Protein AF-A0A932FV14-F1 (afdb_monomer_lite)

Foldseek 3Di:
DDKFKFKFFQQQQCALLNCLDPVNVCNVVVQVQAFPCVPCVPCQQVNLVCRQPPVPRHVDHDPPQRGIWIKIWAWADAPWKIKIKIKTFFQDQLQFDWKWFDQQPFTDTAAAFPPPHDPPTHHHGHKKKKKWWFFDFQALAVPGSHGCLRYPCSSFRFQCFPPHVNPDALVVQQPQCDRHPVHVNDSTAGTAGLNQFPDQDNRGRLSGGDDPVSLVVCLLVVSKIWMWMDISHQAQLPFFIFTWIHHNGTGGFPWFAFKDFDPGQFKFWDCVQLVDRFDAQVCVRVCCSVDRQEPPHTMDTDDPPDDDDGRTMDGRIHTYQIDDPRGQKGWHWDDDPRMIMIMIMGTLCPVGSRDDRHDAAGKMKMKMWIDGPSHDDSRITIGRIWIEHDNYDTSHYHHYDD

Sequence (402 aa):
MQSKQVTLFYPAQASWEFVTSPQHPGSAAVNSGTGCLTCHQGQEQTLGQKLVSHATLEPDPIPGKQPTVDVDVQAAFDDEYLYLRFEYETERPGVTHALWRYDGTKWVSWGGPKPETAPGVANSYEDRIALLFDDRNIPAYDGANIGFEKAGCFVTCHNSMRAMPNEPSAAEVRAHPYFGTGGLNQSDIRKYLLITRTETDITGGWDKPKNAEEIKALFEEGQFLDLWMWRGARSGPIGYGDDTYVLQYRLNDAGKGMFSQPAQPGFMYDASKTGFNAINESELEAKLKEFPMVSGQNVVPLDPGATFKEGDILSKYILQTPDGSRGDLLVNSTWTDGKWVVEMRRALDTGNPEDKVFTAGKTYTVGIAIFHDMVSNRRHHVSFPITFGIDADAAIKAVKIP

Structure (mmCIF, N/CA/C/O backbone):
data_AF-A0A932FV14-F1
#
_entry.id   AF-A0A932FV14-F1
#
loop_
_atom_site.group_PDB
_atom_site.id
_atom_site.type_symbol
_atom_site.label_atom_id
_atom_site.label_alt_id
_atom_site.label_comp_id
_atom_site.label_asym_id
_atom_site.label_entity_id
_atom_site.label_seq_id
_atom_site.pdbx_PDB_ins_code
_atom_site.Cartn_x
_atom_site.Cartn_y
_atom_site.Cartn_z
_atom_site.occupancy
_atom_site.B_iso_or_equiv
_atom_site.auth_seq_id
_atom_site.auth_comp_id
_atom_site.auth_asym_id
_atom_site.auth_atom_id
_atom_site.pdbx_PDB_model_num
ATOM 1 N N . MET A 1 1 ? -23.132 -13.906 -4.991 1.00 66.19 1 MET A N 1
ATOM 2 C CA . MET A 1 1 ? -22.720 -13.093 -3.825 1.00 66.19 1 MET A CA 1
ATOM 3 C C . MET A 1 1 ? -23.140 -11.654 -4.067 1.00 66.19 1 MET A C 1
ATOM 5 O O . MET A 1 1 ? -22.986 -11.189 -5.193 1.00 66.19 1 MET A O 1
ATOM 9 N N . GLN A 1 2 ? -23.711 -10.973 -3.074 1.00 80.19 2 GLN A N 1
ATOM 10 C CA . GLN A 1 2 ? -24.095 -9.566 -3.216 1.00 80.19 2 GLN A CA 1
ATOM 11 C C . GLN A 1 2 ? -22.832 -8.702 -3.317 1.00 80.19 2 GLN A C 1
ATOM 13 O O . GLN A 1 2 ? -21.919 -8.872 -2.515 1.00 80.19 2 GLN A O 1
ATOM 18 N N . SER A 1 3 ? -22.771 -7.823 -4.319 1.00 92.50 3 SER A N 1
ATOM 19 C CA . SER A 1 3 ? -21.715 -6.811 -4.415 1.00 92.50 3 SER A CA 1
ATOM 20 C C . SER A 1 3 ? -22.070 -5.609 -3.547 1.00 92.50 3 SER A C 1
ATOM 22 O O . SER A 1 3 ? -23.227 -5.175 -3.532 1.00 92.50 3 SER A O 1
ATOM 24 N N . LYS A 1 4 ? -21.081 -5.075 -2.833 1.00 96.88 4 LYS A N 1
ATOM 25 C CA . LYS A 1 4 ? -21.155 -3.799 -2.130 1.00 96.88 4 LYS A CA 1
ATOM 26 C C . LYS A 1 4 ? -20.235 -2.811 -2.832 1.00 96.88 4 LYS A C 1
ATOM 28 O O . LYS A 1 4 ? -19.020 -2.959 -2.772 1.00 96.88 4 LYS A O 1
ATOM 33 N N . GLN A 1 5 ? -20.817 -1.775 -3.423 1.00 98.06 5 GLN A N 1
ATOM 34 C CA . GLN A 1 5 ? -20.037 -0.648 -3.917 1.00 98.06 5 GLN A CA 1
ATOM 35 C C . GLN A 1 5 ? -19.556 0.217 -2.745 1.00 98.06 5 GLN A C 1
ATOM 37 O O . GLN A 1 5 ? -20.334 0.546 -1.838 1.00 98.06 5 GLN A O 1
ATOM 42 N N . VAL A 1 6 ? -18.275 0.571 -2.773 1.00 98.25 6 VAL A N 1
ATOM 43 C CA . VAL A 1 6 ? -17.600 1.455 -1.825 1.00 98.25 6 VAL A CA 1
ATOM 44 C C . VAL A 1 6 ? -16.955 2.591 -2.612 1.00 98.25 6 VAL A C 1
ATOM 46 O O . VAL A 1 6 ? -16.080 2.349 -3.439 1.00 98.25 6 VAL A O 1
ATOM 49 N N . THR A 1 7 ? -17.351 3.828 -2.326 1.00 98.62 7 THR A N 1
ATOM 50 C CA . THR A 1 7 ? -16.691 5.018 -2.875 1.00 98.62 7 THR A CA 1
ATOM 51 C C . THR A 1 7 ? -15.496 5.377 -2.001 1.00 98.62 7 THR A C 1
ATOM 53 O O . THR A 1 7 ? -15.639 5.630 -0.805 1.00 98.62 7 THR A O 1
ATOM 56 N N . LEU A 1 8 ? -14.304 5.409 -2.587 1.00 98.75 8 LEU A N 1
ATOM 57 C CA . LEU A 1 8 ? -13.089 5.909 -1.952 1.00 98.75 8 LEU A CA 1
ATOM 58 C C . LEU A 1 8 ? -12.826 7.334 -2.434 1.00 98.75 8 LEU A C 1
ATOM 60 O O . LEU A 1 8 ? -13.179 7.690 -3.556 1.00 98.75 8 LEU A O 1
ATOM 64 N N . PHE A 1 9 ? -12.151 8.142 -1.621 1.00 98.69 9 PHE A N 1
ATOM 65 C CA . PHE A 1 9 ? -11.807 9.524 -1.957 1.00 98.69 9 PHE A CA 1
ATOM 66 C C . PHE A 1 9 ? -10.312 9.787 -1.815 1.00 98.69 9 PHE A C 1
ATOM 68 O O . PHE A 1 9 ? -9.609 9.130 -1.051 1.00 98.69 9 PHE A O 1
ATOM 75 N N . TYR A 1 10 ? -9.817 10.763 -2.566 1.00 98.56 10 TYR A N 1
ATOM 76 C CA . TYR A 1 10 ? -8.440 11.225 -2.468 1.00 98.56 10 TYR A CA 1
ATOM 77 C C . TYR A 1 10 ? -8.256 12.129 -1.228 1.00 98.56 10 TYR A C 1
ATOM 79 O O . TYR A 1 10 ? -8.882 13.190 -1.171 1.00 98.56 10 TYR A O 1
ATOM 87 N N . PRO A 1 11 ? -7.412 11.765 -0.239 1.00 97.44 11 PRO A N 1
ATOM 88 C CA . PRO A 1 11 ? -7.341 12.467 1.044 1.00 97.44 11 PRO A CA 1
ATOM 89 C C . PRO A 1 11 ? -6.302 13.605 1.090 1.00 97.44 11 PRO A C 1
ATOM 91 O O . PRO A 1 11 ? -6.186 14.278 2.114 1.00 97.44 11 PRO A O 1
ATOM 94 N N . ALA A 1 12 ? -5.531 13.824 0.017 1.00 97.12 12 ALA A N 1
ATOM 95 C CA . ALA A 1 12 ? -4.396 14.755 -0.007 1.00 97.12 12 ALA A CA 1
ATOM 96 C C . ALA A 1 12 ? -3.413 14.513 1.168 1.00 97.12 12 ALA A C 1
ATOM 98 O O . ALA A 1 12 ? -3.090 13.363 1.465 1.00 97.12 12 ALA A O 1
ATOM 99 N N . GLN A 1 13 ? -2.893 15.559 1.820 1.00 96.44 13 GLN A N 1
ATOM 100 C CA . GLN A 1 13 ? -2.071 15.469 3.041 1.00 96.44 13 GLN A CA 1
ATOM 101 C C . GLN A 1 13 ? -2.889 15.675 4.332 1.00 96.44 13 GLN A C 1
ATOM 103 O O . GLN A 1 13 ? -2.399 16.276 5.286 1.00 96.44 13 GLN A O 1
ATOM 108 N N . ALA A 1 14 ? -4.131 15.181 4.397 1.00 96.56 14 ALA A N 1
ATOM 109 C CA . ALA A 1 14 ? -4.924 15.176 5.632 1.00 96.56 14 ALA A CA 1
ATOM 110 C C . ALA A 1 14 ? -4.429 14.091 6.617 1.00 96.56 14 ALA A C 1
ATOM 112 O O . ALA A 1 14 ? -5.053 13.046 6.784 1.00 96.56 14 ALA A O 1
ATOM 113 N N . SER A 1 15 ? -3.268 14.317 7.233 1.00 97.25 15 SER A N 1
ATOM 114 C CA . SER A 1 15 ? -2.667 13.436 8.246 1.00 97.25 15 SER A CA 1
ATOM 115 C C . SER A 1 15 ? -3.442 13.428 9.568 1.00 97.25 15 SER A C 1
ATOM 117 O O . SER A 1 15 ? -4.313 14.270 9.801 1.00 97.25 15 SER A O 1
ATOM 119 N N . TRP A 1 16 ? -3.078 12.510 10.469 1.00 97.56 16 TRP A N 1
ATOM 120 C CA . TRP A 1 16 ? -3.538 12.499 11.857 1.00 97.56 16 TRP A CA 1
ATOM 121 C C . TRP A 1 16 ? -3.317 13.851 12.542 1.00 97.56 16 TRP A C 1
ATOM 123 O O . TRP A 1 16 ? -4.211 14.382 13.205 1.00 97.56 16 TRP A O 1
ATOM 133 N N . GLU A 1 17 ? -2.139 14.442 12.335 1.00 97.56 17 GLU A N 1
ATOM 134 C CA . GLU A 1 17 ? -1.780 15.724 12.933 1.00 97.56 17 GLU A CA 1
ATOM 135 C C . GLU A 1 17 ? -2.636 16.868 12.381 1.00 97.56 17 GLU A C 1
ATOM 137 O O . GLU A 1 17 ? -2.886 17.820 13.106 1.00 97.56 17 GLU A O 1
ATOM 142 N N . PHE A 1 18 ? -3.133 16.786 11.140 1.00 97.50 18 PHE A N 1
ATOM 143 C CA . PHE A 1 18 ? -4.114 17.745 10.627 1.00 97.50 18 PHE A CA 1
ATOM 144 C C . PHE A 1 18 ? -5.510 17.511 11.219 1.00 97.50 18 PHE A C 1
ATOM 146 O O . PHE A 1 18 ? -6.145 18.450 11.691 1.00 97.50 18 PHE A O 1
ATOM 153 N N . VAL A 1 19 ? -6.013 16.271 11.215 1.00 97.06 19 VAL A N 1
ATOM 154 C CA . VAL A 1 19 ? -7.402 15.995 11.644 1.00 97.06 19 VAL A CA 1
ATOM 155 C C . VAL A 1 19 ? -7.630 16.249 13.137 1.00 97.06 19 VAL A C 1
ATOM 157 O O . VAL A 1 19 ? -8.763 16.517 13.545 1.00 97.06 19 VAL A O 1
ATOM 160 N N . THR A 1 20 ? -6.567 16.206 13.941 1.00 96.62 20 THR A N 1
ATOM 161 C CA . THR A 1 20 ? -6.596 16.502 15.381 1.00 96.62 20 THR A CA 1
ATOM 162 C C . THR A 1 20 ? -6.211 17.944 15.724 1.00 96.62 20 THR A C 1
ATOM 164 O O . THR A 1 20 ? -6.369 18.352 16.879 1.00 96.62 20 THR A O 1
ATOM 167 N N . SER A 1 21 ? -5.774 18.755 14.753 1.00 96.50 21 SER A N 1
ATOM 168 C CA . SER A 1 21 ? -5.353 20.137 14.996 1.00 96.50 21 SER A CA 1
ATOM 169 C C . SER A 1 21 ? -6.468 21.169 14.790 1.00 96.50 21 SER A C 1
ATOM 171 O O . SER A 1 21 ? -7.437 20.920 14.070 1.00 96.50 21 SER A O 1
ATOM 173 N N . PRO A 1 22 ? -6.314 22.398 15.325 1.00 96.62 22 PRO A N 1
ATOM 174 C CA . PRO A 1 22 ? -7.271 23.487 15.106 1.00 96.62 22 PRO A CA 1
ATOM 175 C C . PRO A 1 22 ? -7.506 23.865 13.635 1.00 96.62 22 PRO A C 1
ATOM 177 O O . PRO A 1 22 ? -8.465 24.575 13.342 1.00 96.62 22 PRO A O 1
ATOM 180 N N . GLN A 1 23 ? -6.645 23.429 12.706 1.00 95.38 23 GLN A N 1
ATOM 181 C CA . GLN A 1 23 ? -6.843 23.657 11.271 1.00 95.38 23 GLN A CA 1
ATOM 182 C C . GLN A 1 23 ? -7.969 22.789 10.696 1.00 95.38 23 GLN A C 1
ATOM 184 O O . GLN A 1 23 ? -8.581 23.178 9.701 1.00 95.38 23 GLN A O 1
ATOM 189 N N . HIS A 1 24 ? -8.272 21.646 11.316 1.00 97.25 24 HIS A N 1
ATOM 190 C CA . HIS A 1 24 ? -9.443 20.853 10.978 1.00 97.25 24 HIS A CA 1
ATOM 191 C C . HIS A 1 24 ? -10.665 21.342 11.781 1.00 97.25 24 HIS A C 1
ATOM 193 O O . HIS A 1 24 ? -10.652 21.269 13.015 1.00 97.25 24 HIS A O 1
ATOM 199 N N . PRO A 1 25 ? -11.757 21.789 11.123 1.00 96.00 25 PRO A N 1
ATOM 200 C CA . PRO A 1 25 ? -12.939 22.311 11.817 1.00 96.00 25 PRO A CA 1
ATOM 201 C C . PRO A 1 25 ? -13.594 21.326 12.799 1.00 96.00 25 PRO A C 1
ATOM 203 O O . PRO A 1 25 ? -14.238 21.752 13.753 1.00 96.00 25 PRO A O 1
ATOM 206 N N . GLY A 1 26 ? -13.435 20.015 12.577 1.00 96.25 26 GLY A N 1
ATOM 207 C CA . GLY A 1 26 ? -13.976 18.955 13.432 1.00 96.25 26 GLY A CA 1
ATOM 208 C C . GLY A 1 26 ? -13.031 18.459 14.532 1.00 96.25 26 GLY A C 1
ATOM 209 O O . GLY A 1 26 ? -13.379 17.508 15.231 1.00 96.25 26 GLY A O 1
ATOM 210 N N . SER A 1 27 ? -11.848 19.055 14.704 1.00 97.38 27 SER A N 1
ATOM 211 C CA . SER A 1 27 ? -10.796 18.531 15.593 1.00 97.38 27 SER A CA 1
ATOM 212 C C . SER A 1 27 ? -11.224 18.361 17.049 1.00 97.38 27 SER A C 1
ATOM 214 O O . SER A 1 27 ? -10.914 17.339 17.651 1.00 97.38 27 SER A O 1
ATOM 216 N N . ALA A 1 28 ? -12.001 19.291 17.614 1.00 97.25 28 ALA A N 1
ATOM 217 C CA . ALA A 1 28 ? -12.518 19.151 18.979 1.00 97.25 28 ALA A CA 1
ATOM 218 C C . ALA A 1 28 ? -13.385 17.886 19.156 1.00 97.25 28 ALA A C 1
ATOM 220 O O . ALA A 1 28 ? -13.285 17.200 20.176 1.00 97.25 28 ALA A O 1
ATOM 221 N N . ALA A 1 29 ? -14.202 17.548 18.152 1.00 97.50 29 ALA A N 1
ATOM 222 C CA . ALA A 1 29 ? -15.037 16.349 18.169 1.00 97.50 29 ALA A CA 1
ATOM 223 C C . ALA A 1 29 ? -14.190 15.076 18.019 1.00 97.50 29 ALA A C 1
ATOM 225 O O . ALA A 1 29 ? -14.395 14.120 18.770 1.00 97.50 29 ALA A O 1
ATOM 226 N N . VAL A 1 30 ? -13.215 15.086 17.102 1.00 97.31 30 VAL A N 1
ATOM 227 C CA . VAL A 1 30 ? -12.264 13.980 16.891 1.00 97.31 30 VAL A CA 1
ATOM 228 C C . VAL A 1 30 ? -11.474 13.697 18.171 1.00 97.31 30 VAL A C 1
ATOM 230 O O . VAL A 1 30 ? -11.482 12.568 18.657 1.00 97.31 30 VAL A O 1
ATOM 233 N N . ASN A 1 31 ? -10.897 14.733 18.788 1.00 95.69 31 ASN A N 1
ATOM 234 C CA . ASN A 1 31 ? -10.151 14.630 20.049 1.00 95.69 31 ASN A CA 1
ATOM 235 C C . ASN A 1 31 ? -11.024 14.140 21.220 1.00 95.69 31 ASN A C 1
ATOM 237 O O . ASN A 1 31 ? -10.517 13.540 22.166 1.00 95.69 31 ASN A O 1
ATOM 241 N N . SER A 1 32 ? -12.343 14.339 21.142 1.00 96.25 32 SER A N 1
ATOM 242 C CA . SER A 1 32 ? -13.309 13.830 22.125 1.00 96.25 32 SER A CA 1
ATOM 243 C C . SER A 1 32 ? -13.821 12.414 21.822 1.00 96.25 32 SER A C 1
ATOM 245 O O . SER A 1 32 ? -14.684 11.919 22.542 1.00 96.25 32 SER A O 1
ATOM 247 N N . GLY A 1 33 ? -13.329 11.743 20.774 1.00 97.06 33 GLY A N 1
ATOM 248 C CA . GLY A 1 33 ? -13.722 10.368 20.447 1.00 97.06 33 GLY A CA 1
ATOM 249 C C . GLY A 1 33 ? -14.787 10.215 19.359 1.00 97.06 33 GLY A C 1
ATOM 250 O O . GLY A 1 33 ? -15.328 9.117 19.177 1.00 97.06 33 GLY A O 1
ATOM 251 N N . THR A 1 34 ? -15.129 11.295 18.651 1.00 97.81 34 THR A N 1
ATOM 252 C CA . THR A 1 34 ? -16.116 11.266 17.558 1.00 97.81 34 THR A CA 1
ATOM 253 C C . THR A 1 34 ? -15.475 10.718 16.287 1.00 97.81 34 THR A C 1
ATOM 255 O O . THR A 1 34 ? -14.448 11.227 15.843 1.00 97.81 34 THR A O 1
ATOM 258 N N . GLY A 1 35 ? -16.082 9.687 15.693 1.00 97.44 35 GLY A N 1
ATOM 259 C CA . GLY A 1 35 ? -15.580 9.075 14.461 1.00 97.44 35 GLY A CA 1
ATOM 260 C C . GLY A 1 35 ? -15.793 9.938 13.219 1.00 97.44 35 GLY A C 1
ATOM 261 O O . GLY A 1 35 ? -16.695 10.774 13.171 1.00 97.44 35 GLY A O 1
ATOM 262 N N . CYS A 1 36 ? -14.980 9.705 12.189 1.00 97.25 36 CYS A N 1
ATOM 263 C CA . CYS A 1 36 ? -14.987 10.498 10.957 1.00 97.25 36 CYS A CA 1
ATOM 264 C C . CYS A 1 36 ? -16.353 10.476 10.258 1.00 97.25 36 CYS A C 1
ATOM 266 O O . CYS A 1 36 ? -16.840 11.512 9.804 1.00 97.25 36 CYS A O 1
ATOM 268 N N . LEU A 1 37 ? -16.998 9.306 10.218 1.00 97.31 37 LEU A N 1
ATOM 269 C CA . LEU A 1 37 ? -18.287 9.127 9.549 1.00 97.31 37 LEU A CA 1
ATOM 270 C C . LEU A 1 37 ? -19.428 9.906 10.211 1.00 97.31 37 LEU A C 1
ATOM 272 O O . LEU A 1 37 ? -20.365 10.271 9.514 1.00 97.31 37 LEU A O 1
ATOM 276 N N . THR A 1 38 ? -19.336 10.264 11.495 1.00 97.69 38 THR A N 1
ATOM 277 C CA . THR A 1 38 ? -20.358 11.102 12.147 1.00 97.69 38 THR A CA 1
ATOM 278 C C . THR A 1 38 ? -20.529 12.453 11.444 1.00 97.69 38 THR A C 1
ATOM 280 O O . THR A 1 38 ? -21.637 12.976 11.377 1.00 97.69 38 THR A O 1
ATOM 283 N N . CYS A 1 39 ? -19.442 13.010 10.899 1.00 97.31 39 CYS A N 1
ATOM 284 C CA . CYS A 1 39 ? -19.452 14.295 10.195 1.00 97.31 39 CYS A CA 1
ATOM 285 C C . CYS A 1 39 ? -19.387 14.146 8.668 1.00 97.31 39 CYS A C 1
ATOM 287 O O . CYS A 1 39 ? -19.850 15.036 7.954 1.00 97.31 39 CYS A O 1
ATOM 289 N N . HIS A 1 40 ? -18.792 13.056 8.171 1.00 97.75 40 HIS A N 1
ATOM 290 C CA . HIS A 1 40 ? -18.440 12.881 6.759 1.00 97.75 40 HIS A CA 1
ATOM 291 C C . HIS A 1 40 ? -19.193 11.761 6.033 1.00 97.75 40 HIS A C 1
ATOM 293 O O . HIS A 1 40 ? -18.837 11.438 4.901 1.00 97.75 40 HIS A O 1
ATOM 299 N N . GLN A 1 41 ? -20.239 11.184 6.630 1.00 96.88 41 GLN A N 1
ATOM 300 C CA . GLN A 1 41 ? -21.065 10.183 5.954 1.00 96.88 41 GLN A CA 1
ATOM 301 C C . GLN A 1 41 ? -21.582 10.704 4.601 1.00 96.88 41 GLN A C 1
ATOM 303 O O . GLN A 1 41 ? -22.259 11.733 4.541 1.00 96.88 41 GLN A O 1
ATOM 308 N N . GLY A 1 42 ? -21.262 9.986 3.519 1.00 96.94 42 GLY A N 1
ATOM 309 C CA . GLY A 1 42 ? -21.689 10.325 2.158 1.00 96.94 42 GLY A CA 1
ATOM 310 C C . GLY A 1 42 ? -20.986 11.544 1.551 1.00 96.94 42 GLY A C 1
ATOM 311 O O . GLY A 1 42 ? -21.470 12.099 0.564 1.00 96.94 42 GLY A O 1
ATOM 312 N N . GLN A 1 43 ? -19.886 12.017 2.146 1.00 97.94 43 GLN A N 1
ATOM 313 C CA . GLN A 1 43 ? -19.146 13.187 1.665 1.00 97.94 43 GLN A CA 1
ATOM 314 C C . GLN A 1 43 ? -17.922 12.842 0.816 1.00 97.94 43 GLN A C 1
ATOM 316 O O . GLN A 1 43 ? -17.217 13.761 0.409 1.00 97.94 43 GLN A O 1
ATOM 321 N N . GLU A 1 44 ? -17.664 11.573 0.512 1.00 98.38 44 GLU A N 1
ATOM 322 C CA . GLU A 1 44 ? -16.476 11.091 -0.200 1.00 98.38 44 GLU A CA 1
ATOM 323 C C . GLU A 1 44 ? -16.240 11.876 -1.500 1.00 98.38 44 GLU A C 1
ATOM 325 O O . GLU A 1 44 ? -15.161 12.431 -1.703 1.00 98.38 44 GLU A O 1
ATOM 330 N N . GLN A 1 45 ? -17.284 12.054 -2.318 1.00 98.31 45 GLN A N 1
ATOM 331 C CA . GLN A 1 45 ? -17.217 12.856 -3.546 1.00 98.31 45 GLN A CA 1
ATOM 332 C C . GLN A 1 45 ? -16.854 14.322 -3.283 1.00 98.31 45 GLN A C 1
ATOM 334 O O . GLN A 1 45 ? -15.995 14.894 -3.956 1.00 98.31 45 GLN A O 1
ATOM 339 N N . THR A 1 46 ? -17.508 14.942 -2.299 1.00 98.19 46 THR A N 1
ATOM 340 C CA . THR A 1 46 ? -17.303 16.362 -1.981 1.00 98.19 46 THR A CA 1
ATOM 341 C C . THR A 1 46 ? -15.915 16.597 -1.386 1.00 98.19 46 THR A C 1
ATOM 343 O O . THR A 1 46 ? -15.267 17.593 -1.708 1.00 98.19 46 THR A O 1
ATOM 346 N N . LEU A 1 47 ? -15.447 15.693 -0.524 1.00 98.00 47 LEU A N 1
ATOM 347 C CA . LEU A 1 47 ? -14.112 15.735 0.062 1.00 98.00 47 LEU A CA 1
ATOM 348 C C . LEU A 1 47 ? -13.052 15.532 -1.012 1.00 98.00 47 LEU A C 1
ATOM 350 O O . LEU A 1 47 ? -12.174 16.379 -1.136 1.00 98.00 47 LEU A O 1
ATOM 354 N N . GLY A 1 48 ? -13.180 14.491 -1.836 1.00 98.38 48 GLY A N 1
ATOM 355 C CA . GLY A 1 48 ? -12.267 14.230 -2.944 1.00 98.38 48 GLY A CA 1
ATOM 356 C C . GLY A 1 48 ? -12.109 15.448 -3.854 1.00 98.38 48 GLY A C 1
ATOM 357 O O . GLY A 1 48 ? -10.991 15.895 -4.087 1.00 98.38 48 GLY A O 1
ATOM 358 N N . GLN A 1 49 ? -13.217 16.061 -4.290 1.00 98.38 49 GLN A N 1
ATOM 359 C CA . GLN A 1 49 ? -13.193 17.260 -5.143 1.00 98.38 49 GLN A CA 1
ATOM 360 C C . GLN A 1 49 ? -12.499 18.457 -4.487 1.00 98.38 49 GLN A C 1
ATOM 362 O O . GLN A 1 49 ? -11.791 19.202 -5.159 1.00 98.38 49 GLN A O 1
ATOM 367 N N . LYS A 1 50 ? -12.689 18.651 -3.179 1.00 97.56 50 LYS A N 1
ATOM 368 C CA . LYS A 1 50 ? -12.015 19.726 -2.439 1.00 97.56 50 LYS A CA 1
ATOM 369 C C . LYS A 1 50 ? -10.526 19.445 -2.245 1.00 97.56 50 LYS A C 1
ATOM 371 O O . LYS A 1 50 ? -9.738 20.387 -2.231 1.00 97.56 50 LYS A O 1
ATOM 376 N N . LEU A 1 51 ? -10.153 18.179 -2.063 1.00 97.94 51 LEU A N 1
ATOM 377 C CA . LEU A 1 51 ? -8.812 17.770 -1.651 1.00 97.94 51 LEU A CA 1
ATOM 378 C C . LEU A 1 51 ? -7.833 17.615 -2.819 1.00 97.94 51 LEU A C 1
ATOM 380 O O . LEU A 1 51 ? -6.667 17.952 -2.649 1.00 97.94 51 LEU A O 1
ATOM 384 N N . VAL A 1 52 ? -8.281 17.209 -4.015 1.00 97.50 52 VAL A N 1
ATOM 385 C CA . VAL A 1 52 ? -7.399 17.019 -5.195 1.00 97.50 52 VAL A CA 1
ATOM 386 C C . VAL A 1 52 ? -6.619 18.262 -5.629 1.00 97.50 52 VAL A C 1
ATOM 388 O O . VAL A 1 52 ? -5.613 18.139 -6.323 1.00 97.50 52 VAL A O 1
ATOM 391 N N . SER A 1 53 ? -7.064 19.453 -5.234 1.00 96.19 53 SER A N 1
ATOM 392 C CA . SER A 1 53 ? -6.381 20.720 -5.508 1.00 96.19 53 SER A CA 1
ATOM 393 C C . SER A 1 53 ? -6.436 21.671 -4.309 1.00 96.19 53 SER A C 1
ATOM 395 O O . SER A 1 53 ? -6.518 22.890 -4.480 1.00 96.19 53 SER A O 1
ATOM 397 N N . HIS A 1 54 ? -6.475 21.131 -3.087 1.00 97.25 54 HIS A N 1
ATOM 398 C CA . HIS A 1 54 ? -6.571 21.952 -1.883 1.00 97.25 54 HIS A CA 1
ATOM 399 C C . HIS A 1 54 ? -5.313 22.800 -1.697 1.00 97.25 54 HIS A C 1
ATOM 401 O O . HIS A 1 54 ? -4.215 22.259 -1.611 1.00 97.25 54 HIS A O 1
ATOM 407 N N . ALA A 1 55 ? -5.481 24.114 -1.527 1.00 94.44 55 ALA A N 1
ATOM 408 C CA . ALA A 1 55 ? -4.378 25.080 -1.537 1.00 94.44 55 ALA A CA 1
ATOM 409 C C . ALA A 1 55 ? -3.237 24.777 -0.546 1.00 94.44 55 ALA A C 1
ATOM 411 O O . ALA A 1 55 ? -2.093 25.130 -0.808 1.00 94.44 55 ALA A O 1
ATOM 412 N N . THR A 1 56 ? -3.545 24.152 0.593 1.00 94.19 56 THR A N 1
ATOM 413 C CA . THR A 1 56 ? -2.554 23.842 1.640 1.00 94.19 56 THR A CA 1
ATOM 414 C C . THR A 1 56 ? -2.329 22.354 1.884 1.00 94.19 56 THR A C 1
ATOM 416 O O . THR A 1 56 ? -1.289 21.994 2.419 1.00 94.19 56 THR A O 1
ATOM 419 N N . LEU A 1 57 ? -3.291 21.495 1.533 1.00 96.69 57 LEU A N 1
ATOM 420 C CA . LEU A 1 57 ? -3.203 20.052 1.803 1.00 96.69 57 LEU A CA 1
ATOM 421 C C . LEU A 1 57 ? -2.726 19.282 0.573 1.00 96.69 57 LEU A C 1
ATOM 423 O O . LEU A 1 57 ? -2.328 18.129 0.697 1.00 96.69 57 LEU A O 1
ATOM 427 N N . GLU A 1 58 ? -2.756 19.903 -0.606 1.00 97.12 58 GLU A N 1
ATOM 428 C CA . GLU A 1 58 ? -2.233 19.338 -1.841 1.00 97.12 58 GLU A CA 1
ATOM 429 C C . GLU A 1 58 ? -1.235 20.326 -2.467 1.00 97.12 58 GLU A C 1
ATOM 431 O O . GLU A 1 58 ? -1.595 21.076 -3.374 1.00 97.12 58 GLU A O 1
ATOM 436 N N . PRO A 1 59 ? 0.015 20.371 -1.967 1.00 94.81 59 PRO A N 1
ATOM 437 C CA . PRO A 1 59 ? 1.014 21.337 -2.433 1.00 94.81 59 PRO A CA 1
ATOM 438 C C . PRO A 1 59 ? 1.477 21.095 -3.879 1.00 94.81 59 PRO A C 1
ATOM 440 O O . PRO A 1 59 ? 1.984 22.005 -4.531 1.00 94.81 59 PRO A O 1
ATOM 443 N N . ASP A 1 60 ? 1.310 19.880 -4.391 1.00 94.00 60 ASP A N 1
ATOM 444 C CA . ASP A 1 60 ? 1.793 19.426 -5.693 1.00 94.00 60 ASP A CA 1
ATOM 445 C C . ASP A 1 60 ? 0.718 18.594 -6.431 1.00 94.00 60 ASP A C 1
ATOM 447 O O . ASP A 1 60 ? 0.911 17.392 -6.661 1.00 94.00 60 ASP A O 1
ATOM 451 N N . PRO A 1 61 ? -0.426 19.211 -6.806 1.00 95.56 61 PRO A N 1
ATOM 452 C CA . PRO A 1 61 ? -1.588 18.517 -7.365 1.00 95.56 61 PRO A CA 1
ATOM 453 C C . PRO A 1 61 ? -1.270 17.821 -8.692 1.00 95.56 61 PRO A C 1
ATOM 455 O O . PRO A 1 61 ? -0.569 18.362 -9.547 1.00 95.56 61 PRO A O 1
ATOM 458 N N . ILE A 1 62 ? -1.823 16.620 -8.884 1.00 95.38 62 ILE A N 1
ATOM 459 C CA . ILE A 1 62 ? -1.690 15.868 -10.141 1.00 95.38 62 ILE A CA 1
ATOM 460 C C . ILE A 1 62 ? -2.785 16.339 -11.112 1.00 95.38 62 ILE A C 1
ATOM 462 O O . ILE A 1 62 ? -3.971 16.221 -10.788 1.00 95.38 62 ILE A O 1
ATOM 466 N N . PRO A 1 63 ? -2.431 16.849 -12.307 1.00 93.19 63 PRO A N 1
ATOM 467 C CA . PRO A 1 63 ? -3.419 17.235 -13.309 1.00 93.19 63 PRO A CA 1
ATOM 468 C C . PRO A 1 63 ? -4.354 16.073 -13.658 1.00 93.19 63 PRO A C 1
ATOM 470 O O . PRO A 1 63 ? -3.895 14.979 -13.977 1.00 93.19 63 PRO A O 1
ATOM 473 N N . GLY A 1 64 ? -5.665 16.318 -13.601 1.00 94.12 64 GLY A N 1
ATOM 474 C CA . GLY A 1 64 ? -6.681 15.309 -13.914 1.00 94.12 64 GLY A CA 1
ATOM 475 C C . GLY A 1 64 ? -6.868 14.219 -12.852 1.00 94.12 64 GLY A C 1
ATOM 476 O O . GLY A 1 64 ? -7.578 13.252 -13.121 1.00 94.12 64 GLY A O 1
ATOM 477 N N . LYS A 1 65 ? -6.270 14.355 -11.655 1.00 96.50 65 LYS A N 1
ATOM 478 C CA . LYS A 1 65 ? -6.460 13.388 -10.566 1.00 96.50 65 LYS A CA 1
ATOM 479 C C . LYS A 1 65 ? -7.944 13.238 -10.244 1.00 96.50 65 LYS A C 1
ATOM 481 O O . LYS A 1 65 ? -8.615 14.209 -9.895 1.00 96.50 65 LYS A O 1
ATOM 486 N N . GLN A 1 66 ? -8.432 12.005 -10.327 1.00 97.12 66 GLN A N 1
ATOM 487 C CA . GLN A 1 66 ? -9.816 11.701 -9.988 1.00 97.12 66 GLN A CA 1
ATOM 488 C C . GLN A 1 66 ? -10.063 11.962 -8.495 1.00 97.12 66 GLN A C 1
ATOM 490 O O . GLN A 1 66 ? -9.243 11.547 -7.670 1.00 97.12 66 GLN A O 1
ATOM 495 N N . PRO A 1 67 ? -11.168 12.627 -8.117 1.00 98.19 67 PRO A N 1
ATOM 496 C CA . PRO A 1 67 ? -11.485 12.892 -6.714 1.00 98.19 67 PRO A CA 1
ATOM 497 C C . PRO A 1 67 ? -11.851 11.620 -5.950 1.00 98.19 67 PRO A C 1
ATOM 499 O O . PRO A 1 67 ? -11.585 11.518 -4.752 1.00 98.19 67 PRO A O 1
ATOM 502 N N . THR A 1 68 ? -12.437 10.656 -6.649 1.00 98.62 68 THR A N 1
ATOM 503 C CA . THR A 1 68 ? -12.978 9.420 -6.098 1.00 98.62 68 THR A CA 1
ATOM 504 C C . THR A 1 68 ? -12.700 8.242 -7.016 1.00 98.62 68 THR A C 1
ATOM 506 O O . THR A 1 68 ? -12.333 8.416 -8.180 1.00 98.62 68 THR A O 1
ATOM 509 N N . VAL A 1 69 ? -12.860 7.045 -6.464 1.00 98.50 69 VAL A N 1
ATOM 510 C CA . VAL A 1 69 ? -12.924 5.789 -7.207 1.00 98.50 69 VAL A CA 1
ATOM 511 C C . VAL A 1 69 ? -13.973 4.906 -6.546 1.00 98.50 69 VAL A C 1
ATOM 513 O O . VAL A 1 69 ? -13.962 4.742 -5.324 1.00 98.50 69 VAL A O 1
ATOM 516 N N . ASP A 1 70 ? -14.881 4.362 -7.346 1.00 98.56 70 ASP A N 1
ATOM 517 C CA . ASP A 1 70 ? -15.855 3.382 -6.881 1.00 98.56 70 ASP A CA 1
ATOM 518 C C . ASP A 1 70 ? -15.276 1.979 -7.044 1.00 98.56 70 ASP A C 1
ATOM 520 O O . ASP A 1 70 ? -14.708 1.637 -8.084 1.00 98.56 70 ASP A O 1
ATOM 524 N N . VAL A 1 71 ? -15.402 1.177 -5.990 1.00 98.75 71 VAL A N 1
ATOM 525 C CA . VAL A 1 71 ? -14.915 -0.200 -5.947 1.00 98.75 71 VAL A CA 1
ATOM 526 C C . VAL A 1 71 ? -16.070 -1.108 -5.570 1.00 98.75 71 VAL A C 1
ATOM 528 O O . VAL A 1 71 ? -16.660 -0.969 -4.498 1.00 98.75 71 VAL A O 1
ATOM 531 N N . ASP A 1 72 ? -16.377 -2.059 -6.438 1.00 98.75 72 ASP A N 1
ATOM 532 C CA . ASP A 1 72 ? -17.313 -3.131 -6.143 1.00 98.75 72 ASP A CA 1
ATOM 533 C C . ASP A 1 72 ? -16.589 -4.232 -5.368 1.00 98.75 72 ASP A C 1
ATOM 535 O O . ASP A 1 72 ? -15.611 -4.810 -5.847 1.00 98.75 72 ASP A O 1
ATOM 539 N N . VAL A 1 73 ? -17.065 -4.511 -4.155 1.00 98.81 73 VAL A N 1
ATOM 540 C CA . VAL A 1 73 ? -16.477 -5.497 -3.247 1.00 98.81 73 VAL A CA 1
ATOM 541 C C . VAL A 1 73 ? -17.441 -6.654 -3.029 1.00 98.81 73 VAL A C 1
ATOM 543 O O . VAL A 1 73 ? -18.608 -6.469 -2.678 1.00 98.81 73 VAL A O 1
ATOM 546 N N . GLN A 1 74 ? -16.936 -7.871 -3.186 1.00 98.62 74 GLN A N 1
ATOM 547 C CA . GLN A 1 74 ? -17.620 -9.104 -2.811 1.00 98.62 74 GLN A CA 1
ATOM 548 C C . GLN A 1 74 ? -16.728 -9.898 -1.864 1.00 98.62 74 GLN A C 1
ATOM 550 O O . GLN A 1 74 ? -15.508 -9.913 -2.016 1.00 98.62 74 GLN A O 1
ATOM 555 N N . ALA A 1 75 ? -17.341 -10.573 -0.898 1.00 98.56 75 ALA A N 1
ATOM 556 C CA . ALA A 1 75 ? -16.628 -11.419 0.042 1.00 98.56 75 ALA A CA 1
ATOM 557 C C . ALA A 1 75 ? -17.371 -12.741 0.250 1.00 98.56 75 ALA A C 1
ATOM 559 O O . ALA A 1 75 ? -18.606 -12.782 0.297 1.00 98.56 75 ALA A O 1
ATOM 560 N N . ALA A 1 76 ? -16.611 -13.816 0.401 1.00 98.56 76 ALA A N 1
ATOM 561 C CA . ALA A 1 76 ? -17.099 -15.139 0.759 1.00 98.56 76 ALA A CA 1
ATOM 562 C C . ALA A 1 76 ? -16.081 -15.867 1.624 1.00 98.56 76 ALA A C 1
ATOM 564 O O . ALA A 1 76 ? -14.920 -15.480 1.675 1.00 98.56 76 ALA A O 1
ATOM 565 N N . PHE A 1 77 ? -16.513 -16.922 2.295 1.00 98.75 77 PHE A N 1
ATOM 566 C CA . PHE A 1 77 ? -15.617 -17.801 3.032 1.00 98.75 77 PHE A CA 1
ATOM 567 C C . PHE A 1 77 ? -16.138 -19.239 3.005 1.00 98.75 77 PHE A C 1
ATOM 569 O O . PHE A 1 77 ? -17.345 -19.449 2.873 1.00 98.75 77 PHE A O 1
ATOM 576 N N . ASP A 1 78 ? -15.251 -20.215 3.126 1.00 98.31 78 ASP A N 1
ATOM 577 C CA . ASP A 1 78 ? -15.603 -21.611 3.404 1.00 98.31 78 ASP A CA 1
ATOM 578 C C . ASP A 1 78 ? -15.052 -22.021 4.781 1.00 98.31 78 ASP A C 1
ATOM 580 O O . ASP A 1 78 ? -14.847 -21.169 5.645 1.00 98.31 78 ASP A O 1
ATOM 584 N N . ASP A 1 79 ? -14.872 -23.314 5.038 1.00 97.88 79 ASP A N 1
ATOM 585 C CA . ASP A 1 79 ? -14.345 -23.776 6.326 1.00 97.88 79 ASP A CA 1
ATOM 586 C C . ASP A 1 79 ? -12.841 -23.476 6.521 1.00 97.88 79 ASP A C 1
ATOM 588 O O . ASP A 1 79 ? -12.349 -23.586 7.644 1.00 97.88 79 ASP A O 1
ATOM 592 N N . GLU A 1 80 ? -12.114 -23.080 5.472 1.00 98.31 80 GLU A N 1
ATOM 593 C CA . GLU A 1 80 ? -10.656 -22.905 5.480 1.00 98.31 80 GLU A CA 1
ATOM 594 C C . GLU A 1 80 ? -10.215 -21.497 5.040 1.00 98.31 80 GLU A C 1
ATOM 596 O O . GLU A 1 80 ? -9.289 -20.931 5.624 1.00 98.31 80 GLU A O 1
ATOM 601 N N . TYR A 1 81 ? -10.879 -20.891 4.057 1.00 98.75 81 TYR A N 1
ATOM 602 C CA . TYR A 1 81 ? -10.412 -19.694 3.361 1.00 98.75 81 TYR A CA 1
ATOM 603 C C . TYR A 1 81 ? -11.400 -18.530 3.396 1.00 98.75 81 TYR A C 1
ATOM 605 O O . TYR A 1 81 ? -12.616 -18.691 3.293 1.00 98.75 81 TYR A O 1
ATOM 613 N N . LEU A 1 82 ? -10.832 -17.325 3.438 1.00 98.81 82 LEU A N 1
ATOM 614 C CA . LEU A 1 82 ? -11.488 -16.073 3.090 1.00 98.81 82 LEU A CA 1
ATOM 615 C C . LEU A 1 82 ? -11.202 -15.731 1.626 1.00 98.81 82 LEU A C 1
ATOM 617 O O . LEU A 1 82 ? -10.055 -15.766 1.182 1.00 98.81 82 LEU A O 1
ATOM 621 N N . TYR A 1 83 ? -12.245 -15.330 0.906 1.00 98.69 83 TYR A N 1
ATOM 622 C CA . TYR A 1 83 ? -12.204 -14.891 -0.482 1.00 98.69 83 TYR A CA 1
ATOM 623 C C . TYR A 1 83 ? -12.702 -13.455 -0.584 1.00 98.69 83 TYR A C 1
ATOM 625 O O . TYR A 1 83 ? -13.809 -13.144 -0.137 1.00 98.69 83 TYR A O 1
ATOM 633 N N . LEU A 1 84 ? -11.919 -12.588 -1.220 1.00 98.81 84 LEU A N 1
ATOM 634 C CA . LEU A 1 84 ? -12.298 -11.207 -1.511 1.00 98.81 84 LEU A CA 1
ATOM 635 C C . LEU A 1 84 ? -12.202 -10.965 -3.010 1.00 98.81 84 LEU A C 1
ATOM 637 O O . LEU A 1 84 ? -11.217 -11.347 -3.632 1.00 98.81 84 LEU A O 1
ATOM 641 N N . ARG A 1 85 ? -13.193 -10.298 -3.592 1.00 98.69 85 ARG A N 1
ATOM 642 C CA . ARG A 1 85 ? -13.164 -9.853 -4.985 1.00 98.69 85 ARG A CA 1
ATOM 643 C C . ARG A 1 85 ? -13.393 -8.353 -5.044 1.00 98.69 85 ARG A C 1
ATOM 645 O O . ARG A 1 85 ? -14.346 -7.852 -4.451 1.00 98.69 85 ARG A O 1
ATOM 652 N N . PHE A 1 86 ? -12.540 -7.676 -5.797 1.00 98.81 86 PHE A N 1
ATOM 653 C CA . PHE A 1 86 ? -12.581 -6.244 -6.052 1.00 98.81 86 PHE A CA 1
ATOM 654 C C . PHE A 1 86 ? -12.722 -6.000 -7.548 1.00 98.81 86 PHE A C 1
ATOM 656 O O . PHE A 1 86 ? -12.009 -6.614 -8.345 1.00 98.81 86 PHE A O 1
ATOM 663 N N . GLU A 1 87 ? -13.602 -5.082 -7.924 1.00 98.62 87 GLU A N 1
ATOM 664 C CA . GLU A 1 87 ? -13.717 -4.580 -9.288 1.00 98.62 87 GLU A CA 1
ATOM 665 C C . GLU A 1 87 ? -13.721 -3.051 -9.287 1.00 98.62 87 GLU A C 1
ATOM 667 O O . GLU A 1 87 ? -14.446 -2.433 -8.511 1.00 98.62 87 GLU A O 1
ATOM 672 N N . TYR A 1 88 ? -12.884 -2.440 -10.126 1.00 98.44 88 TYR A N 1
ATOM 673 C CA . TYR A 1 88 ? -12.824 -0.985 -10.276 1.00 98.44 88 TYR A CA 1
ATOM 674 C C . TYR A 1 88 ? -12.323 -0.581 -11.664 1.00 98.44 88 TYR A C 1
ATOM 676 O O . TYR A 1 88 ? -11.581 -1.314 -12.327 1.00 98.44 88 TYR A O 1
ATOM 684 N N . GLU A 1 89 ? -12.731 0.608 -12.102 1.00 97.56 89 GLU A N 1
ATOM 685 C CA . GLU A 1 89 ? -12.326 1.184 -13.383 1.00 97.56 89 GLU A CA 1
ATOM 686 C C . GLU A 1 89 ? -10.953 1.850 -13.295 1.00 97.56 89 GLU A C 1
ATOM 688 O O . GLU A 1 89 ? -10.629 2.571 -12.350 1.00 97.56 89 GLU A O 1
ATOM 693 N N . THR A 1 90 ? -10.139 1.632 -14.322 1.00 95.19 90 THR A N 1
ATOM 694 C CA . THR A 1 90 ? -8.874 2.335 -14.512 1.00 95.19 90 THR A CA 1
ATOM 695 C C . THR A 1 90 ? -8.549 2.402 -16.000 1.00 95.19 90 THR A C 1
ATOM 697 O O . THR A 1 90 ? -8.672 1.421 -16.734 1.00 95.19 90 THR A O 1
ATOM 700 N N . GLU A 1 91 ? -8.109 3.573 -16.456 1.00 90.88 91 GLU A N 1
ATOM 701 C CA . GLU A 1 91 ? -7.773 3.815 -17.865 1.00 90.88 91 GLU A CA 1
ATOM 702 C C . GLU A 1 91 ? -6.665 2.877 -18.366 1.00 90.88 91 GLU A C 1
ATOM 704 O O . GLU A 1 91 ? -6.641 2.478 -19.529 1.00 90.88 91 GLU A O 1
ATOM 709 N N . ARG A 1 92 ? -5.754 2.497 -17.466 1.00 91.25 92 ARG A N 1
ATOM 710 C CA . ARG A 1 92 ? -4.602 1.649 -17.753 1.00 91.25 92 ARG A CA 1
ATOM 711 C C . ARG A 1 92 ? -4.464 0.564 -16.692 1.00 91.25 92 ARG A C 1
ATOM 713 O O . ARG A 1 92 ? -4.740 0.816 -15.527 1.00 91.25 92 ARG A O 1
ATOM 720 N N . PRO A 1 93 ? -3.927 -0.606 -17.045 1.00 89.50 93 PRO A N 1
ATOM 721 C CA . PRO A 1 93 ? -3.762 -1.714 -16.110 1.00 89.50 93 PRO A CA 1
ATOM 722 C C . PRO A 1 93 ? -2.733 -1.411 -14.998 1.00 89.50 93 PRO A C 1
ATOM 724 O O . PRO A 1 93 ? -2.784 -2.009 -13.938 1.00 89.50 93 PRO A O 1
ATOM 727 N N . GLY A 1 94 ? -1.765 -0.507 -15.188 1.00 93.94 94 GLY A N 1
ATOM 728 C CA . GLY A 1 94 ? -0.765 -0.253 -14.135 1.00 93.94 94 GLY A CA 1
ATOM 729 C C . GLY A 1 94 ? 0.107 -1.486 -13.835 1.00 93.94 94 GLY A C 1
ATOM 730 O O . GLY A 1 94 ? 0.335 -1.845 -12.685 1.00 93.94 94 GLY A O 1
ATOM 731 N N . VAL A 1 95 ? 0.605 -2.145 -14.885 1.00 94.69 95 VAL A N 1
ATOM 732 C CA . VAL A 1 95 ? 1.498 -3.330 -14.811 1.00 94.69 95 VAL A CA 1
ATOM 733 C C . VAL A 1 95 ? 2.987 -2.968 -14.875 1.00 94.69 95 VAL A C 1
ATOM 735 O O . VAL A 1 95 ? 3.853 -3.822 -15.040 1.00 94.69 95 VAL A O 1
ATOM 738 N N . THR A 1 96 ? 3.300 -1.679 -14.779 1.00 95.31 96 THR A N 1
ATOM 739 C CA . THR A 1 96 ? 4.662 -1.135 -14.832 1.00 95.31 96 THR A CA 1
ATOM 740 C C . THR A 1 96 ? 5.123 -0.696 -13.447 1.00 95.31 96 THR A C 1
ATOM 742 O O . THR A 1 96 ? 4.300 -0.328 -12.620 1.00 95.31 96 THR A O 1
ATOM 745 N N . HIS A 1 97 ? 6.430 -0.616 -13.206 1.00 95.69 97 HIS A N 1
ATOM 746 C CA . HIS A 1 97 ? 6.994 0.066 -12.030 1.00 95.69 97 HIS A CA 1
ATOM 747 C C . HIS A 1 97 ? 8.217 0.887 -12.458 1.00 95.69 97 HIS A C 1
ATOM 749 O O . HIS A 1 97 ? 8.242 1.373 -13.584 1.00 95.69 97 HIS A O 1
ATOM 755 N N . ALA A 1 98 ? 9.222 1.059 -11.605 1.00 93.81 98 ALA A N 1
ATOM 756 C CA . ALA A 1 98 ? 10.505 1.636 -11.966 1.00 93.81 98 ALA A CA 1
ATOM 757 C C . ALA A 1 98 ? 11.213 0.754 -13.005 1.00 93.81 98 ALA A C 1
ATOM 759 O O . ALA A 1 98 ? 11.227 -0.477 -12.890 1.00 93.81 98 ALA A O 1
ATOM 760 N N . LEU A 1 99 ? 11.838 1.398 -13.991 1.00 96.19 99 LEU A N 1
ATOM 761 C CA . LEU A 1 99 ? 12.411 0.748 -15.167 1.00 96.19 99 LEU A CA 1
ATOM 762 C C . LEU A 1 99 ? 13.898 1.084 -15.322 1.00 96.19 99 LEU A C 1
ATOM 764 O O . LEU A 1 99 ? 14.397 2.089 -14.805 1.00 96.19 99 LEU A O 1
ATOM 768 N N . TRP A 1 100 ? 14.607 0.241 -16.059 1.00 96.81 100 TRP A N 1
ATOM 769 C CA . TRP A 1 100 ? 15.863 0.585 -16.710 1.00 96.81 100 TRP A CA 1
ATOM 770 C C . TRP A 1 100 ? 15.573 0.882 -18.181 1.00 96.81 100 TRP A C 1
ATOM 772 O O . TRP A 1 100 ? 14.872 0.102 -18.820 1.00 96.81 100 TRP A O 1
ATOM 782 N N . ARG A 1 101 ? 16.126 1.973 -18.718 1.00 96.75 101 ARG A N 1
ATOM 783 C CA . ARG A 1 101 ? 16.112 2.283 -20.155 1.00 96.75 101 ARG A CA 1
ATOM 784 C C . ARG A 1 101 ? 17.533 2.341 -20.682 1.00 96.75 101 ARG A C 1
ATOM 786 O O . ARG A 1 101 ? 18.393 2.940 -20.038 1.00 96.75 101 ARG A O 1
ATOM 793 N N . TYR A 1 102 ? 17.789 1.727 -21.827 1.00 97.50 102 TYR A N 1
ATOM 794 C CA . TYR A 1 102 ? 19.076 1.836 -22.498 1.00 97.50 102 TYR A CA 1
ATOM 795 C C . TYR A 1 102 ? 19.151 3.171 -23.252 1.00 97.50 102 TYR A C 1
ATOM 797 O O . TYR A 1 102 ? 18.297 3.464 -24.088 1.00 97.50 102 TYR A O 1
ATOM 805 N N . ASP A 1 103 ? 20.152 4.000 -22.953 1.00 95.38 103 ASP A N 1
ATOM 806 C CA . ASP A 1 103 ? 20.340 5.333 -23.557 1.00 95.38 103 ASP A CA 1
ATOM 807 C C . ASP A 1 103 ? 21.162 5.316 -24.860 1.00 95.38 103 ASP A C 1
ATOM 809 O O . ASP A 1 103 ? 21.558 6.364 -25.361 1.00 95.38 103 ASP A O 1
ATOM 813 N N . GLY A 1 104 ? 21.444 4.124 -25.396 1.00 95.94 104 GLY A N 1
ATOM 814 C CA . GLY A 1 104 ? 22.344 3.916 -26.534 1.00 95.94 104 GLY A CA 1
ATOM 815 C C . GLY A 1 104 ? 23.787 3.607 -26.124 1.00 95.94 104 GLY A C 1
ATOM 816 O O . GLY A 1 104 ? 24.562 3.122 -26.946 1.00 95.94 104 GLY A O 1
ATOM 817 N N . THR A 1 105 ? 24.146 3.830 -24.856 1.00 95.25 105 THR A N 1
ATOM 818 C CA . THR A 1 105 ? 25.472 3.505 -24.305 1.00 95.25 105 THR A CA 1
ATOM 819 C C . THR A 1 105 ? 25.396 2.655 -23.042 1.00 95.25 105 THR A C 1
ATOM 821 O O . THR A 1 105 ? 26.176 1.716 -22.875 1.00 95.25 105 THR A O 1
ATOM 824 N N . LYS A 1 106 ? 24.448 2.949 -22.151 1.00 95.81 106 LYS A N 1
ATOM 825 C CA . LYS A 1 106 ? 24.280 2.289 -20.859 1.00 95.81 106 LYS A CA 1
ATOM 826 C C . LYS A 1 106 ? 22.818 2.284 -20.430 1.00 95.81 106 LYS A C 1
ATOM 828 O O . LYS A 1 106 ? 21.972 3.016 -20.933 1.00 95.81 106 LYS A O 1
ATOM 833 N N . TRP A 1 107 ? 22.544 1.462 -19.435 1.00 96.94 107 TRP A N 1
ATOM 834 C CA . TRP A 1 107 ? 21.266 1.430 -18.745 1.00 96.94 107 TRP A CA 1
ATOM 835 C C . TRP A 1 107 ? 21.176 2.563 -17.720 1.00 96.94 107 TRP A C 1
ATOM 837 O O . TRP A 1 107 ? 22.065 2.732 -16.882 1.00 96.94 107 TRP A O 1
ATOM 847 N N . VAL A 1 108 ? 20.081 3.317 -17.762 1.00 95.31 108 VAL A N 1
ATOM 848 C CA . VAL A 1 108 ? 19.778 4.407 -16.829 1.00 95.31 108 VAL A CA 1
ATOM 849 C C . VAL A 1 108 ? 18.414 4.203 -16.179 1.00 95.31 108 VAL A C 1
ATOM 851 O O . VAL A 1 108 ? 17.541 3.527 -16.724 1.00 95.31 108 VAL A O 1
ATOM 854 N N . SER A 1 109 ? 18.229 4.764 -14.982 1.00 94.12 109 SER A N 1
ATOM 855 C CA . SER A 1 109 ? 16.918 4.786 -14.325 1.00 94.12 109 SER A CA 1
ATOM 856 C C . SER A 1 109 ? 15.903 5.504 -15.210 1.00 94.12 109 SER A C 1
ATOM 858 O O . SER A 1 109 ? 16.176 6.607 -15.675 1.00 94.12 109 SER A O 1
ATOM 860 N N . TRP A 1 110 ? 14.737 4.898 -15.400 1.00 94.88 110 TRP A N 1
ATOM 861 C CA . TRP A 1 110 ? 13.659 5.444 -16.214 1.00 94.88 110 TRP A CA 1
ATOM 862 C C . TRP A 1 110 ? 12.305 5.185 -15.565 1.00 94.88 110 TRP A C 1
ATOM 864 O O . TRP A 1 110 ? 12.157 4.280 -14.733 1.00 94.88 110 TRP A O 1
ATOM 874 N N . GLY A 1 111 ? 11.317 5.974 -15.968 1.00 94.12 111 GLY A N 1
ATOM 875 C CA . GLY A 1 111 ? 9.983 5.888 -15.410 1.00 94.12 111 GLY A CA 1
ATOM 876 C C . GLY A 1 111 ? 9.870 6.464 -14.000 1.00 94.12 111 GLY A C 1
ATOM 877 O O . GLY A 1 111 ? 10.801 7.083 -13.479 1.00 94.12 111 GLY A O 1
ATOM 878 N N . GLY A 1 112 ? 8.721 6.236 -13.373 1.00 94.75 112 GLY A N 1
ATOM 879 C CA . GLY A 1 112 ? 8.434 6.712 -12.024 1.00 94.75 112 GLY A CA 1
ATOM 880 C C . GLY A 1 112 ? 6.967 7.081 -11.799 1.00 94.75 112 GLY A C 1
ATOM 881 O O . GLY A 1 112 ? 6.165 7.120 -12.735 1.00 94.75 112 GLY A O 1
ATOM 882 N N . PRO A 1 113 ? 6.583 7.349 -10.545 1.00 95.75 113 PRO A N 1
ATOM 883 C CA . PRO A 1 113 ? 5.232 7.781 -10.238 1.00 95.75 113 PRO A CA 1
ATOM 884 C C . PRO A 1 113 ? 4.994 9.254 -10.590 1.00 95.75 113 PRO A C 1
ATOM 886 O O . PRO A 1 113 ? 5.911 10.077 -10.579 1.00 95.75 113 PRO A O 1
ATOM 889 N N . LYS A 1 114 ? 3.734 9.619 -10.828 1.00 94.25 114 LYS A N 1
ATOM 890 C CA . LYS A 1 114 ? 3.302 11.021 -10.841 1.00 94.25 114 LYS A CA 1
ATOM 891 C C . LYS A 1 114 ? 3.275 11.599 -9.413 1.00 94.25 114 LYS A C 1
ATOM 893 O O . LYS A 1 114 ? 2.904 10.874 -8.485 1.00 94.25 114 LYS A O 1
ATOM 898 N N . PRO A 1 115 ? 3.571 12.901 -9.231 1.00 92.50 115 PRO A N 1
ATOM 899 C CA . PRO A 1 115 ? 4.191 13.825 -10.188 1.00 92.50 115 PRO A CA 1
ATOM 900 C C . PRO A 1 115 ? 5.733 13.809 -10.112 1.00 92.50 115 PRO A C 1
ATOM 902 O O . PRO A 1 115 ? 6.378 14.690 -10.663 1.00 92.50 115 PRO A O 1
ATOM 905 N N . GLU A 1 116 ? 6.320 12.839 -9.406 1.00 91.62 116 GLU A N 1
ATOM 906 C CA . GLU A 1 116 ? 7.754 12.764 -9.083 1.00 91.62 116 GLU A CA 1
ATOM 907 C C . GLU A 1 116 ? 8.642 12.449 -10.307 1.00 91.62 116 GLU A C 1
ATOM 909 O O . GLU A 1 116 ? 9.857 12.642 -10.268 1.00 91.62 116 GLU A O 1
ATOM 914 N N . THR A 1 117 ? 8.053 11.953 -11.398 1.00 91.88 117 THR A N 1
ATOM 915 C CA . THR A 1 117 ? 8.775 11.605 -12.630 1.00 91.88 117 THR A CA 1
ATOM 916 C C . THR A 1 117 ? 9.385 12.836 -13.297 1.00 91.88 117 THR A C 1
ATOM 918 O O . THR A 1 117 ? 8.740 13.874 -13.445 1.00 91.88 117 THR A O 1
ATOM 921 N N . ALA A 1 118 ? 10.640 12.708 -13.736 1.00 89.25 118 ALA A N 1
ATOM 922 C CA . ALA A 1 118 ? 11.378 13.804 -14.353 1.00 89.25 118 ALA A CA 1
ATOM 923 C C . ALA A 1 118 ? 10.733 14.289 -15.674 1.00 89.25 118 ALA A C 1
ATOM 925 O O . ALA A 1 118 ? 10.164 13.485 -16.418 1.00 89.25 118 ALA A O 1
ATOM 926 N N . PRO A 1 119 ? 10.862 15.584 -16.026 1.00 88.12 119 PRO A N 1
ATOM 927 C CA . PRO A 1 119 ? 10.360 16.107 -17.294 1.00 88.12 119 PRO A CA 1
ATOM 928 C C . PRO A 1 119 ? 10.907 15.339 -18.506 1.00 88.12 119 PRO A C 1
ATOM 930 O O . PRO A 1 119 ? 12.106 15.086 -18.600 1.00 88.12 119 PRO A O 1
ATOM 933 N N . GLY A 1 120 ? 10.026 14.990 -19.448 1.00 86.31 120 GLY A N 1
ATOM 934 C CA . GLY A 1 120 ? 10.384 14.232 -20.654 1.00 86.31 120 GLY A CA 1
ATOM 935 C C . GLY A 1 120 ? 10.515 12.717 -20.451 1.00 86.31 120 GLY A C 1
ATOM 936 O O . GLY A 1 120 ? 10.749 12.003 -21.422 1.00 86.31 120 GLY A O 1
ATOM 937 N N . VAL A 1 121 ? 10.327 12.220 -19.225 1.00 90.50 121 VAL A N 1
ATOM 938 C CA . VAL A 1 121 ? 10.288 10.789 -18.904 1.00 90.50 121 VAL A CA 1
ATOM 939 C C . VAL A 1 121 ? 8.832 10.336 -18.806 1.00 90.50 121 VAL A C 1
ATOM 941 O O . VAL A 1 121 ? 8.010 10.989 -18.162 1.00 90.50 121 VAL A O 1
ATOM 944 N N . ALA A 1 122 ? 8.490 9.220 -19.451 1.00 90.12 122 ALA A N 1
ATOM 945 C CA . ALA A 1 122 ? 7.155 8.641 -19.333 1.00 90.12 122 ALA A CA 1
ATOM 946 C C . ALA A 1 122 ? 6.902 8.173 -17.892 1.00 90.12 122 ALA A C 1
ATOM 948 O O . ALA A 1 122 ? 7.751 7.515 -17.299 1.00 90.12 122 ALA A O 1
ATOM 949 N N . ASN A 1 123 ? 5.730 8.476 -17.332 1.00 94.06 123 ASN A N 1
ATOM 950 C CA . ASN A 1 123 ? 5.347 7.940 -16.025 1.00 94.06 123 ASN A CA 1
ATOM 951 C C . ASN A 1 123 ? 5.196 6.414 -16.106 1.00 94.06 123 ASN A C 1
ATOM 953 O O . ASN A 1 123 ? 4.695 5.874 -17.093 1.00 94.06 123 ASN A O 1
ATOM 957 N N . SER A 1 124 ? 5.591 5.726 -15.043 1.00 94.88 124 SER A N 1
ATOM 958 C CA . SER A 1 124 ? 5.405 4.293 -14.869 1.00 94.88 124 SER A CA 1
ATOM 959 C C . SER A 1 124 ? 5.279 3.957 -13.385 1.00 94.88 124 SER A C 1
ATOM 961 O O . SER A 1 124 ? 6.207 4.100 -12.584 1.00 94.88 124 SER A O 1
ATOM 963 N N . TYR A 1 125 ? 4.103 3.486 -12.994 1.00 96.88 125 TYR A N 1
ATOM 964 C CA . TYR A 1 125 ? 3.892 2.952 -11.659 1.00 96.88 125 TYR A CA 1
ATOM 965 C C . TYR A 1 125 ? 2.727 1.982 -11.658 1.00 96.88 125 TYR A C 1
ATOM 967 O O . TYR A 1 125 ? 1.891 2.001 -12.566 1.00 96.88 125 TYR A O 1
ATOM 975 N N . GLU A 1 126 ? 2.720 1.121 -10.651 1.00 97.50 126 GLU A N 1
ATOM 976 C CA . GLU A 1 126 ? 1.777 0.021 -10.598 1.00 97.50 126 GLU A CA 1
ATOM 977 C C . GLU A 1 126 ? 0.461 0.438 -9.953 1.00 97.50 126 GLU A C 1
ATOM 979 O O . GLU A 1 126 ? 0.447 1.234 -9.002 1.00 97.50 126 GLU A O 1
ATOM 984 N N . ASP A 1 127 ? -0.617 -0.180 -10.423 1.00 98.00 127 ASP A N 1
ATOM 985 C CA . ASP A 1 127 ? -1.885 -0.166 -9.714 1.00 98.00 127 ASP A CA 1
ATOM 986 C C . ASP A 1 127 ? -1.794 -1.091 -8.489 1.00 98.00 127 ASP A C 1
ATOM 988 O O . ASP A 1 127 ? -1.060 -2.089 -8.486 1.00 98.00 127 ASP A O 1
ATOM 992 N N . ARG A 1 128 ? -2.477 -0.725 -7.399 1.00 98.25 128 ARG A N 1
ATOM 993 C CA . ARG A 1 128 ? -2.466 -1.482 -6.138 1.00 98.25 128 ARG A CA 1
ATOM 994 C C . ARG A 1 128 ? -3.799 -1.398 -5.420 1.00 98.25 128 ARG A C 1
ATOM 996 O O . ARG A 1 128 ? -4.424 -0.341 -5.389 1.00 98.25 128 ARG A O 1
ATOM 1003 N N . ILE A 1 129 ? -4.121 -2.478 -4.721 1.00 98.69 129 ILE A N 1
ATOM 1004 C CA . ILE A 1 129 ? -5.148 -2.529 -3.682 1.00 98.69 129 ILE A CA 1
ATOM 1005 C C . ILE A 1 129 ? -4.412 -2.745 -2.365 1.00 98.69 129 ILE A C 1
ATOM 1007 O O . ILE A 1 129 ? -3.494 -3.565 -2.314 1.00 98.69 129 ILE A O 1
ATOM 1011 N N . ALA A 1 130 ? -4.788 -2.017 -1.319 1.00 98.62 130 ALA A N 1
ATOM 1012 C CA . ALA A 1 130 ? -4.332 -2.287 0.038 1.00 98.62 130 ALA A CA 1
ATOM 1013 C C . ALA A 1 130 ? -5.521 -2.389 0.993 1.00 98.62 130 ALA A C 1
ATOM 1015 O O . ALA A 1 130 ? -6.436 -1.567 0.915 1.00 98.62 130 ALA A O 1
ATOM 1016 N N . LEU A 1 131 ? -5.478 -3.368 1.892 1.00 98.81 131 LEU A N 1
ATOM 1017 C CA . LEU A 1 131 ? -6.492 -3.608 2.914 1.00 98.81 131 LEU A CA 1
ATOM 1018 C C . LEU A 1 131 ? -5.824 -3.549 4.281 1.00 98.81 131 LEU A C 1
ATOM 1020 O O . LEU A 1 131 ? -4.814 -4.209 4.478 1.00 98.81 131 LEU A O 1
ATOM 1024 N N . LEU A 1 132 ? -6.370 -2.756 5.200 1.00 98.50 132 LEU A N 1
ATOM 1025 C CA . LEU A 1 132 ? -5.946 -2.727 6.599 1.00 98.50 132 LEU A CA 1
ATOM 1026 C C . LEU A 1 132 ? -7.039 -3.332 7.469 1.00 98.50 132 LEU A C 1
ATOM 1028 O O . LEU A 1 132 ? -8.106 -2.723 7.554 1.00 98.50 132 LEU A O 1
ATOM 1032 N N . PHE A 1 133 ? -6.777 -4.466 8.115 1.00 98.62 133 PHE A N 1
ATOM 1033 C CA . PHE A 1 133 ? -7.734 -5.112 9.014 1.00 98.62 133 PHE A CA 1
ATOM 1034 C C . PHE A 1 133 ? -7.405 -4.867 10.484 1.00 98.62 133 PHE A C 1
ATOM 1036 O O . PHE A 1 133 ? -6.259 -4.981 10.923 1.00 98.62 133 PHE A O 1
ATOM 1043 N N . ASP A 1 134 ? -8.457 -4.586 11.243 1.00 98.19 134 ASP A N 1
ATOM 1044 C CA . ASP A 1 134 ? -8.454 -4.486 12.695 1.00 98.19 134 ASP A CA 1
ATOM 1045 C C . ASP A 1 134 ? -9.570 -5.353 13.286 1.00 98.19 134 ASP A C 1
ATOM 1047 O O . ASP A 1 134 ? -10.715 -5.326 12.823 1.00 98.19 134 ASP A O 1
ATOM 1051 N N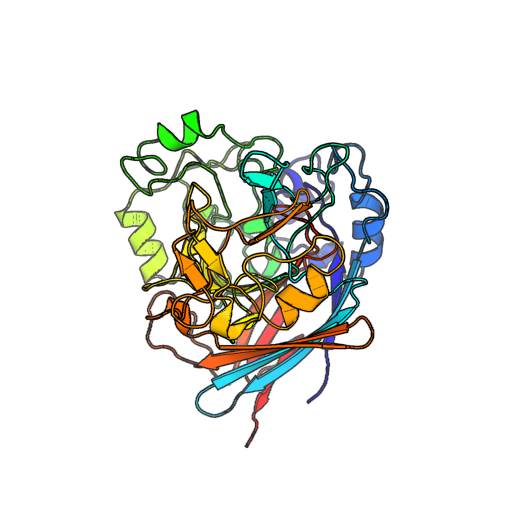 . ASP A 1 135 ? -9.239 -6.105 14.329 1.00 96.81 135 ASP A N 1
ATOM 1052 C CA . ASP A 1 135 ? -10.128 -7.026 15.033 1.00 96.81 135 ASP A CA 1
ATOM 1053 C C . ASP A 1 135 ? -10.507 -6.557 16.445 1.00 96.81 135 ASP A C 1
ATOM 1055 O O . ASP A 1 135 ? -11.280 -7.239 17.122 1.00 96.81 135 ASP A O 1
ATOM 1059 N N . ARG A 1 136 ? -9.969 -5.421 16.916 1.00 95.19 136 ARG A N 1
ATOM 1060 C CA . ARG A 1 136 ? -10.101 -5.012 18.326 1.00 95.19 136 ARG A CA 1
ATOM 1061 C C . ARG A 1 136 ? -10.240 -3.514 18.587 1.00 95.19 136 ARG A C 1
ATOM 1063 O O . ARG A 1 136 ? -10.219 -3.121 19.750 1.00 95.19 136 ARG A O 1
ATOM 1070 N N . ASN A 1 137 ? -10.412 -2.695 17.548 1.00 95.56 137 ASN A N 1
ATOM 1071 C CA . ASN A 1 137 ? -10.457 -1.234 17.643 1.00 95.56 137 ASN A CA 1
ATOM 1072 C C . ASN A 1 137 ? -9.190 -0.674 18.303 1.00 95.56 137 ASN A C 1
ATOM 1074 O O . ASN A 1 137 ? -9.234 -0.107 19.399 1.00 95.56 137 ASN A O 1
ATOM 1078 N N . ILE A 1 138 ? -8.052 -0.843 17.628 1.00 97.31 138 ILE A N 1
ATOM 1079 C CA . ILE A 1 138 ? -6.759 -0.353 18.120 1.00 97.31 138 ILE A CA 1
ATOM 1080 C C . ILE A 1 138 ? -6.870 1.154 18.404 1.00 97.31 138 ILE A C 1
ATOM 1082 O O . ILE A 1 138 ? -7.221 1.922 17.497 1.00 97.31 138 ILE A O 1
ATOM 1086 N N . PRO A 1 139 ? -6.597 1.604 19.642 1.00 96.75 139 PRO A N 1
ATOM 1087 C CA . PRO A 1 139 ? -6.679 3.013 19.997 1.00 96.75 139 PRO A CA 1
ATOM 1088 C C . PRO A 1 139 ? -5.617 3.806 19.237 1.00 96.75 139 PRO A C 1
ATOM 1090 O O . PRO A 1 139 ? -4.529 3.304 18.954 1.00 96.75 139 PRO A O 1
ATOM 1093 N N . ALA A 1 140 ? -5.913 5.069 18.921 1.00 95.50 140 ALA A N 1
ATOM 1094 C CA . ALA A 1 140 ? -4.959 5.912 18.208 1.00 95.50 140 ALA A CA 1
ATOM 1095 C C . ALA A 1 140 ? -3.635 6.009 18.987 1.00 95.50 140 ALA A C 1
ATOM 1097 O O . ALA A 1 140 ? -2.579 5.759 18.423 1.00 95.50 140 ALA A O 1
ATOM 1098 N N . TYR A 1 141 ? -3.707 6.285 20.289 1.00 94.62 141 TYR A N 1
ATOM 1099 C CA . TYR A 1 141 ? -2.589 6.351 21.233 1.00 94.62 141 TYR A CA 1
ATOM 1100 C C . TYR A 1 141 ? -3.064 5.920 22.633 1.00 94.62 141 TYR A C 1
ATOM 1102 O O . TYR A 1 141 ? -4.261 5.700 22.842 1.00 94.62 141 TYR A O 1
ATOM 1110 N N . ASP A 1 142 ? -2.151 5.811 23.601 1.00 93.31 142 ASP A N 1
ATOM 1111 C CA . ASP A 1 142 ? -2.491 5.411 24.974 1.00 93.31 142 ASP A CA 1
ATOM 1112 C C . ASP A 1 142 ? -3.551 6.342 25.592 1.00 93.31 142 ASP A C 1
ATOM 1114 O O . ASP A 1 142 ? -3.365 7.554 25.693 1.00 93.31 142 ASP A O 1
ATOM 1118 N N . GLY A 1 143 ? -4.688 5.774 26.008 1.00 92.69 143 GLY A N 1
ATOM 1119 C CA . GLY A 1 143 ? -5.798 6.534 26.594 1.00 92.69 143 GLY A CA 1
ATOM 1120 C C . GLY A 1 143 ? -6.638 7.340 25.593 1.00 92.69 143 GLY A C 1
ATOM 1121 O O . GLY A 1 143 ? -7.460 8.156 26.013 1.00 92.69 143 GLY A O 1
ATOM 1122 N N . ALA A 1 144 ? -6.461 7.139 24.283 1.00 93.81 144 ALA A N 1
ATOM 1123 C CA . ALA A 1 144 ? -7.286 7.790 23.272 1.00 93.81 144 ALA A CA 1
ATOM 1124 C C . ALA A 1 144 ? -8.762 7.363 23.366 1.00 93.81 144 ALA A C 1
ATOM 1126 O O . ALA A 1 144 ? -9.085 6.187 23.508 1.00 93.81 144 ALA A O 1
ATOM 1127 N N . ASN A 1 145 ? -9.673 8.321 23.170 1.00 93.69 145 ASN A N 1
ATOM 1128 C CA . ASN A 1 145 ? -11.120 8.064 23.070 1.00 93.69 145 ASN A CA 1
ATOM 1129 C C . ASN A 1 145 ? -11.564 7.650 21.650 1.00 93.69 145 ASN A C 1
ATOM 1131 O O . ASN A 1 145 ? -12.759 7.534 21.357 1.00 93.69 145 ASN A O 1
ATOM 1135 N N . ILE A 1 146 ? -10.599 7.476 20.748 1.00 96.50 146 ILE A N 1
ATOM 1136 C CA . ILE A 1 146 ? -10.784 7.150 19.339 1.00 96.50 146 ILE A CA 1
ATOM 1137 C C . ILE A 1 146 ? -9.745 6.109 18.921 1.00 96.50 146 ILE A C 1
ATOM 1139 O O . ILE A 1 146 ? -8.596 6.150 19.361 1.00 96.50 146 ILE A O 1
ATOM 1143 N N . GLY A 1 147 ? -10.164 5.186 18.063 1.00 97.06 147 GLY A N 1
ATOM 1144 C CA . GLY A 1 147 ? -9.325 4.136 17.503 1.00 97.06 147 GLY A CA 1
ATOM 1145 C C . GLY A 1 147 ? -9.644 3.893 16.035 1.00 97.06 147 GLY A C 1
ATOM 1146 O O . GLY A 1 147 ? -10.392 4.658 15.409 1.00 97.06 147 GLY A O 1
ATOM 1147 N N . PHE A 1 148 ? -9.066 2.833 15.485 1.00 97.81 148 PHE A N 1
ATOM 1148 C CA . PHE A 1 148 ? -9.171 2.493 14.071 1.00 97.81 148 PHE A CA 1
ATOM 1149 C C . PHE A 1 148 ? -10.621 2.272 13.609 1.00 97.81 148 PHE A C 1
ATOM 1151 O O . PHE A 1 148 ? -10.963 2.689 12.508 1.00 97.81 148 PHE A O 1
ATOM 1158 N N . GLU A 1 149 ? -11.520 1.751 14.449 1.00 97.12 149 GLU A N 1
ATOM 1159 C CA . GLU A 1 149 ? -12.943 1.576 14.097 1.00 97.12 149 GLU A CA 1
ATOM 1160 C C . GLU A 1 149 ? -13.619 2.905 13.710 1.00 97.12 149 GLU A C 1
ATOM 1162 O O . GLU A 1 149 ? -14.481 2.969 12.836 1.00 97.12 149 GLU A O 1
ATOM 1167 N N . LYS A 1 150 ? -13.200 4.003 14.346 1.00 97.56 150 LYS A N 1
ATOM 1168 C CA . LYS A 1 150 ? -13.814 5.329 14.196 1.00 97.56 150 LYS A CA 1
ATOM 1169 C C . LYS A 1 150 ? -13.040 6.264 13.272 1.00 97.56 150 LYS A C 1
ATOM 1171 O O . LYS A 1 150 ? -13.647 7.142 12.655 1.00 97.56 150 LYS A O 1
ATOM 1176 N N . ALA A 1 151 ? -11.719 6.114 13.211 1.00 97.19 151 ALA A N 1
ATOM 1177 C CA . ALA A 1 151 ? -10.829 6.964 12.423 1.00 97.19 151 ALA A CA 1
ATOM 1178 C C . ALA A 1 151 ? -10.241 6.266 11.187 1.00 97.19 151 ALA A C 1
ATOM 1180 O O . ALA A 1 151 ? -9.693 6.937 10.320 1.00 97.19 151 ALA A O 1
ATOM 1181 N N . GLY A 1 152 ? -10.344 4.944 11.069 1.00 96.19 152 GLY A N 1
ATOM 1182 C CA . GLY A 1 152 ? -9.787 4.169 9.962 1.00 96.19 152 GLY A CA 1
ATOM 1183 C C . GLY A 1 152 ? -8.293 4.410 9.757 1.00 96.19 152 GLY A C 1
ATOM 1184 O O . GLY A 1 152 ? -7.531 4.636 10.697 1.00 96.19 152 GLY A O 1
ATOM 1185 N N . CYS A 1 153 ? -7.861 4.420 8.494 1.00 94.31 153 CYS A N 1
ATOM 1186 C CA . CYS A 1 153 ? -6.447 4.521 8.136 1.00 94.31 153 CYS A CA 1
ATOM 1187 C C . CYS A 1 153 ? -5.755 5.822 8.584 1.00 94.31 153 CYS A C 1
ATOM 1189 O O . CYS A 1 153 ? -4.522 5.875 8.557 1.00 94.31 153 CYS A O 1
ATOM 1191 N N . PHE A 1 154 ? -6.504 6.853 8.998 1.00 95.88 154 PHE A N 1
ATOM 1192 C CA . PHE A 1 154 ? -5.947 8.120 9.477 1.00 95.88 154 PHE A CA 1
ATOM 1193 C C . PHE A 1 154 ? -5.079 7.942 10.729 1.00 95.88 154 PHE A C 1
ATOM 1195 O O . PHE A 1 154 ? -4.093 8.657 10.858 1.00 95.88 154 PHE A O 1
ATOM 1202 N N . VAL A 1 155 ? -5.340 6.936 11.577 1.00 95.88 155 VAL A N 1
ATOM 1203 C CA . VAL A 1 155 ? -4.497 6.634 12.761 1.00 95.88 155 VAL A CA 1
ATOM 1204 C C . VAL A 1 155 ? -3.094 6.123 12.408 1.00 95.88 155 VAL A C 1
ATOM 1206 O O . VAL A 1 155 ? -2.273 5.932 13.297 1.00 95.88 155 VAL A O 1
ATOM 1209 N N . THR A 1 156 ? -2.832 5.880 11.117 1.00 96.31 156 THR A N 1
ATOM 1210 C CA . THR A 1 156 ? -1.534 5.427 10.591 1.00 96.31 156 THR A CA 1
ATOM 1211 C C . THR A 1 156 ? -0.931 6.378 9.556 1.00 96.31 156 THR A C 1
ATOM 1213 O O . THR A 1 156 ? -0.044 5.984 8.793 1.00 96.31 156 THR A O 1
ATOM 1216 N N . CYS A 1 157 ? -1.492 7.581 9.407 1.00 95.88 157 CYS A N 1
ATOM 1217 C CA . CYS A 1 157 ? -1.096 8.563 8.402 1.00 95.88 157 CYS A CA 1
ATOM 1218 C C . CYS A 1 157 ? -0.503 9.788 9.095 1.00 95.88 157 CYS A C 1
ATOM 1220 O O . CYS A 1 157 ? -1.245 10.550 9.707 1.00 95.88 157 CYS A O 1
ATOM 1222 N N . HIS A 1 158 ? 0.808 9.993 8.975 1.00 97.81 158 HIS A N 1
ATOM 1223 C CA . HIS A 1 158 ? 1.524 11.018 9.737 1.00 97.81 158 HIS A CA 1
ATOM 1224 C C . HIS A 1 158 ? 2.346 11.933 8.841 1.00 97.81 158 HIS A C 1
ATOM 1226 O O . HIS A 1 158 ? 2.801 11.537 7.765 1.00 97.81 158 HIS A O 1
ATOM 1232 N N . ASN A 1 159 ? 2.576 13.156 9.309 1.00 97.69 159 ASN A N 1
ATOM 1233 C CA . ASN A 1 159 ? 3.360 14.163 8.599 1.00 97.69 159 ASN A CA 1
ATOM 1234 C C . ASN A 1 159 ? 4.810 13.740 8.332 1.00 97.69 159 ASN A C 1
ATOM 1236 O O . ASN A 1 159 ? 5.402 14.251 7.389 1.00 97.69 159 ASN A O 1
ATOM 1240 N N . SER A 1 160 ? 5.372 12.833 9.135 1.00 97.50 160 SER A N 1
ATOM 1241 C CA . SER A 1 160 ? 6.730 12.295 8.968 1.00 97.50 160 SER A CA 1
ATOM 1242 C C . SER A 1 160 ? 6.867 11.219 7.898 1.00 97.50 160 SER A C 1
ATOM 1244 O O . SER A 1 160 ? 7.978 10.809 7.580 1.00 97.50 160 SER A O 1
ATOM 1246 N N . MET A 1 161 ? 5.768 10.699 7.358 1.00 97.50 161 MET A N 1
ATOM 1247 C CA . MET A 1 161 ? 5.853 9.616 6.384 1.00 97.50 161 MET A CA 1
ATOM 1248 C C . MET A 1 161 ? 6.405 10.102 5.045 1.00 97.50 161 MET A C 1
ATOM 1250 O O . MET A 1 161 ? 6.288 11.271 4.687 1.00 97.50 161 MET A O 1
ATOM 1254 N N . ARG A 1 162 ? 6.938 9.176 4.249 1.00 95.06 162 ARG A N 1
ATOM 1255 C CA . ARG A 1 162 ? 7.436 9.512 2.915 1.00 95.06 162 ARG A CA 1
ATOM 1256 C C . ARG A 1 162 ? 6.402 10.239 2.042 1.00 95.06 162 ARG A C 1
ATOM 1258 O O . ARG A 1 162 ? 5.247 9.806 1.944 1.00 95.06 162 ARG A O 1
ATOM 1265 N N . ALA A 1 163 ? 6.844 11.300 1.374 1.00 93.62 163 ALA A N 1
ATOM 1266 C CA . ALA A 1 163 ? 6.064 12.260 0.596 1.00 93.62 163 ALA A CA 1
ATOM 1267 C C . ALA A 1 163 ? 5.038 13.101 1.396 1.00 93.62 163 ALA A C 1
ATOM 1269 O O . ALA A 1 163 ? 4.119 13.669 0.796 1.00 93.62 163 ALA A O 1
ATOM 1270 N N . MET A 1 164 ? 5.167 13.194 2.724 1.00 96.56 164 MET A N 1
ATOM 1271 C CA . MET A 1 164 ? 4.342 14.042 3.606 1.00 96.56 164 MET A CA 1
ATOM 1272 C C . MET A 1 164 ? 5.123 15.288 4.089 1.00 96.56 164 MET A C 1
ATOM 1274 O O . MET A 1 164 ? 6.343 15.330 3.936 1.00 96.56 164 MET A O 1
ATOM 1278 N N . PRO A 1 165 ? 4.457 16.333 4.636 1.00 95.06 165 PRO A N 1
ATOM 1279 C CA . PRO A 1 165 ? 5.066 17.655 4.856 1.00 95.06 165 PRO A CA 1
ATOM 1280 C C . PRO A 1 165 ? 6.347 17.704 5.698 1.00 95.06 165 PRO A C 1
ATOM 1282 O O . PRO A 1 165 ? 7.166 18.592 5.487 1.00 95.06 165 PRO A O 1
ATOM 1285 N N . ASN A 1 166 ? 6.510 16.784 6.650 1.00 96.62 166 ASN A N 1
ATOM 1286 C CA . ASN A 1 166 ? 7.621 16.753 7.602 1.00 96.62 166 ASN A CA 1
ATOM 1287 C C . ASN A 1 166 ? 8.421 15.443 7.482 1.00 96.62 166 ASN A C 1
ATOM 1289 O O . ASN A 1 166 ? 8.888 14.917 8.493 1.00 96.62 166 ASN A O 1
ATOM 1293 N N . GLU A 1 167 ? 8.533 14.888 6.271 1.00 96.94 167 GLU A N 1
ATOM 1294 C CA . GLU A 1 167 ? 9.353 13.704 5.996 1.00 96.94 167 GLU A CA 1
ATOM 1295 C C . GLU A 1 167 ? 10.814 13.935 6.442 1.00 96.94 167 GLU A C 1
ATOM 1297 O O . GLU A 1 167 ? 11.459 14.861 5.941 1.00 96.94 167 GLU A O 1
ATOM 1302 N N . PRO A 1 168 ? 11.366 13.109 7.354 1.00 98.00 168 PRO A N 1
ATOM 1303 C CA . PRO A 1 168 ? 12.770 13.194 7.723 1.00 98.00 168 PRO A CA 1
ATOM 1304 C C . PRO A 1 168 ? 13.649 12.712 6.569 1.00 98.00 168 PRO A C 1
ATOM 1306 O O . PRO A 1 168 ? 13.307 11.789 5.825 1.00 98.00 168 PRO A O 1
ATOM 1309 N N . SER A 1 169 ? 14.834 13.297 6.443 1.00 98.00 169 SER A N 1
ATOM 1310 C CA . SER A 1 169 ? 15.802 12.884 5.436 1.00 98.00 169 SER A CA 1
ATOM 1311 C C . SER A 1 169 ? 16.297 11.456 5.681 1.00 98.00 169 SER A C 1
ATOM 1313 O O . SER A 1 169 ? 16.395 10.971 6.811 1.00 98.00 169 SER A O 1
ATOM 1315 N N . ALA A 1 170 ? 16.735 10.791 4.610 1.00 97.94 170 ALA A N 1
ATOM 1316 C CA . ALA A 1 170 ? 17.337 9.464 4.717 1.00 97.94 170 ALA A CA 1
ATOM 1317 C C . ALA A 1 170 ? 18.567 9.427 5.646 1.00 97.94 170 ALA A C 1
ATOM 1319 O O . ALA A 1 170 ? 18.861 8.382 6.224 1.00 97.94 170 ALA A O 1
ATOM 1320 N N . ALA A 1 171 ? 19.292 10.543 5.785 1.00 98.19 171 ALA A N 1
ATOM 1321 C CA . ALA A 1 171 ? 20.424 10.653 6.699 1.00 98.19 171 ALA A CA 1
ATOM 1322 C C . ALA A 1 171 ? 19.969 10.655 8.167 1.00 98.19 171 ALA A C 1
ATOM 1324 O O . ALA A 1 171 ? 20.543 9.924 8.972 1.00 98.19 171 ALA A O 1
ATOM 1325 N N . GLU A 1 172 ? 18.915 11.408 8.496 1.00 98.00 172 GLU A N 1
ATOM 1326 C CA . GLU A 1 172 ? 18.325 11.437 9.841 1.00 98.00 172 GLU A CA 1
ATOM 1327 C C . GLU A 1 172 ? 17.782 10.061 10.235 1.00 98.00 172 GLU A C 1
ATOM 1329 O O . GLU A 1 172 ? 18.118 9.551 11.303 1.00 98.00 172 GLU A O 1
ATOM 1334 N N . VAL A 1 173 ? 17.030 9.402 9.343 1.00 98.31 173 VAL A N 1
ATOM 1335 C CA . VAL A 1 173 ? 16.488 8.060 9.617 1.00 98.31 173 VAL A CA 1
ATOM 1336 C C . VAL A 1 173 ? 17.611 7.039 9.812 1.00 98.31 173 VAL A C 1
ATOM 1338 O O . VAL A 1 173 ? 17.569 6.266 10.765 1.00 98.31 173 VAL A O 1
ATOM 1341 N N . ARG A 1 174 ? 18.651 7.048 8.963 1.00 98.19 174 ARG A N 1
ATOM 1342 C CA . ARG A 1 174 ? 19.793 6.121 9.092 1.00 98.19 174 ARG A CA 1
ATOM 1343 C C . ARG A 1 174 ? 20.602 6.338 10.370 1.00 98.19 174 ARG A C 1
ATOM 1345 O O . ARG A 1 174 ? 21.180 5.372 10.864 1.00 98.19 174 ARG A O 1
ATOM 1352 N N . ALA A 1 175 ? 20.664 7.571 10.871 1.00 97.69 175 ALA A N 1
ATOM 1353 C CA . ALA A 1 175 ? 21.360 7.918 12.107 1.00 97.69 175 ALA A CA 1
ATOM 1354 C C . ALA A 1 175 ? 20.558 7.565 13.371 1.00 97.69 175 ALA A C 1
ATOM 1356 O O . ALA A 1 175 ? 21.142 7.426 14.445 1.00 97.69 175 ALA A O 1
ATOM 1357 N N . HIS A 1 176 ? 19.237 7.411 13.261 1.00 97.69 176 HIS A N 1
ATOM 1358 C CA . HIS A 1 176 ? 18.376 7.097 14.394 1.00 97.69 176 HIS A CA 1
ATOM 1359 C C . HIS A 1 176 ? 18.699 5.704 14.980 1.00 97.69 176 HIS A C 1
ATOM 1361 O O . HIS A 1 176 ? 18.755 4.732 14.225 1.00 97.69 176 HIS A O 1
ATOM 1367 N N . PRO A 1 177 ? 18.827 5.538 16.313 1.00 95.62 177 PRO A N 1
ATOM 1368 C CA . PRO A 1 177 ? 19.234 4.265 16.920 1.00 95.62 177 PRO A CA 1
ATOM 1369 C C . PRO A 1 177 ? 18.239 3.120 16.672 1.00 95.62 177 PRO A C 1
ATOM 1371 O O . PRO A 1 177 ? 18.648 1.999 16.396 1.00 95.62 177 PRO A O 1
ATOM 1374 N N . TYR A 1 178 ? 16.933 3.407 16.733 1.00 96.06 178 TYR A N 1
ATOM 1375 C CA . TYR A 1 178 ? 15.877 2.415 16.492 1.00 96.06 178 TYR A CA 1
ATOM 1376 C C . TYR A 1 178 ? 15.608 2.129 15.000 1.00 96.06 178 TYR A C 1
ATOM 1378 O O . TYR A 1 178 ? 15.599 0.976 14.582 1.00 96.06 178 TYR A O 1
ATOM 1386 N N . PHE A 1 179 ? 15.365 3.156 14.174 1.00 97.12 179 PHE A N 1
ATOM 1387 C CA . PHE A 1 179 ? 15.006 2.959 12.762 1.00 97.12 179 PHE A CA 1
ATOM 1388 C C . PHE A 1 179 ? 16.202 2.782 11.827 1.00 97.12 179 PHE A C 1
ATOM 1390 O O . PHE A 1 179 ? 16.060 2.134 10.793 1.00 97.12 179 PHE A O 1
ATOM 1397 N N . GLY A 1 180 ? 17.357 3.345 12.169 1.00 96.94 180 GLY A N 1
ATOM 1398 C CA . GLY A 1 180 ? 18.540 3.372 11.321 1.00 96.94 180 GLY A CA 1
ATOM 1399 C C . GLY A 1 180 ? 19.315 2.060 11.291 1.00 96.94 180 GLY A C 1
ATOM 1400 O O . GLY A 1 180 ? 18.805 0.992 11.629 1.00 96.94 180 GLY A O 1
ATOM 1401 N N . THR A 1 181 ? 20.580 2.130 10.877 1.00 92.69 181 THR A N 1
ATOM 1402 C CA . THR A 1 181 ? 21.419 0.947 10.592 1.00 92.69 181 THR A CA 1
ATOM 1403 C C . THR A 1 181 ? 21.672 0.046 11.802 1.00 92.69 181 THR A C 1
ATOM 1405 O O . THR A 1 181 ? 21.952 -1.135 11.621 1.00 92.69 181 THR A O 1
ATOM 1408 N N . GLY A 1 182 ? 21.570 0.588 13.019 1.00 90.56 182 GLY A N 1
ATOM 1409 C CA . GLY A 1 182 ? 21.711 -0.162 14.271 1.00 90.56 182 GLY A CA 1
ATOM 1410 C C . GLY A 1 182 ? 20.446 -0.890 14.738 1.00 90.56 182 GLY A C 1
ATOM 1411 O O . GLY A 1 182 ? 20.531 -1.670 15.681 1.00 90.56 182 GLY A O 1
ATOM 1412 N N . GLY A 1 183 ? 19.297 -0.649 14.099 1.00 94.25 183 GLY A N 1
ATOM 1413 C CA . GLY A 1 183 ? 18.016 -1.257 14.458 1.00 94.25 183 GLY A CA 1
ATOM 1414 C C . GLY A 1 183 ? 17.304 -1.830 13.237 1.00 94.25 183 GLY A C 1
ATOM 1415 O O . GLY A 1 183 ? 17.742 -2.830 12.673 1.00 94.25 183 GLY A O 1
ATOM 1416 N N . LEU A 1 184 ? 16.206 -1.205 12.805 1.00 95.31 184 LEU A N 1
ATOM 1417 C CA . LEU A 1 184 ? 15.389 -1.703 11.689 1.00 95.31 184 LEU A CA 1
ATOM 1418 C C . LEU A 1 184 ? 16.031 -1.528 10.299 1.00 95.31 184 LEU A C 1
ATOM 1420 O O . LEU A 1 184 ? 15.453 -1.987 9.314 1.00 95.31 184 LEU A O 1
ATOM 1424 N N . ASN A 1 185 ? 17.196 -0.880 10.202 1.00 96.75 185 ASN A N 1
ATOM 1425 C CA . ASN A 1 185 ? 17.951 -0.641 8.968 1.00 96.75 185 ASN A CA 1
ATOM 1426 C C . ASN A 1 185 ? 17.119 0.026 7.855 1.00 96.75 185 ASN A C 1
ATOM 1428 O O . ASN A 1 185 ? 17.161 -0.366 6.687 1.00 96.75 185 ASN A O 1
ATOM 1432 N N . GLN A 1 186 ? 16.339 1.035 8.231 1.00 97.12 186 GLN A N 1
ATOM 1433 C CA . GLN A 1 186 ? 15.498 1.816 7.332 1.00 97.12 186 GLN A CA 1
ATOM 1434 C C . GLN A 1 186 ? 16.183 3.119 6.910 1.00 97.12 186 GLN A C 1
ATOM 1436 O O . GLN A 1 186 ? 17.161 3.581 7.503 1.00 97.12 186 GLN A O 1
ATOM 1441 N N . SER A 1 187 ? 15.645 3.724 5.853 1.00 97.12 187 SER A N 1
ATOM 1442 C CA . SER A 1 187 ? 16.051 5.050 5.377 1.00 97.12 187 SER A CA 1
ATOM 1443 C C . SER A 1 187 ? 14.869 5.960 5.042 1.00 97.12 187 SER A C 1
ATOM 1445 O O . SER A 1 187 ? 15.076 7.012 4.451 1.00 97.12 187 SER A O 1
ATOM 1447 N N . ASP A 1 188 ? 13.648 5.529 5.354 1.00 97.62 188 ASP A N 1
ATOM 1448 C CA . ASP A 1 188 ? 12.397 6.263 5.178 1.00 97.62 188 ASP A CA 1
ATOM 1449 C C . ASP A 1 188 ? 11.438 5.933 6.329 1.00 97.62 188 ASP A C 1
ATOM 1451 O O . ASP A 1 188 ? 11.547 4.875 6.958 1.00 97.62 188 ASP A O 1
ATOM 1455 N N . ILE A 1 189 ? 10.462 6.809 6.571 1.00 98.00 189 ILE A N 1
ATOM 1456 C CA . ILE A 1 189 ? 9.347 6.540 7.483 1.00 98.00 189 ILE A CA 1
ATOM 1457 C C . ILE A 1 189 ? 8.104 6.142 6.683 1.00 98.00 189 ILE A C 1
ATOM 1459 O O . ILE A 1 189 ? 7.729 6.764 5.686 1.00 98.00 189 ILE A O 1
ATOM 1463 N N . ARG A 1 190 ? 7.467 5.052 7.114 1.00 97.31 190 ARG A N 1
ATOM 1464 C CA . ARG A 1 190 ? 6.247 4.481 6.519 1.00 97.31 190 ARG A CA 1
ATOM 1465 C C . ARG A 1 190 ? 5.119 4.518 7.542 1.00 97.31 190 ARG A C 1
ATOM 1467 O O . ARG A 1 190 ? 5.262 5.151 8.574 1.00 97.31 190 ARG A O 1
ATOM 1474 N N . LYS A 1 191 ? 3.998 3.849 7.257 1.00 97.19 191 LYS A N 1
ATOM 1475 C CA . LYS A 1 191 ? 2.886 3.725 8.210 1.00 97.19 191 LYS A CA 1
ATOM 1476 C C . LYS A 1 191 ? 3.373 3.174 9.552 1.00 97.19 191 LYS A C 1
ATOM 1478 O O . LYS A 1 191 ? 4.207 2.273 9.571 1.00 97.19 191 LYS A O 1
ATOM 1483 N N . TYR A 1 192 ? 2.821 3.698 10.635 1.00 98.38 192 TYR A N 1
ATOM 1484 C CA . TYR A 1 192 ? 2.999 3.212 12.000 1.00 98.38 192 TYR A CA 1
ATOM 1485 C C . TYR A 1 192 ? 1.766 3.582 12.830 1.00 98.38 192 TYR A C 1
ATOM 1487 O O . TYR A 1 192 ? 0.993 4.432 12.407 1.00 98.38 192 TYR A O 1
ATOM 1495 N N . LEU A 1 193 ? 1.574 2.952 13.986 1.00 98.31 193 LEU A N 1
ATOM 1496 C CA . LEU A 1 193 ? 0.509 3.263 14.942 1.00 98.31 193 LEU A CA 1
ATOM 1497 C C . LEU A 1 193 ? 1.030 4.203 16.036 1.00 98.31 193 LEU A C 1
ATOM 1499 O O . LEU A 1 193 ? 2.105 3.950 16.580 1.00 98.31 193 LEU A O 1
ATOM 1503 N N . LEU A 1 194 ? 0.291 5.247 16.426 1.00 97.06 194 LEU A N 1
ATOM 1504 C CA . LEU A 1 194 ? 0.781 6.183 17.457 1.00 97.06 194 LEU A CA 1
ATOM 1505 C C . LEU A 1 194 ? 0.875 5.553 18.851 1.00 97.06 194 LEU A C 1
ATOM 1507 O O . LEU A 1 194 ? 1.723 5.977 19.629 1.00 97.06 194 LEU A O 1
ATOM 1511 N N . ILE A 1 195 ? 0.119 4.488 19.150 1.00 97.12 195 ILE A N 1
ATOM 1512 C CA . ILE A 1 195 ? 0.288 3.706 20.393 1.00 97.12 195 ILE A CA 1
ATOM 1513 C C . ILE A 1 195 ? 1.701 3.116 20.552 1.00 97.12 195 ILE A C 1
ATOM 1515 O O . ILE A 1 195 ? 2.107 2.737 21.645 1.00 97.12 195 ILE A O 1
ATOM 1519 N N . THR A 1 196 ? 2.492 3.071 19.480 1.00 98.25 196 THR A N 1
ATOM 1520 C CA . THR A 1 196 ? 3.890 2.619 19.513 1.00 98.25 196 THR A CA 1
ATOM 1521 C C . THR A 1 196 ? 4.880 3.744 19.821 1.00 98.25 196 THR A C 1
ATOM 1523 O O . THR A 1 196 ? 6.091 3.525 19.758 1.00 98.25 196 THR A O 1
ATOM 1526 N N . ARG A 1 197 ? 4.394 4.959 20.099 1.00 97.88 197 ARG A N 1
ATOM 1527 C CA . ARG A 1 197 ? 5.200 6.139 20.427 1.00 97.88 197 ARG A CA 1
ATOM 1528 C C . ARG A 1 197 ? 5.071 6.480 21.904 1.00 97.88 197 ARG A C 1
ATOM 1530 O O . ARG A 1 197 ? 4.022 6.258 22.501 1.00 97.88 197 ARG A O 1
ATOM 1537 N N . THR A 1 198 ? 6.143 7.003 22.492 1.00 97.19 198 THR A N 1
ATOM 1538 C CA . THR A 1 198 ? 6.128 7.500 23.879 1.00 97.19 198 THR A CA 1
ATOM 1539 C C . THR A 1 198 ? 5.483 8.880 23.975 1.00 97.19 198 THR A C 1
ATOM 1541 O O . THR A 1 198 ? 4.859 9.206 24.980 1.00 97.19 198 THR A O 1
ATOM 1544 N N . GLU A 1 199 ? 5.593 9.678 22.914 1.00 94.81 199 GLU A N 1
ATOM 1545 C CA . GLU A 1 199 ? 4.926 10.965 22.751 1.00 94.81 199 GLU A CA 1
ATOM 1546 C C . GLU A 1 199 ? 4.747 11.289 21.259 1.00 94.81 199 GLU A C 1
ATOM 1548 O O . GLU A 1 199 ? 5.411 10.719 20.391 1.00 94.81 199 GLU A O 1
ATOM 1553 N N . THR A 1 200 ? 3.848 12.224 20.956 1.00 93.31 200 THR A N 1
ATOM 1554 C CA . THR A 1 200 ? 3.551 12.672 19.589 1.00 93.31 200 THR A CA 1
ATOM 1555 C C . THR A 1 200 ? 3.757 14.175 19.462 1.00 93.31 200 THR A C 1
ATOM 1557 O O . THR A 1 200 ? 3.476 14.925 20.394 1.00 93.31 200 THR A O 1
ATOM 1560 N N . ASP A 1 201 ? 4.171 14.631 18.286 1.00 94.62 201 ASP A N 1
ATOM 1561 C CA . ASP A 1 201 ? 4.313 16.047 17.938 1.00 94.62 201 ASP A CA 1
ATOM 1562 C C . ASP A 1 201 ? 3.796 16.306 16.512 1.00 94.62 201 ASP A C 1
ATOM 1564 O O . ASP A 1 201 ? 3.099 15.474 15.935 1.00 94.62 201 ASP A O 1
ATOM 1568 N N . ILE A 1 202 ? 4.136 17.453 15.916 1.00 95.06 202 ILE A N 1
ATOM 1569 C CA . ILE A 1 202 ? 3.702 17.820 14.558 1.00 95.06 202 ILE A CA 1
ATOM 1570 C C . ILE A 1 202 ? 4.218 16.873 13.458 1.00 95.06 202 ILE A C 1
ATOM 1572 O O . ILE A 1 202 ? 3.758 16.937 12.317 1.00 95.06 202 ILE A O 1
ATOM 1576 N N . THR A 1 203 ? 5.177 16.003 13.773 1.00 95.88 203 THR A N 1
ATOM 1577 C CA . THR A 1 203 ? 5.689 14.958 12.880 1.00 95.88 203 THR A CA 1
ATOM 1578 C C . THR A 1 203 ? 5.031 13.597 13.143 1.00 95.88 203 THR A C 1
ATOM 1580 O O . THR A 1 203 ? 5.272 12.642 12.408 1.00 95.88 203 THR A O 1
ATOM 1583 N N . GLY A 1 204 ? 4.194 13.496 14.178 1.00 95.69 204 GLY A N 1
ATOM 1584 C CA . GLY A 1 204 ? 3.610 12.248 14.660 1.00 95.69 204 GLY A CA 1
ATOM 1585 C C . GLY A 1 204 ? 4.551 11.435 15.558 1.00 95.69 204 GLY A C 1
ATOM 1586 O O . GLY A 1 204 ? 4.299 10.248 15.754 1.00 95.69 204 GLY A O 1
ATOM 1587 N N . GLY A 1 205 ? 5.643 12.028 16.067 1.00 96.75 205 GLY A N 1
ATOM 1588 C CA . GLY A 1 205 ? 6.578 11.372 16.994 1.00 96.75 205 GLY A CA 1
ATOM 1589 C C . GLY A 1 205 ? 7.374 10.221 16.375 1.00 96.75 205 GLY A C 1
ATOM 1590 O O . GLY A 1 205 ? 7.583 9.194 17.019 1.00 96.75 205 GLY A O 1
ATOM 1591 N N . TRP A 1 206 ? 7.770 10.336 15.102 1.00 97.56 206 TRP A N 1
ATOM 1592 C CA . TRP A 1 206 ? 8.457 9.246 14.398 1.00 97.56 206 TRP A CA 1
ATOM 1593 C C . TRP A 1 206 ? 9.774 8.837 15.064 1.00 97.56 206 TRP A C 1
ATOM 1595 O O . TRP A 1 206 ? 10.130 7.671 14.993 1.00 97.56 206 TRP A O 1
ATOM 1605 N N . ASP A 1 207 ? 10.469 9.766 15.717 1.00 97.50 207 ASP A N 1
ATOM 1606 C CA . ASP A 1 207 ? 11.762 9.599 16.386 1.00 97.50 207 ASP A CA 1
ATOM 1607 C C . ASP A 1 207 ? 11.633 9.164 17.855 1.00 97.50 207 ASP A C 1
ATOM 1609 O O . ASP A 1 207 ? 12.615 9.115 18.595 1.00 97.50 207 ASP A O 1
ATOM 1613 N N . LYS A 1 208 ? 10.413 8.838 18.299 1.00 97.62 208 LYS A N 1
ATOM 1614 C CA . LYS A 1 208 ? 10.100 8.545 19.707 1.00 97.62 208 LYS A CA 1
ATOM 1615 C C . LYS A 1 208 ? 9.390 7.201 19.869 1.00 97.62 208 LYS A C 1
ATOM 1617 O O . LYS A 1 208 ? 8.304 7.140 20.454 1.00 97.62 208 LYS A O 1
ATOM 1622 N N . PRO A 1 209 ? 9.943 6.105 19.314 1.00 97.94 209 PRO A N 1
ATOM 1623 C CA . PRO A 1 209 ? 9.348 4.792 19.490 1.00 97.94 209 PRO A CA 1
ATOM 1624 C C . PRO A 1 209 ? 9.436 4.364 20.960 1.00 97.94 209 PRO A C 1
ATOM 1626 O O . PRO A 1 209 ? 10.419 4.651 21.647 1.00 97.94 209 PRO A O 1
ATOM 1629 N N . LYS A 1 210 ? 8.425 3.624 21.420 1.00 98.25 210 LYS A N 1
ATOM 1630 C CA . LYS A 1 210 ? 8.520 2.807 22.635 1.00 98.25 210 LYS A CA 1
ATOM 1631 C C . LYS A 1 210 ? 9.680 1.809 22.519 1.00 98.25 210 LYS A C 1
ATOM 1633 O O . LYS A 1 210 ? 10.147 1.504 21.415 1.00 98.25 210 LYS A O 1
ATOM 1638 N N . ASN A 1 211 ? 10.164 1.310 23.653 1.00 96.62 211 ASN A N 1
ATOM 1639 C CA . ASN A 1 211 ? 11.274 0.356 23.658 1.00 96.62 211 ASN A CA 1
ATOM 1640 C C . ASN A 1 211 ? 10.861 -1.016 23.080 1.00 96.62 211 ASN A C 1
ATOM 1642 O O . ASN A 1 211 ? 9.689 -1.276 22.810 1.00 96.62 211 ASN A O 1
ATOM 1646 N N . ALA A 1 212 ? 11.836 -1.899 22.845 1.00 95.81 212 ALA A N 1
ATOM 1647 C CA . ALA A 1 212 ? 11.592 -3.180 22.182 1.00 95.81 212 ALA A CA 1
ATOM 1648 C C . ALA A 1 212 ? 10.632 -4.087 22.971 1.00 95.81 212 ALA A C 1
ATOM 1650 O O . ALA A 1 212 ? 9.806 -4.767 22.363 1.00 95.81 212 ALA A O 1
ATOM 1651 N N . GLU A 1 213 ? 10.712 -4.077 24.300 1.00 97.88 213 GLU A N 1
ATOM 1652 C CA . GLU A 1 213 ? 9.855 -4.855 25.192 1.00 97.88 213 GLU A CA 1
ATOM 1653 C C . GLU A 1 213 ? 8.400 -4.377 25.136 1.00 97.88 213 GLU A C 1
ATOM 1655 O O . GLU A 1 213 ? 7.489 -5.193 25.021 1.00 97.88 213 GLU A O 1
ATOM 1660 N N . GLU A 1 214 ? 8.175 -3.064 25.145 1.00 98.31 214 GLU A N 1
ATOM 1661 C CA . GLU A 1 214 ? 6.847 -2.459 25.009 1.00 98.31 214 GLU A CA 1
ATOM 1662 C C . GLU A 1 214 ? 6.235 -2.729 23.627 1.00 98.31 214 GLU A C 1
ATOM 1664 O O . GLU A 1 214 ? 5.060 -3.074 23.525 1.00 98.31 214 GLU A O 1
ATOM 1669 N N . ILE A 1 215 ? 7.023 -2.610 22.551 1.00 98.44 215 ILE A N 1
ATOM 1670 C CA . ILE A 1 215 ? 6.563 -2.934 21.191 1.00 98.44 215 ILE A CA 1
ATOM 1671 C C . ILE A 1 215 ? 6.212 -4.416 21.069 1.00 98.44 215 ILE A C 1
ATOM 1673 O O . ILE A 1 215 ? 5.201 -4.763 20.459 1.00 98.44 215 ILE A O 1
ATOM 1677 N N . LYS A 1 216 ? 7.026 -5.292 21.662 1.00 98.12 216 LYS A N 1
ATOM 1678 C CA . LYS A 1 216 ? 6.751 -6.725 21.704 1.00 98.12 216 LYS A CA 1
ATOM 1679 C C . LYS A 1 216 ? 5.457 -7.019 22.467 1.00 98.12 216 LYS A C 1
ATOM 1681 O O . LYS A 1 216 ? 4.652 -7.797 21.968 1.00 98.12 216 LYS A O 1
ATOM 1686 N N . ALA A 1 217 ? 5.235 -6.376 23.613 1.00 98.50 217 ALA A N 1
ATOM 1687 C CA . ALA A 1 217 ? 4.000 -6.534 24.376 1.00 98.50 217 ALA A CA 1
ATOM 1688 C C . ALA A 1 217 ? 2.772 -6.122 23.549 1.00 98.50 217 ALA A C 1
ATOM 1690 O O . ALA A 1 217 ? 1.823 -6.891 23.455 1.00 98.50 217 ALA A O 1
ATOM 1691 N N . LEU A 1 218 ? 2.826 -4.978 22.853 1.00 98.38 218 LEU A N 1
ATOM 1692 C CA . LEU A 1 218 ? 1.757 -4.559 21.937 1.00 98.38 218 LEU A CA 1
ATOM 1693 C C . LEU A 1 218 ? 1.483 -5.611 20.852 1.00 98.38 218 LEU A C 1
ATOM 1695 O O . LEU A 1 218 ? 0.327 -5.915 20.569 1.00 98.38 218 LEU A O 1
ATOM 1699 N N . PHE A 1 219 ? 2.528 -6.187 20.254 1.00 98.50 219 PHE A N 1
ATOM 1700 C CA . PHE A 1 219 ? 2.377 -7.243 19.251 1.00 98.50 219 PHE A CA 1
ATOM 1701 C C . PHE A 1 219 ? 1.719 -8.508 19.825 1.00 98.50 219 PHE A C 1
ATOM 1703 O O . PHE A 1 219 ? 0.758 -9.007 19.246 1.00 98.50 219 PHE A O 1
ATOM 1710 N N . GLU A 1 220 ? 2.183 -8.993 20.981 1.00 98.00 220 GLU A N 1
ATOM 1711 C CA . GLU A 1 220 ? 1.629 -10.173 21.670 1.00 98.00 220 GLU A CA 1
ATOM 1712 C C . GLU A 1 220 ? 0.183 -9.944 22.146 1.00 98.00 220 GLU A C 1
ATOM 1714 O O . GLU A 1 220 ? -0.639 -10.859 22.141 1.00 98.00 220 GLU A O 1
ATOM 1719 N N . GLU A 1 221 ? -0.164 -8.701 22.479 1.00 97.12 221 GLU A N 1
ATOM 1720 C CA . GLU A 1 221 ? -1.528 -8.241 22.752 1.00 97.12 221 GLU A CA 1
ATOM 1721 C C . GLU A 1 221 ? -2.343 -7.981 21.476 1.00 97.12 221 GLU A C 1
ATOM 1723 O O . GLU A 1 221 ? -3.455 -7.457 21.557 1.00 97.12 221 GLU A O 1
ATOM 1728 N N . GLY A 1 222 ? -1.812 -8.310 20.295 1.00 97.44 222 GLY A N 1
ATOM 1729 C CA . GLY A 1 222 ? -2.447 -8.169 18.985 1.00 97.44 222 GLY A CA 1
ATOM 1730 C C . GLY A 1 222 ? -2.733 -6.728 18.549 1.00 97.44 222 GLY A C 1
ATOM 1731 O O . GLY A 1 222 ? -3.573 -6.520 17.676 1.00 97.44 222 GLY A O 1
ATOM 1732 N N . GLN A 1 223 ? -2.057 -5.730 19.117 1.00 97.75 223 GLN A N 1
ATOM 1733 C CA . GLN A 1 223 ? -2.183 -4.300 18.792 1.00 97.75 223 GLN A CA 1
ATOM 1734 C C . GLN A 1 223 ? -1.417 -3.923 17.509 1.00 97.75 223 GLN A C 1
ATOM 1736 O O . GLN A 1 223 ? -0.635 -2.976 17.479 1.00 97.75 223 GLN A O 1
ATOM 1741 N N . PHE A 1 224 ? -1.643 -4.671 16.433 1.00 98.44 224 PHE A N 1
ATOM 1742 C CA . PHE A 1 224 ? -1.131 -4.408 15.085 1.00 98.44 224 PHE A CA 1
ATOM 1743 C C . PHE A 1 224 ? -2.273 -4.478 14.069 1.00 98.44 224 PHE A C 1
ATOM 1745 O O . PHE A 1 224 ? -3.277 -5.140 14.325 1.00 98.44 224 PHE A O 1
ATOM 1752 N N . LEU A 1 225 ? -2.120 -3.840 12.912 1.00 98.69 225 LEU A N 1
ATOM 1753 C CA . LEU A 1 225 ? -3.061 -3.977 11.796 1.00 98.69 225 LEU A CA 1
ATOM 1754 C C . LEU A 1 225 ? -2.513 -4.961 10.768 1.00 98.69 225 LEU A C 1
ATOM 1756 O O . LEU A 1 225 ? -1.363 -4.805 10.355 1.00 98.69 225 LEU A O 1
ATOM 1760 N N . ASP A 1 226 ? -3.343 -5.901 10.323 1.00 98.56 226 ASP A N 1
ATOM 1761 C CA . ASP A 1 226 ? -3.043 -6.733 9.150 1.00 98.56 226 ASP A CA 1
ATOM 1762 C C . ASP A 1 226 ? -3.047 -5.855 7.895 1.00 98.56 226 ASP A C 1
ATOM 1764 O O . ASP A 1 226 ? -3.934 -5.006 7.761 1.00 98.56 226 ASP A O 1
ATOM 1768 N N . LEU A 1 227 ? -2.094 -6.024 6.983 1.00 98.75 227 LEU A N 1
ATOM 1769 C CA . LEU A 1 227 ? -1.959 -5.232 5.762 1.00 98.75 227 LEU A CA 1
ATOM 1770 C C . LEU A 1 227 ? -1.726 -6.115 4.535 1.00 98.75 227 LEU A C 1
ATOM 1772 O O . LEU A 1 227 ? -0.592 -6.375 4.125 1.00 98.75 227 LEU A O 1
ATOM 1776 N N . TRP A 1 228 ? -2.815 -6.401 3.835 1.00 98.62 228 TRP A N 1
ATOM 1777 C CA . TRP A 1 228 ? -2.779 -7.110 2.561 1.00 98.62 228 TRP A CA 1
ATOM 1778 C C . TRP A 1 228 ? -2.574 -6.143 1.411 1.00 98.62 228 TRP A C 1
ATOM 1780 O O . TRP A 1 228 ? -3.212 -5.085 1.353 1.00 98.62 228 TRP A O 1
ATOM 1790 N N . MET A 1 229 ? -1.734 -6.510 0.444 1.00 98.12 229 MET A N 1
ATOM 1791 C CA . MET A 1 229 ? -1.559 -5.710 -0.765 1.00 98.12 229 MET A CA 1
ATOM 1792 C C . MET A 1 229 ? -1.523 -6.547 -2.040 1.00 98.12 229 MET A C 1
ATOM 1794 O O . MET A 1 229 ? -0.655 -7.393 -2.210 1.00 98.12 229 MET A O 1
ATOM 1798 N N . TRP A 1 230 ? -2.358 -6.207 -3.020 1.00 98.56 230 TRP A N 1
ATOM 1799 C CA . TRP A 1 230 ? -2.097 -6.596 -4.409 1.00 98.56 230 TRP A CA 1
ATOM 1800 C C . TRP A 1 230 ? -1.286 -5.513 -5.119 1.00 98.56 230 TRP A C 1
ATOM 1802 O O . TRP A 1 230 ? -1.483 -4.312 -4.901 1.00 98.56 230 TRP A O 1
ATOM 1812 N N . ARG A 1 231 ? -0.355 -5.949 -5.970 1.00 98.06 231 ARG A N 1
ATOM 1813 C CA . ARG A 1 231 ? 0.564 -5.098 -6.723 1.00 98.06 231 ARG A CA 1
ATOM 1814 C C . ARG A 1 231 ? 0.591 -5.515 -8.189 1.00 98.06 231 ARG A C 1
ATOM 1816 O O . ARG A 1 231 ? 1.115 -6.584 -8.504 1.00 98.06 231 ARG A O 1
ATOM 1823 N N . GLY A 1 232 ? 0.076 -4.665 -9.076 1.00 97.25 232 GLY A N 1
ATOM 1824 C CA . GLY A 1 232 ? -0.105 -4.980 -10.496 1.00 97.25 232 GLY A CA 1
ATOM 1825 C C . GLY A 1 232 ? 1.180 -5.346 -11.242 1.00 97.25 232 GLY A C 1
ATOM 1826 O O . GLY A 1 232 ? 1.133 -6.161 -12.158 1.00 97.25 232 GLY A O 1
ATOM 1827 N N . ALA A 1 233 ? 2.335 -4.810 -10.833 1.00 97.06 233 ALA A N 1
ATOM 1828 C CA . ALA A 1 233 ? 3.627 -5.160 -11.427 1.00 97.06 233 ALA A CA 1
ATOM 1829 C C . ALA A 1 233 ? 4.427 -6.135 -10.554 1.00 97.06 233 ALA A C 1
ATOM 1831 O O . ALA A 1 233 ? 5.113 -7.012 -11.072 1.00 97.06 233 ALA A O 1
ATOM 1832 N N . ARG A 1 234 ? 4.381 -5.963 -9.227 1.00 97.31 234 ARG A N 1
ATOM 1833 C CA . ARG A 1 234 ? 5.325 -6.618 -8.306 1.00 97.31 234 ARG A CA 1
ATOM 1834 C C . ARG A 1 234 ? 4.830 -7.891 -7.619 1.00 97.31 234 ARG A C 1
ATOM 1836 O O . ARG A 1 234 ? 5.637 -8.532 -6.953 1.00 97.31 234 ARG A O 1
ATOM 1843 N N . SER A 1 235 ? 3.555 -8.259 -7.732 1.00 96.12 235 SER A N 1
ATOM 1844 C CA . SER A 1 235 ? 3.043 -9.488 -7.099 1.00 96.12 235 SER A CA 1
ATOM 1845 C C . SER A 1 235 ? 1.960 -10.191 -7.923 1.00 96.12 235 SER A C 1
ATOM 1847 O O . SER A 1 235 ? 2.020 -11.405 -8.108 1.00 96.12 235 SER A O 1
ATOM 1849 N N . GLY A 1 236 ? 1.027 -9.428 -8.502 1.00 96.50 236 GLY A N 1
ATOM 1850 C CA . GLY A 1 236 ? -0.084 -9.941 -9.305 1.00 96.50 236 GLY A CA 1
ATOM 1851 C C . GLY A 1 236 ? 0.334 -10.892 -10.433 1.00 96.50 236 GLY A C 1
ATOM 1852 O O . GLY A 1 236 ? -0.254 -11.967 -10.530 1.00 96.50 236 GLY A O 1
ATOM 1853 N N . PRO A 1 237 ? 1.378 -10.587 -11.233 1.00 96.75 237 PRO A N 1
ATOM 1854 C CA . PRO A 1 237 ? 1.769 -11.441 -12.357 1.00 96.75 237 PRO A CA 1
ATOM 1855 C C . PRO A 1 237 ? 2.233 -12.855 -11.978 1.00 96.75 237 PRO A C 1
ATOM 1857 O O . PRO A 1 237 ? 2.274 -13.724 -12.842 1.00 96.75 237 PRO A O 1
ATOM 1860 N N . ILE A 1 238 ? 2.595 -13.095 -10.713 1.00 97.12 238 ILE A N 1
ATOM 1861 C CA . ILE A 1 238 ? 3.004 -14.421 -10.220 1.00 97.12 238 ILE A CA 1
ATOM 1862 C C . ILE A 1 238 ? 1.950 -15.085 -9.325 1.00 97.12 238 ILE A C 1
ATOM 1864 O O . ILE A 1 238 ? 2.223 -16.141 -8.765 1.00 97.12 238 ILE A O 1
ATOM 1868 N N . GLY A 1 239 ? 0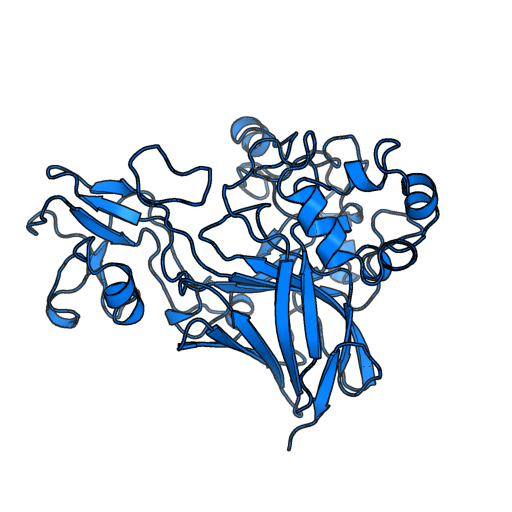.760 -14.491 -9.193 1.00 97.94 239 GLY A N 1
ATOM 1869 C CA . GLY A 1 239 ? -0.359 -15.086 -8.460 1.00 97.94 239 GLY A CA 1
ATOM 1870 C C . GLY A 1 239 ? -0.365 -14.840 -6.945 1.00 97.94 239 GLY A C 1
ATOM 1871 O O . GLY A 1 239 ? -1.051 -15.558 -6.219 1.00 97.94 239 GLY A O 1
ATOM 1872 N N . TYR A 1 240 ? 0.396 -13.854 -6.455 1.00 98.31 240 TYR A N 1
ATOM 1873 C CA . TYR A 1 240 ? 0.538 -13.568 -5.021 1.00 98.31 240 TYR A CA 1
ATOM 1874 C C . TYR A 1 240 ? 0.184 -12.114 -4.676 1.00 98.31 240 TYR A C 1
ATOM 1876 O O . TYR A 1 240 ? 0.332 -11.192 -5.488 1.00 98.31 240 TYR A O 1
ATOM 1884 N N . GLY A 1 241 ? -0.252 -11.895 -3.441 1.00 97.75 241 GLY A N 1
ATOM 1885 C CA . GLY A 1 241 ? -0.281 -10.600 -2.767 1.00 97.75 241 GLY A CA 1
ATOM 1886 C C . GLY A 1 241 ? 0.909 -10.465 -1.813 1.00 97.75 241 GLY A C 1
ATOM 1887 O O . GLY A 1 241 ? 1.570 -11.445 -1.511 1.00 97.75 241 GLY A O 1
ATOM 1888 N N . ASP A 1 242 ? 1.219 -9.244 -1.390 1.00 95.75 242 ASP A N 1
ATOM 1889 C CA . ASP A 1 242 ? 2.245 -8.924 -0.388 1.00 95.75 242 ASP A CA 1
ATOM 1890 C C . ASP A 1 242 ? 1.562 -8.841 0.978 1.00 95.75 242 ASP A C 1
ATOM 1892 O O . ASP A 1 242 ? 0.850 -7.863 1.228 1.00 95.75 242 ASP A O 1
ATOM 1896 N N . ASP A 1 243 ? 1.765 -9.877 1.796 1.00 96.50 243 ASP A N 1
ATOM 1897 C CA . ASP A 1 243 ? 1.251 -9.967 3.164 1.00 96.50 243 ASP A CA 1
ATOM 1898 C C . ASP A 1 243 ? 2.227 -9.303 4.146 1.00 96.50 243 ASP A C 1
ATOM 1900 O O . ASP A 1 243 ? 3.454 -9.486 4.073 1.00 96.50 243 ASP A O 1
ATOM 1904 N N . THR A 1 244 ? 1.700 -8.358 4.920 1.00 98.00 244 THR A N 1
ATOM 1905 C CA . THR A 1 244 ? 2.465 -7.425 5.753 1.00 98.00 244 THR A CA 1
ATOM 1906 C C . THR A 1 244 ? 1.618 -6.947 6.927 1.00 98.00 244 THR A C 1
ATOM 1908 O O . THR A 1 244 ? 0.404 -7.059 6.894 1.00 98.00 244 THR A O 1
ATOM 1911 N N . TYR A 1 245 ? 2.212 -6.252 7.900 1.00 98.62 245 TYR A N 1
ATOM 1912 C CA . TYR A 1 245 ? 1.454 -5.629 8.994 1.00 98.62 245 TYR A CA 1
ATOM 1913 C C . TYR A 1 245 ? 1.967 -4.232 9.356 1.00 98.62 245 TYR A C 1
ATOM 1915 O O . TYR A 1 245 ? 3.064 -3.800 8.975 1.00 98.62 245 TYR A O 1
ATOM 1923 N N . VAL A 1 246 ? 1.147 -3.480 10.094 1.00 98.75 246 VAL A N 1
ATOM 1924 C CA . VAL A 1 246 ? 1.495 -2.163 10.643 1.00 98.75 246 VAL A CA 1
ATOM 1925 C C . VAL A 1 246 ? 1.500 -2.220 12.165 1.00 98.75 246 VAL A C 1
ATOM 1927 O O . VAL A 1 246 ? 0.468 -2.449 12.792 1.00 98.75 246 VAL A O 1
ATOM 1930 N N . LEU A 1 247 ? 2.667 -1.934 12.742 1.00 98.50 247 LEU A N 1
ATOM 1931 C CA . LEU A 1 247 ? 2.868 -1.719 14.175 1.00 98.50 247 LEU A CA 1
ATOM 1932 C C . LEU A 1 247 ? 3.672 -0.425 14.371 1.00 98.50 247 LEU A C 1
ATOM 1934 O O . LEU A 1 247 ? 3.192 0.662 14.062 1.00 98.50 247 LEU A O 1
ATOM 1938 N N . GLN A 1 248 ? 4.923 -0.510 14.816 1.00 98.12 248 GLN A N 1
ATOM 1939 C CA . GLN A 1 248 ? 5.833 0.625 14.979 1.00 98.12 248 GLN A CA 1
ATOM 1940 C C . GLN A 1 248 ? 6.382 1.138 13.649 1.00 98.12 248 GLN A C 1
ATOM 1942 O O . GLN A 1 248 ? 6.977 2.218 13.586 1.00 98.12 248 GLN A O 1
ATOM 1947 N N . TYR A 1 249 ? 6.196 0.335 12.608 1.00 98.31 249 TYR A N 1
ATOM 1948 C CA . TYR A 1 249 ? 6.543 0.571 11.223 1.00 98.31 249 TYR A CA 1
ATOM 1949 C C . TYR A 1 249 ? 5.661 -0.332 10.343 1.00 98.31 249 TYR A C 1
ATOM 1951 O O . TYR A 1 249 ? 4.983 -1.228 10.854 1.00 98.31 249 TYR A O 1
ATOM 1959 N N . ARG A 1 250 ? 5.695 -0.140 9.019 1.00 97.75 250 ARG A N 1
ATOM 1960 C CA . ARG A 1 250 ? 5.148 -1.115 8.069 1.00 97.75 250 ARG A CA 1
ATOM 1961 C C . ARG A 1 250 ? 6.161 -2.242 7.902 1.00 97.75 250 ARG A C 1
ATOM 1963 O O . ARG A 1 250 ? 7.156 -2.066 7.191 1.00 97.75 250 ARG A O 1
ATOM 1970 N N . LEU A 1 251 ? 5.901 -3.361 8.554 1.00 97.62 251 LEU A N 1
ATOM 1971 C CA . LEU A 1 251 ? 6.778 -4.522 8.606 1.00 97.62 251 LEU A CA 1
ATOM 1972 C C . LEU A 1 251 ? 6.327 -5.572 7.597 1.00 97.62 251 LEU A C 1
ATOM 1974 O O . LEU A 1 251 ? 5.239 -5.472 7.046 1.00 97.62 251 LEU A O 1
ATOM 1978 N N . ASN A 1 252 ? 7.206 -6.522 7.296 1.00 96.75 252 ASN A N 1
ATOM 1979 C CA . ASN A 1 252 ? 6.831 -7.667 6.479 1.00 96.75 252 ASN A CA 1
ATOM 1980 C C . ASN A 1 252 ? 6.621 -8.868 7.387 1.00 96.75 252 ASN A C 1
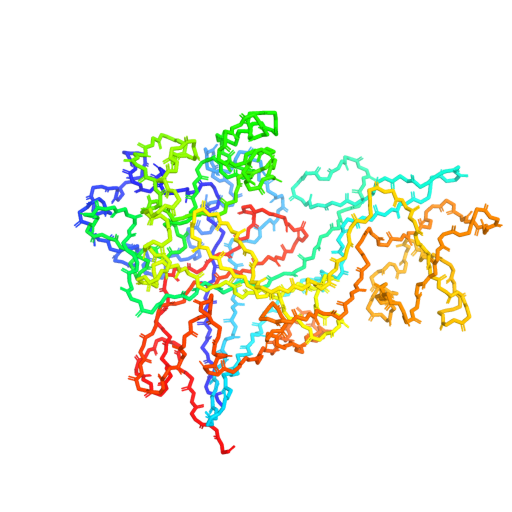ATOM 1982 O O . ASN A 1 252 ? 7.316 -8.983 8.401 1.00 96.75 252 ASN A O 1
ATOM 1986 N N . ASP A 1 253 ? 5.769 -9.771 6.939 1.00 97.38 253 ASP A N 1
ATOM 1987 C CA . ASP A 1 253 ? 5.597 -11.073 7.563 1.00 97.38 253 ASP A CA 1
ATOM 1988 C C . ASP A 1 253 ? 6.844 -11.927 7.356 1.00 97.38 253 ASP A C 1
ATOM 1990 O O . ASP A 1 253 ? 7.718 -11.620 6.522 1.00 97.38 253 ASP A O 1
ATOM 1994 N N . ALA A 1 254 ? 6.953 -12.998 8.140 1.00 97.44 254 ALA A N 1
ATOM 1995 C CA . ALA A 1 254 ? 8.090 -13.890 8.052 1.00 97.44 254 ALA A CA 1
ATOM 1996 C C . ALA A 1 254 ? 8.184 -14.532 6.658 1.00 97.44 254 ALA A C 1
ATOM 1998 O O . ALA A 1 254 ? 7.211 -15.050 6.114 1.00 97.44 254 ALA A O 1
ATOM 1999 N N . GLY A 1 255 ? 9.397 -14.538 6.100 1.00 96.94 255 GLY A N 1
ATOM 2000 C CA . GLY A 1 255 ? 9.695 -15.171 4.817 1.00 96.94 255 GLY A CA 1
ATOM 2001 C C . GLY A 1 255 ? 10.092 -14.203 3.704 1.00 96.94 255 GLY A C 1
ATOM 2002 O O . GLY A 1 255 ? 10.241 -12.985 3.872 1.00 96.94 255 GLY A O 1
ATOM 2003 N N . LYS A 1 256 ? 10.364 -14.780 2.537 1.00 96.19 256 LYS A N 1
ATOM 2004 C CA . LYS A 1 256 ? 10.855 -14.078 1.353 1.00 96.19 256 LYS A CA 1
ATOM 2005 C C . LYS A 1 256 ? 9.695 -13.439 0.591 1.00 96.19 256 LYS A C 1
ATOM 2007 O O . LYS A 1 256 ? 8.687 -14.076 0.318 1.00 96.19 256 LYS A O 1
ATOM 2012 N N . GLY A 1 257 ? 9.876 -12.183 0.177 1.00 96.38 257 GLY A N 1
ATOM 2013 C CA . GLY A 1 257 ? 8.892 -11.455 -0.631 1.00 96.38 257 GLY A CA 1
ATOM 2014 C C . GLY A 1 257 ? 8.914 -11.797 -2.126 1.00 96.38 257 GLY A C 1
ATOM 2015 O O . GLY A 1 257 ? 9.805 -12.485 -2.624 1.00 96.38 257 GLY A O 1
ATOM 2016 N N . MET A 1 258 ? 7.956 -11.222 -2.849 1.00 97.31 258 MET A N 1
ATOM 2017 C CA . MET A 1 258 ? 7.596 -11.524 -4.244 1.00 97.31 258 MET A CA 1
ATOM 2018 C C . MET A 1 258 ? 8.568 -10.966 -5.283 1.00 97.31 258 MET A C 1
ATOM 2020 O O . MET A 1 258 ? 8.440 -11.244 -6.472 1.00 97.31 258 MET A O 1
ATOM 2024 N N . PHE A 1 259 ? 9.522 -10.136 -4.863 1.00 96.88 259 PHE A N 1
ATOM 2025 C CA . PHE A 1 259 ? 10.443 -9.471 -5.771 1.00 96.88 259 PHE A CA 1
ATOM 2026 C C . PHE A 1 259 ? 11.780 -9.145 -5.113 1.00 96.88 259 PHE A C 1
ATOM 2028 O O . PHE A 1 259 ? 11.881 -8.936 -3.904 1.00 96.88 259 PHE A O 1
ATOM 2035 N N . SER A 1 260 ? 12.800 -9.015 -5.953 1.00 94.88 260 SER A N 1
ATOM 2036 C CA . SER A 1 260 ? 14.070 -8.374 -5.626 1.00 94.88 260 SER A CA 1
ATOM 2037 C C . SER A 1 260 ? 14.246 -7.104 -6.460 1.00 94.88 260 SER A C 1
ATOM 2039 O O . SER A 1 260 ? 13.667 -6.971 -7.539 1.00 94.88 260 SER A O 1
ATOM 2041 N N . GLN A 1 261 ? 15.035 -6.157 -5.952 1.00 94.31 261 GLN A N 1
ATOM 2042 C CA . GLN A 1 261 ? 15.362 -4.913 -6.649 1.00 94.31 261 GLN A CA 1
ATOM 2043 C C . GLN A 1 261 ? 16.882 -4.717 -6.667 1.00 94.31 261 GLN A C 1
ATOM 2045 O O . GLN A 1 261 ? 17.437 -4.097 -5.756 1.00 94.31 261 GLN A O 1
ATOM 2050 N N . PRO A 1 262 ? 17.581 -5.254 -7.677 1.00 92.31 262 PRO A N 1
ATOM 2051 C CA . PRO A 1 262 ? 19.007 -5.016 -7.847 1.00 92.31 262 PRO A CA 1
ATOM 2052 C C . PRO A 1 262 ? 19.323 -3.516 -7.951 1.00 92.31 262 PRO A C 1
ATOM 2054 O O . PRO A 1 262 ? 18.628 -2.761 -8.633 1.00 92.31 262 PRO A O 1
ATOM 2057 N N . ALA A 1 263 ? 20.400 -3.076 -7.290 1.00 91.12 263 ALA A N 1
ATOM 2058 C CA . ALA A 1 263 ? 20.831 -1.672 -7.312 1.00 91.12 263 ALA A CA 1
ATOM 2059 C C . ALA A 1 263 ? 21.319 -1.211 -8.699 1.00 91.12 263 ALA A C 1
ATOM 2061 O O . ALA A 1 263 ? 21.325 -0.018 -8.995 1.00 91.12 263 ALA A O 1
ATOM 2062 N N . GLN A 1 264 ? 21.736 -2.164 -9.531 1.00 93.81 264 GLN A N 1
ATOM 2063 C CA . GLN A 1 264 ? 22.218 -1.976 -10.893 1.00 93.81 264 GLN A CA 1
ATOM 2064 C C . GLN A 1 264 ? 21.505 -2.974 -11.817 1.00 93.81 264 GLN A C 1
ATOM 2066 O O . GLN A 1 264 ? 21.035 -4.011 -11.339 1.00 93.81 264 GLN A O 1
ATOM 2071 N N . PRO A 1 265 ? 21.423 -2.699 -13.125 1.00 93.38 265 PRO A N 1
ATOM 2072 C CA . PRO A 1 265 ? 20.892 -3.642 -14.105 1.00 93.38 265 PRO A CA 1
ATOM 2073 C C . PRO A 1 265 ? 21.767 -4.902 -14.126 1.00 93.38 265 PRO A C 1
ATOM 2075 O O . PRO A 1 265 ? 22.914 -4.873 -14.561 1.00 93.38 265 PRO A O 1
ATOM 2078 N N . GLY A 1 266 ? 21.230 -5.997 -13.586 1.00 93.81 266 GLY A N 1
ATOM 2079 C CA . GLY A 1 266 ? 21.942 -7.273 -13.448 1.00 93.81 266 GLY A CA 1
ATOM 2080 C C . GLY A 1 266 ? 21.296 -8.434 -14.198 1.00 93.81 266 GLY A C 1
ATOM 2081 O O . GLY A 1 266 ? 21.877 -9.512 -14.251 1.00 93.81 266 GLY A O 1
ATOM 2082 N N . PHE A 1 267 ? 20.114 -8.221 -14.778 1.00 97.19 267 PHE A N 1
ATOM 2083 C CA . PHE A 1 267 ? 19.327 -9.251 -15.450 1.00 97.19 267 PHE A CA 1
ATOM 2084 C C . PHE A 1 267 ? 18.762 -8.724 -16.762 1.00 97.19 267 PHE A C 1
ATOM 2086 O O . PHE A 1 267 ? 18.490 -7.532 -16.873 1.00 97.19 267 PHE A O 1
ATOM 2093 N N . MET A 1 268 ? 18.547 -9.622 -17.716 1.00 97.75 268 MET A N 1
ATOM 2094 C CA . MET A 1 268 ? 17.839 -9.382 -18.972 1.00 97.75 268 MET A CA 1
ATOM 2095 C C . MET A 1 268 ? 16.866 -10.534 -19.247 1.00 97.75 268 MET A C 1
ATOM 2097 O O . MET A 1 268 ? 16.882 -11.541 -18.533 1.00 97.75 268 MET A O 1
ATOM 2101 N N . TYR A 1 269 ? 16.015 -10.397 -20.260 1.00 98.25 269 TYR A N 1
ATOM 2102 C CA . TYR A 1 269 ? 15.157 -11.500 -20.685 1.00 98.25 269 TYR A CA 1
ATOM 2103 C C . TYR A 1 269 ? 15.975 -12.620 -21.334 1.00 98.25 269 TYR A C 1
ATOM 2105 O O . TYR A 1 269 ? 16.935 -12.369 -22.062 1.00 98.25 269 TYR A O 1
ATOM 2113 N N . ASP A 1 270 ? 15.575 -13.862 -21.085 1.00 97.56 270 ASP A N 1
ATOM 2114 C CA . ASP A 1 270 ? 16.093 -15.019 -21.806 1.00 97.56 270 ASP A CA 1
ATOM 2115 C C . ASP A 1 270 ? 15.450 -15.084 -23.198 1.00 97.56 270 ASP A C 1
ATOM 2117 O O . ASP A 1 270 ? 14.318 -15.555 -23.352 1.00 97.56 270 ASP A O 1
ATOM 2121 N N . ALA A 1 271 ? 16.180 -14.651 -24.229 1.00 96.69 271 ALA A N 1
ATOM 2122 C CA . ALA A 1 271 ? 15.684 -14.677 -25.603 1.00 96.69 271 ALA A CA 1
ATOM 2123 C C . ALA A 1 271 ? 15.302 -16.082 -26.102 1.00 96.69 271 ALA A C 1
ATOM 2125 O O . ALA A 1 271 ? 14.493 -16.184 -27.022 1.00 96.69 271 ALA A O 1
ATOM 2126 N N . SER A 1 272 ? 15.809 -17.168 -25.503 1.00 96.19 272 SER A N 1
ATOM 2127 C CA . SER A 1 272 ? 15.364 -18.527 -25.849 1.00 96.19 272 SER A CA 1
ATOM 2128 C C . SER A 1 272 ? 13.938 -18.832 -25.370 1.00 96.19 272 SER A C 1
ATOM 2130 O O . SER A 1 272 ? 13.303 -19.760 -25.875 1.00 96.19 272 SER A O 1
ATOM 2132 N N . LYS A 1 273 ? 13.427 -18.054 -24.408 1.00 96.88 273 LYS A N 1
ATOM 2133 C CA . LYS A 1 273 ? 12.078 -18.167 -23.836 1.00 96.88 273 LYS A CA 1
ATOM 2134 C C . LYS A 1 273 ? 11.125 -17.117 -24.388 1.00 96.88 273 LYS A C 1
ATOM 2136 O O . LYS A 1 273 ? 9.979 -17.440 -24.677 1.00 96.88 273 LYS A O 1
ATOM 2141 N N . THR A 1 274 ? 11.588 -15.876 -24.514 1.00 96.88 274 THR A N 1
ATOM 2142 C CA . THR A 1 274 ? 10.740 -14.723 -24.860 1.00 96.88 274 THR A CA 1
ATOM 2143 C C . THR A 1 274 ? 10.928 -14.237 -26.296 1.00 96.88 274 THR A C 1
ATOM 2145 O O . THR A 1 274 ? 10.083 -13.513 -26.816 1.00 96.88 274 THR A O 1
ATOM 2148 N N . GLY A 1 275 ? 12.031 -14.612 -26.951 1.00 95.75 275 GLY A N 1
ATOM 2149 C CA . GLY A 1 275 ? 12.414 -14.111 -28.273 1.00 95.75 275 GLY A CA 1
ATOM 2150 C C . GLY A 1 275 ? 13.128 -12.753 -28.269 1.00 95.75 275 GLY A C 1
ATOM 2151 O O . GLY A 1 275 ? 13.452 -12.245 -29.340 1.00 95.75 275 GLY A O 1
ATOM 2152 N N . PHE A 1 276 ? 13.391 -12.154 -27.104 1.00 96.69 276 PHE A N 1
ATOM 2153 C CA . PHE A 1 276 ? 14.066 -10.857 -26.976 1.00 96.69 276 PHE A CA 1
ATOM 2154 C C . PHE A 1 276 ? 14.877 -10.764 -25.677 1.00 96.69 276 PHE A C 1
ATOM 2156 O O . PHE A 1 276 ? 14.555 -11.430 -24.701 1.00 96.69 276 PHE A O 1
ATOM 2163 N N . ASN A 1 277 ? 15.903 -9.906 -25.647 1.00 97.44 277 ASN A N 1
ATOM 2164 C CA . ASN A 1 277 ? 16.704 -9.650 -24.437 1.00 97.44 277 ASN A CA 1
ATOM 2165 C C . ASN A 1 277 ? 16.167 -8.472 -23.606 1.00 97.44 277 ASN A C 1
ATOM 2167 O O . ASN A 1 277 ? 16.374 -8.413 -22.397 1.00 97.44 277 ASN A O 1
ATOM 2171 N N . ALA A 1 278 ? 15.471 -7.532 -24.243 1.00 97.94 278 ALA A N 1
ATOM 2172 C CA . ALA A 1 278 ? 14.848 -6.367 -23.625 1.00 97.94 278 ALA A CA 1
ATOM 2173 C C . ALA A 1 278 ? 13.575 -5.992 -24.393 1.00 97.94 278 ALA A C 1
ATOM 2175 O O . ALA A 1 278 ? 13.410 -6.381 -25.551 1.00 97.94 278 ALA A O 1
ATOM 2176 N N . ILE A 1 279 ? 12.665 -5.271 -23.742 1.00 97.75 279 ILE A N 1
ATOM 2177 C CA . ILE A 1 279 ? 11.397 -4.862 -24.350 1.00 97.75 279 ILE A CA 1
ATOM 2178 C C . ILE A 1 279 ? 11.593 -3.548 -25.105 1.00 97.75 279 ILE A C 1
ATOM 2180 O O . ILE A 1 279 ? 12.190 -2.619 -24.569 1.00 97.75 279 ILE A O 1
ATOM 2184 N N . ASN A 1 280 ? 11.038 -3.429 -26.310 1.00 95.06 280 ASN A N 1
ATOM 2185 C CA . ASN A 1 280 ? 10.942 -2.135 -26.975 1.00 95.06 280 ASN A CA 1
ATOM 2186 C C . ASN A 1 280 ? 9.977 -1.205 -26.216 1.00 95.06 280 ASN A C 1
ATOM 2188 O O . ASN A 1 280 ? 8.860 -1.610 -25.903 1.00 95.06 280 ASN A O 1
ATOM 2192 N N . GLU A 1 281 ? 10.366 0.051 -25.970 1.00 92.50 281 GLU A N 1
ATOM 2193 C CA . GLU A 1 281 ? 9.554 1.023 -25.215 1.00 92.50 281 GLU A CA 1
ATOM 2194 C C . GLU A 1 281 ? 8.101 1.149 -25.710 1.00 92.50 281 GLU A C 1
ATOM 2196 O O . GLU A 1 281 ? 7.190 1.268 -24.892 1.00 92.50 281 GLU A O 1
ATOM 2201 N N . SER A 1 282 ? 7.853 1.045 -27.022 1.00 92.62 282 SER A N 1
ATOM 2202 C CA . SER A 1 282 ? 6.496 1.144 -27.586 1.00 92.62 282 SER A CA 1
ATOM 2203 C C . SER A 1 282 ? 5.592 -0.060 -27.286 1.00 92.62 282 SER A C 1
ATOM 2205 O O . SER A 1 282 ? 4.371 0.051 -27.375 1.00 92.62 282 SER A O 1
ATOM 2207 N N . GLU A 1 283 ? 6.169 -1.194 -26.883 1.00 94.19 283 GLU A N 1
ATOM 2208 C CA . GLU A 1 283 ? 5.460 -2.442 -26.578 1.00 94.19 283 GLU A CA 1
ATOM 2209 C C . GLU A 1 283 ? 5.449 -2.760 -25.073 1.00 94.19 283 GLU A C 1
ATOM 2211 O O . GLU A 1 283 ? 5.022 -3.846 -24.671 1.00 94.19 283 GLU A O 1
ATOM 2216 N N . LEU A 1 284 ? 5.915 -1.826 -24.233 1.00 93.38 284 LEU A N 1
ATOM 2217 C CA . LEU A 1 284 ? 6.222 -2.061 -22.821 1.00 93.38 284 LEU A CA 1
ATOM 2218 C C . LEU A 1 284 ? 5.104 -2.771 -22.054 1.00 93.38 284 LEU A C 1
ATOM 2220 O O . LEU A 1 284 ? 5.327 -3.823 -21.458 1.00 93.38 284 LEU A O 1
ATOM 2224 N N . GLU A 1 285 ? 3.901 -2.201 -22.052 1.00 91.56 285 GLU A N 1
ATOM 2225 C CA . GLU A 1 285 ? 2.795 -2.748 -21.262 1.00 91.56 285 GLU A CA 1
ATOM 2226 C C . GLU A 1 285 ? 2.316 -4.098 -21.787 1.00 91.56 285 GLU A C 1
ATOM 2228 O O . GLU A 1 285 ? 2.045 -4.998 -20.994 1.00 91.56 285 GLU A O 1
ATOM 2233 N N . ALA A 1 286 ? 2.234 -4.255 -23.110 1.00 93.00 286 ALA A N 1
ATOM 2234 C CA . ALA A 1 286 ? 1.818 -5.510 -23.724 1.00 93.00 286 ALA A CA 1
ATOM 2235 C C . ALA A 1 286 ? 2.802 -6.634 -23.375 1.00 93.00 286 ALA A C 1
ATOM 2237 O O . ALA A 1 286 ? 2.389 -7.703 -22.927 1.00 93.00 286 ALA A O 1
ATOM 2238 N N . LYS A 1 287 ? 4.108 -6.366 -23.495 1.00 95.81 287 LYS A N 1
ATOM 2239 C CA . LYS A 1 287 ? 5.148 -7.353 -23.199 1.00 95.81 287 LYS A CA 1
ATOM 2240 C C . LYS A 1 287 ? 5.315 -7.630 -21.715 1.00 95.81 287 LYS A C 1
ATOM 2242 O O . LYS A 1 287 ? 5.585 -8.772 -21.380 1.00 95.81 287 LYS A O 1
ATOM 2247 N N . LEU A 1 288 ? 5.101 -6.663 -20.822 1.00 94.19 288 LEU A N 1
ATOM 2248 C CA . LEU A 1 288 ? 5.121 -6.932 -19.377 1.00 94.19 288 LEU A CA 1
ATOM 2249 C C . LEU A 1 288 ? 3.934 -7.779 -18.908 1.00 94.19 288 LEU A C 1
ATOM 2251 O O . LEU A 1 288 ? 4.094 -8.564 -17.978 1.00 94.19 288 LEU A O 1
ATOM 2255 N N . LYS A 1 289 ? 2.760 -7.649 -19.542 1.00 91.62 289 LYS A N 1
ATOM 2256 C CA . LYS A 1 289 ? 1.618 -8.539 -19.268 1.00 91.62 289 LYS A CA 1
ATOM 2257 C C . LYS A 1 289 ? 1.900 -9.978 -19.688 1.00 91.62 289 LYS A C 1
ATOM 2259 O O . LYS A 1 289 ? 1.508 -10.901 -18.987 1.00 91.62 289 LYS A O 1
ATOM 2264 N N . GLU A 1 290 ? 2.539 -10.151 -20.841 1.00 93.81 290 GLU A N 1
ATOM 2265 C CA . GLU A 1 290 ? 2.835 -11.466 -21.418 1.00 93.81 290 GLU A CA 1
ATOM 2266 C C . GLU A 1 290 ? 4.055 -12.125 -20.750 1.00 93.81 290 GLU A C 1
ATOM 2268 O O . GLU A 1 290 ? 4.046 -13.311 -20.432 1.00 93.81 290 GLU A O 1
ATOM 2273 N N . PHE A 1 291 ? 5.098 -11.334 -20.504 1.00 96.19 291 PHE A N 1
ATOM 2274 C CA . PHE A 1 291 ? 6.395 -11.761 -19.996 1.00 96.19 291 PHE A CA 1
ATOM 2275 C C . PHE A 1 291 ? 6.842 -10.859 -18.835 1.00 96.19 291 PHE A C 1
ATOM 2277 O O . PHE A 1 291 ? 7.764 -10.058 -18.996 1.00 96.19 291 PHE A O 1
ATOM 2284 N N . PRO A 1 292 ? 6.239 -10.969 -17.639 1.00 96.06 292 PRO A N 1
ATOM 2285 C CA . PRO A 1 292 ? 6.818 -10.350 -16.449 1.00 96.06 292 PRO A CA 1
ATOM 2286 C C . PRO A 1 292 ? 8.215 -10.937 -16.192 1.00 96.06 292 PRO A C 1
ATOM 2288 O O . PRO A 1 292 ? 8.433 -12.122 -16.425 1.00 96.06 292 PRO A O 1
ATOM 2291 N N . MET A 1 293 ? 9.177 -10.150 -15.703 1.00 97.50 293 MET A N 1
ATOM 2292 C CA . MET A 1 293 ? 10.520 -10.665 -15.386 1.00 97.50 293 MET A CA 1
ATOM 2293 C C . MET A 1 293 ? 10.478 -11.546 -14.129 1.00 97.50 293 MET A C 1
ATOM 2295 O O . MET A 1 293 ? 10.426 -11.013 -13.022 1.00 97.50 293 MET A O 1
ATOM 2299 N N . VAL A 1 294 ? 10.532 -12.873 -14.282 1.00 97.81 294 VAL A N 1
ATOM 2300 C CA . VAL A 1 294 ? 10.459 -13.853 -13.185 1.00 97.81 294 VAL A CA 1
ATOM 2301 C C . VAL A 1 294 ? 11.743 -14.685 -13.099 1.00 97.81 294 VAL A C 1
ATOM 2303 O O . VAL A 1 294 ? 12.139 -15.377 -14.044 1.00 97.81 294 VAL A O 1
ATOM 2306 N N . SER A 1 295 ? 12.378 -14.648 -11.925 1.00 96.44 295 SER A N 1
ATOM 2307 C CA . SER A 1 295 ? 13.579 -15.417 -11.594 1.00 96.44 295 SER A CA 1
ATOM 2308 C C . SER A 1 295 ? 13.369 -16.914 -11.815 1.00 96.44 295 SER A C 1
ATOM 2310 O O . SER A 1 295 ? 12.367 -17.483 -11.385 1.00 96.44 295 SER A O 1
ATOM 2312 N N . GLY A 1 296 ? 14.318 -17.553 -12.501 1.00 94.69 296 GLY A N 1
ATOM 2313 C CA . GLY A 1 296 ? 14.262 -18.982 -12.816 1.00 94.69 296 GLY A CA 1
ATOM 2314 C C . GLY A 1 296 ? 13.274 -19.370 -13.923 1.00 94.69 296 GLY A C 1
ATOM 2315 O O . GLY A 1 296 ? 13.183 -20.555 -14.233 1.00 94.69 296 GLY A O 1
ATOM 2316 N N . GLN A 1 297 ? 12.558 -18.415 -14.532 1.00 96.50 297 GLN A N 1
ATOM 2317 C CA . GLN A 1 297 ? 11.631 -18.694 -15.635 1.00 96.50 297 GLN A CA 1
ATOM 2318 C C . GLN A 1 297 ? 12.089 -18.076 -16.957 1.00 96.50 297 GLN A C 1
ATOM 2320 O O . GLN A 1 297 ? 12.325 -18.800 -17.923 1.00 96.50 297 GLN A O 1
ATOM 2325 N N . ASN A 1 298 ? 12.210 -16.749 -17.010 1.00 97.62 298 ASN A N 1
ATOM 2326 C CA . ASN A 1 298 ? 12.433 -16.009 -18.257 1.00 97.62 298 ASN A CA 1
ATOM 2327 C C . ASN A 1 298 ? 13.479 -14.892 -18.133 1.00 97.62 298 ASN A C 1
ATOM 2329 O O . ASN A 1 298 ? 13.562 -14.032 -19.010 1.00 97.62 298 ASN A O 1
ATOM 2333 N N . VAL A 1 299 ? 14.277 -14.910 -17.064 1.00 97.38 299 VAL A N 1
ATOM 2334 C CA . VAL A 1 299 ? 15.383 -13.971 -16.850 1.00 97.38 299 VAL A CA 1
ATOM 2335 C C . VAL A 1 299 ? 16.710 -14.710 -16.731 1.00 97.38 299 VAL A C 1
ATOM 2337 O O . VAL A 1 299 ? 16.794 -15.777 -16.121 1.00 97.38 299 VAL A O 1
ATOM 2340 N N . VAL A 1 300 ? 17.757 -14.096 -17.266 1.00 97.56 300 VAL A N 1
ATOM 2341 C CA . VAL A 1 300 ? 19.158 -14.528 -17.161 1.00 97.56 300 VAL A CA 1
ATOM 2342 C C . VAL A 1 300 ? 20.021 -13.347 -16.711 1.00 97.56 300 VAL A C 1
ATOM 2344 O O . VAL A 1 300 ? 19.573 -12.199 -16.824 1.00 97.56 300 VAL A O 1
ATOM 2347 N N . PRO A 1 301 ? 21.238 -13.575 -16.179 1.00 97.50 301 PRO A N 1
ATOM 2348 C CA . PRO A 1 301 ? 22.175 -12.487 -15.921 1.00 97.50 301 PRO A CA 1
ATOM 2349 C C . PRO A 1 301 ? 22.361 -11.611 -17.164 1.00 97.50 301 PRO A C 1
ATOM 2351 O O . PRO A 1 301 ? 22.400 -12.122 -18.283 1.00 97.50 301 PRO A O 1
ATOM 2354 N N . LEU A 1 302 ? 22.463 -10.297 -16.966 1.00 97.00 302 LEU A N 1
ATOM 2355 C CA . LEU A 1 302 ? 22.695 -9.350 -18.053 1.00 97.00 302 LEU A CA 1
ATOM 2356 C C . LEU A 1 302 ? 24.034 -9.670 -18.732 1.00 97.00 302 LEU A C 1
ATOM 2358 O O . LEU A 1 302 ? 25.086 -9.548 -18.104 1.00 97.00 302 LEU A O 1
ATOM 2362 N N . ASP A 1 303 ? 23.987 -10.066 -20.004 1.00 96.25 303 ASP A N 1
ATOM 2363 C CA . ASP A 1 303 ? 25.174 -10.360 -20.806 1.00 96.25 303 ASP A CA 1
ATOM 2364 C C . ASP A 1 303 ? 25.799 -9.054 -21.336 1.00 96.25 303 ASP A C 1
ATOM 2366 O O . ASP A 1 303 ? 25.153 -8.347 -22.115 1.00 96.25 303 ASP A O 1
ATOM 2370 N N . PRO A 1 304 ? 27.054 -8.716 -20.974 1.00 90.56 304 PRO A N 1
ATOM 2371 C CA . PRO A 1 304 ? 27.742 -7.540 -21.510 1.00 90.56 304 PRO A CA 1
ATOM 2372 C C . PRO A 1 304 ? 27.970 -7.585 -23.029 1.00 90.56 304 PRO A C 1
ATOM 2374 O O . PRO A 1 304 ? 28.222 -6.543 -23.630 1.00 90.56 304 PRO A O 1
ATOM 2377 N N . GLY A 1 305 ? 27.928 -8.773 -23.642 1.00 92.25 305 GLY A N 1
ATOM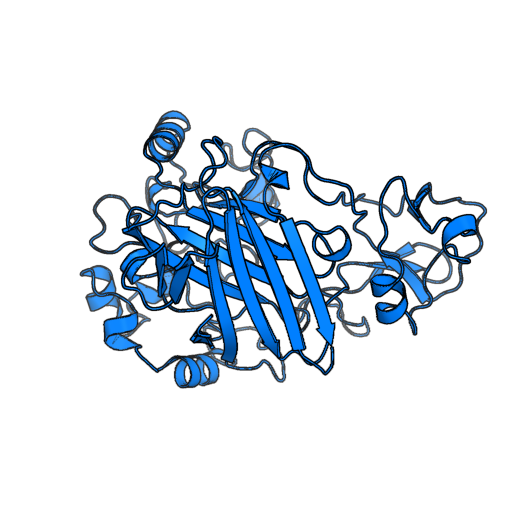 2378 C CA . GLY A 1 305 ? 28.033 -8.971 -25.088 1.00 92.25 305 GLY A CA 1
ATOM 2379 C C . GLY A 1 305 ? 26.702 -8.850 -25.837 1.00 92.25 305 GLY A C 1
ATOM 2380 O O . GLY A 1 305 ? 26.706 -8.800 -27.070 1.00 92.25 305 GLY A O 1
ATOM 2381 N N . ALA A 1 306 ? 25.568 -8.784 -25.131 1.00 94.12 306 ALA A N 1
ATOM 2382 C CA . ALA A 1 306 ? 24.268 -8.606 -25.761 1.00 94.12 306 ALA A CA 1
ATOM 2383 C C . ALA A 1 306 ? 24.150 -7.208 -26.387 1.00 94.12 306 ALA A C 1
ATOM 2385 O O . ALA A 1 306 ? 24.580 -6.201 -25.828 1.00 94.12 306 ALA A O 1
ATOM 2386 N N . THR A 1 307 ? 23.543 -7.144 -27.574 1.00 91.88 307 THR A N 1
ATOM 2387 C CA . THR A 1 307 ? 23.273 -5.873 -28.255 1.00 91.88 307 THR A CA 1
ATOM 2388 C C . THR A 1 307 ? 21.904 -5.344 -27.848 1.00 91.88 307 THR A C 1
ATOM 2390 O O . THR A 1 307 ? 20.905 -6.049 -27.994 1.00 91.88 307 THR A O 1
ATOM 2393 N N . PHE A 1 308 ? 21.868 -4.090 -27.400 1.00 96.75 308 PHE A N 1
ATOM 2394 C CA . PHE A 1 308 ? 20.652 -3.354 -27.061 1.00 96.75 308 PHE A CA 1
ATOM 2395 C C . PHE A 1 308 ? 20.505 -2.132 -27.963 1.00 96.75 308 PHE A C 1
ATOM 2397 O O . PHE A 1 308 ? 21.490 -1.589 -28.471 1.00 96.75 308 PHE A O 1
ATOM 2404 N N . LYS A 1 309 ? 19.267 -1.700 -28.173 1.00 97.00 309 LYS A N 1
ATOM 2405 C CA . LYS A 1 309 ? 18.927 -0.481 -28.905 1.00 97.00 309 LYS A CA 1
ATOM 2406 C C . LYS A 1 309 ? 18.564 0.619 -27.923 1.00 97.00 309 LYS A C 1
ATOM 2408 O O . LYS A 1 309 ? 18.045 0.357 -26.841 1.00 97.00 309 LYS A O 1
ATOM 2413 N N . GLU A 1 310 ? 18.839 1.864 -28.298 1.00 97.06 310 GLU A N 1
ATOM 2414 C CA . GLU A 1 310 ? 18.341 3.005 -27.533 1.00 97.06 310 GLU A CA 1
ATOM 2415 C C . GLU A 1 310 ? 16.815 2.899 -27.378 1.00 97.06 310 GLU A C 1
ATOM 2417 O O . GLU A 1 310 ? 16.098 2.670 -28.353 1.00 97.06 310 GLU A O 1
ATOM 2422 N N . GLY A 1 311 ? 16.330 3.041 -26.144 1.00 96.06 311 GLY A N 1
ATOM 2423 C CA . GLY A 1 311 ? 14.922 2.847 -25.804 1.00 96.06 311 GLY A CA 1
ATOM 2424 C C . GLY A 1 311 ? 14.529 1.421 -25.435 1.00 96.06 311 GLY A C 1
ATOM 2425 O O . GLY A 1 311 ? 13.373 1.198 -25.096 1.00 96.06 311 GLY A O 1
ATOM 2426 N N . ASP A 1 312 ? 15.448 0.458 -25.431 1.00 97.62 312 ASP A N 1
ATOM 2427 C CA . ASP A 1 312 ? 15.171 -0.846 -24.829 1.00 97.62 312 ASP A CA 1
ATOM 2428 C C . ASP A 1 312 ? 14.929 -0.699 -23.317 1.00 97.62 312 ASP A C 1
ATOM 2430 O O . ASP A 1 312 ? 15.593 0.089 -22.636 1.00 97.62 312 ASP A O 1
ATOM 2434 N N . ILE A 1 313 ? 13.971 -1.465 -22.793 1.00 97.62 313 ILE A N 1
ATOM 2435 C CA . ILE A 1 313 ? 13.476 -1.394 -21.418 1.00 97.62 313 ILE A CA 1
ATOM 2436 C C . ILE A 1 313 ? 13.642 -2.737 -20.701 1.00 97.62 313 ILE A C 1
ATOM 2438 O O . ILE A 1 313 ? 13.335 -3.804 -21.241 1.00 97.62 313 ILE A O 1
ATOM 2442 N N . LEU A 1 314 ? 14.048 -2.666 -19.433 1.00 97.38 314 LEU A N 1
ATOM 2443 C CA . LEU A 1 314 ? 13.999 -3.766 -18.469 1.00 97.38 314 LEU A CA 1
ATOM 2444 C C . LEU A 1 314 ? 13.268 -3.321 -17.199 1.00 97.38 314 LEU A C 1
ATOM 2446 O O . LEU A 1 314 ? 13.352 -2.161 -16.791 1.00 97.38 314 LEU A O 1
ATOM 2450 N N . SER A 1 315 ? 12.579 -4.247 -16.533 1.00 95.88 315 SER A N 1
ATOM 2451 C CA . SER A 1 315 ? 12.050 -3.984 -15.191 1.00 95.88 315 SER A CA 1
ATOM 2452 C C . SER A 1 315 ? 13.204 -3.863 -14.193 1.00 95.88 315 SER A C 1
ATOM 2454 O O . SER A 1 315 ? 14.165 -4.632 -14.248 1.00 95.88 315 SER A O 1
ATOM 2456 N N . LYS A 1 316 ? 13.113 -2.931 -13.234 1.00 96.19 316 LYS A N 1
ATOM 2457 C CA . LYS A 1 316 ? 14.046 -2.921 -12.092 1.00 96.19 316 LYS A CA 1
ATOM 2458 C C . LYS A 1 316 ? 13.765 -4.025 -11.082 1.00 96.19 316 LYS A C 1
ATOM 2460 O O . LYS A 1 316 ? 14.648 -4.372 -10.303 1.00 96.19 316 LYS A O 1
ATOM 2465 N N . TYR A 1 317 ? 12.531 -4.515 -11.057 1.00 96.38 317 TYR A N 1
ATOM 2466 C CA . TYR A 1 317 ? 12.086 -5.542 -10.132 1.00 96.38 317 TYR A CA 1
ATOM 2467 C C . TYR A 1 317 ? 12.055 -6.887 -10.839 1.00 96.38 317 TYR A C 1
ATOM 2469 O O . TYR A 1 317 ? 11.448 -7.012 -11.904 1.00 96.38 317 TYR A O 1
ATOM 2477 N N . ILE A 1 318 ? 12.691 -7.876 -10.219 1.00 97.38 318 ILE A N 1
ATOM 2478 C CA . ILE A 1 318 ? 12.666 -9.265 -10.669 1.00 97.38 318 ILE A CA 1
ATOM 2479 C C . ILE A 1 318 ? 11.759 -10.032 -9.722 1.00 97.38 318 ILE A C 1
ATOM 2481 O O . ILE A 1 318 ? 12.021 -10.070 -8.517 1.00 97.38 318 ILE A O 1
ATOM 2485 N N . LEU A 1 319 ? 10.694 -10.611 -10.265 1.00 98.12 319 LEU A N 1
ATOM 2486 C CA . LEU A 1 319 ? 9.711 -11.363 -9.506 1.00 98.12 319 LEU A CA 1
ATOM 2487 C C . LEU A 1 319 ? 10.267 -12.729 -9.110 1.00 98.12 319 LEU A C 1
ATOM 2489 O O . LEU A 1 319 ? 11.102 -13.313 -9.801 1.00 98.12 319 LEU A O 1
ATOM 2493 N N . GLN A 1 320 ? 9.793 -13.243 -7.988 1.00 97.12 320 GLN A N 1
ATOM 2494 C CA . GLN A 1 320 ? 10.170 -14.541 -7.448 1.00 97.12 320 GLN A CA 1
ATOM 2495 C C . GLN A 1 320 ? 9.028 -15.083 -6.592 1.00 97.12 320 GLN A C 1
ATOM 2497 O O . GLN A 1 320 ? 8.310 -14.313 -5.957 1.00 97.12 320 GLN A O 1
ATOM 2502 N N . THR A 1 321 ? 8.880 -16.403 -6.537 1.00 96.56 321 THR A N 1
ATOM 2503 C CA . THR A 1 321 ? 7.895 -17.041 -5.657 1.00 96.56 321 THR A CA 1
ATOM 2504 C C . THR A 1 321 ? 8.218 -16.713 -4.192 1.00 96.56 321 THR A C 1
ATOM 2506 O O . THR A 1 321 ? 9.360 -16.959 -3.769 1.00 96.56 321 THR A O 1
ATOM 2509 N N . PRO A 1 322 ? 7.268 -16.143 -3.426 1.00 97.50 322 PRO A N 1
ATOM 2510 C CA . PRO A 1 322 ? 7.460 -15.898 -2.001 1.00 97.50 322 PRO A CA 1
ATOM 2511 C C . PRO A 1 322 ? 7.463 -17.211 -1.202 1.00 97.50 322 PRO A C 1
ATOM 2513 O O . PRO A 1 322 ? 7.174 -18.281 -1.737 1.00 97.50 322 PRO A O 1
ATOM 2516 N N . ASP A 1 323 ? 7.828 -17.136 0.073 1.00 97.00 323 ASP A N 1
ATOM 2517 C CA . ASP A 1 323 ? 7.730 -18.245 1.029 1.00 97.00 323 ASP A CA 1
ATOM 2518 C C . ASP A 1 323 ? 7.385 -17.726 2.432 1.00 97.00 323 ASP A C 1
ATOM 2520 O O . ASP A 1 323 ? 7.410 -16.516 2.668 1.00 97.00 323 ASP A O 1
ATOM 2524 N N . GLY A 1 324 ? 7.065 -18.649 3.344 1.00 97.25 324 GLY A N 1
ATOM 2525 C CA . GLY A 1 324 ? 6.635 -18.321 4.705 1.00 97.25 324 GLY A CA 1
ATOM 2526 C C . GLY A 1 324 ? 5.277 -17.618 4.746 1.00 97.25 324 GLY A C 1
ATOM 2527 O O . GLY A 1 324 ? 4.567 -17.595 3.741 1.00 97.25 324 GLY A O 1
ATOM 2528 N N . SER A 1 325 ? 4.963 -17.026 5.901 1.00 97.62 325 SER A N 1
ATOM 2529 C CA . SER A 1 325 ? 3.729 -16.261 6.141 1.00 97.62 325 SER A CA 1
ATOM 2530 C C . SER A 1 325 ? 3.526 -15.155 5.106 1.00 97.62 325 SER A C 1
ATOM 2532 O O . SER A 1 325 ? 2.443 -14.971 4.563 1.00 97.62 325 SER A O 1
ATOM 2534 N N . ARG A 1 326 ? 4.621 -14.525 4.666 1.00 97.19 326 ARG A N 1
ATOM 2535 C CA . ARG A 1 326 ? 4.586 -13.496 3.623 1.00 97.19 326 ARG A CA 1
ATOM 2536 C C . ARG A 1 326 ? 3.948 -13.954 2.303 1.00 97.19 326 ARG A C 1
ATOM 2538 O O . ARG A 1 326 ? 3.550 -13.113 1.499 1.00 97.19 326 ARG A O 1
ATOM 2545 N N . GLY A 1 327 ? 3.915 -15.258 2.029 1.00 97.25 327 GLY A N 1
ATOM 2546 C CA . GLY A 1 327 ? 3.326 -15.848 0.828 1.00 97.25 327 GLY A CA 1
ATOM 2547 C C . GLY A 1 327 ? 1.885 -16.348 0.977 1.00 97.25 327 GLY A C 1
ATOM 2548 O O . GLY A 1 327 ? 1.396 -16.954 0.022 1.00 97.25 327 GLY A O 1
ATOM 2549 N N . ASP A 1 328 ? 1.220 -16.132 2.115 1.00 97.69 328 ASP A N 1
ATOM 2550 C CA . ASP A 1 328 ? -0.095 -16.723 2.417 1.00 97.69 328 ASP A CA 1
ATOM 2551 C C . ASP A 1 328 ? -1.231 -16.154 1.555 1.00 97.69 328 ASP A C 1
ATOM 2553 O O . ASP A 1 328 ? -2.219 -16.838 1.263 1.00 97.69 328 ASP A O 1
ATOM 2557 N N . LEU A 1 329 ? -1.079 -14.908 1.104 1.00 98.56 329 LEU A N 1
ATOM 2558 C CA . LEU A 1 329 ? -2.052 -14.222 0.269 1.00 98.56 329 LEU A CA 1
ATOM 2559 C C . LEU A 1 329 ? -1.896 -14.602 -1.210 1.00 98.56 329 LEU A C 1
ATOM 2561 O O . LEU A 1 329 ? -0.997 -14.133 -1.914 1.00 98.56 329 LEU A O 1
ATOM 2565 N N . LEU A 1 330 ? -2.832 -15.399 -1.720 1.00 98.69 330 LEU A N 1
ATOM 2566 C CA . LEU A 1 330 ? -2.926 -15.733 -3.140 1.00 98.69 330 LEU A CA 1
ATOM 2567 C C . LEU A 1 330 ? -3.831 -14.748 -3.867 1.00 98.69 330 LEU A C 1
ATOM 2569 O O . LEU A 1 330 ? -4.862 -14.331 -3.339 1.00 98.69 330 LEU A O 1
ATOM 2573 N N . VAL A 1 331 ? -3.458 -14.392 -5.096 1.00 98.31 331 VAL A N 1
ATOM 2574 C CA . VAL A 1 331 ? -4.193 -13.407 -5.890 1.00 98.31 331 VAL A CA 1
ATOM 2575 C C . VAL A 1 331 ? -4.330 -13.840 -7.341 1.00 98.31 331 VAL A C 1
ATOM 2577 O O . VAL A 1 331 ? -3.357 -14.222 -7.980 1.00 98.31 331 VAL A O 1
ATOM 2580 N N . ASN A 1 332 ? -5.530 -13.697 -7.891 1.00 98.19 332 ASN A N 1
ATOM 2581 C CA . ASN A 1 332 ? -5.785 -13.706 -9.324 1.00 98.19 332 ASN A CA 1
ATOM 2582 C C . ASN A 1 332 ? -6.209 -12.296 -9.751 1.00 98.19 332 ASN A C 1
ATOM 2584 O O . ASN A 1 332 ? -7.062 -11.687 -9.113 1.00 98.19 332 ASN A O 1
ATOM 2588 N N . SER A 1 333 ? -5.619 -11.748 -10.811 1.00 97.31 333 SER A N 1
ATOM 2589 C CA . SER A 1 333 ? -5.961 -10.400 -11.275 1.00 97.31 333 SER A CA 1
ATOM 2590 C C . SER A 1 333 ? -6.044 -10.342 -12.789 1.00 97.31 333 SER A C 1
ATOM 2592 O O . SER A 1 333 ? -5.085 -10.695 -13.475 1.00 97.31 333 SER A O 1
ATOM 2594 N N . THR A 1 334 ? -7.159 -9.837 -13.309 1.00 96.69 334 THR A N 1
ATOM 2595 C CA . THR A 1 334 ? -7.388 -9.662 -14.747 1.00 96.69 334 THR A CA 1
ATOM 2596 C C . THR A 1 334 ? -7.828 -8.237 -15.045 1.00 96.69 334 THR A C 1
ATOM 2598 O O . THR A 1 334 ? -8.633 -7.665 -14.314 1.00 96.69 334 THR A O 1
ATOM 2601 N N . TRP A 1 335 ? -7.290 -7.660 -16.120 1.00 96.31 335 TRP A N 1
ATOM 2602 C CA . TRP A 1 335 ? -7.712 -6.351 -16.609 1.00 96.31 335 TRP A CA 1
ATOM 2603 C C . TRP A 1 335 ? -8.284 -6.495 -18.012 1.00 96.31 335 TRP A C 1
ATOM 2605 O O . TRP A 1 335 ? -7.556 -6.868 -18.935 1.00 96.31 335 TRP A O 1
ATOM 2615 N N . THR A 1 336 ? -9.575 -6.213 -18.158 1.00 94.75 336 THR A N 1
ATOM 2616 C CA . THR A 1 336 ? -10.318 -6.308 -19.422 1.00 94.75 336 THR A CA 1
ATOM 2617 C C . THR A 1 336 ? -11.290 -5.137 -19.501 1.00 94.75 336 THR A C 1
ATOM 2619 O O . THR A 1 336 ? -11.857 -4.746 -18.485 1.00 94.75 336 THR A O 1
ATOM 2622 N N . ASP A 1 337 ? -11.446 -4.546 -20.687 1.00 94.50 337 ASP A N 1
ATOM 2623 C CA . ASP A 1 337 ? -12.399 -3.457 -20.952 1.00 94.50 337 ASP A CA 1
ATOM 2624 C C . ASP A 1 337 ? -12.324 -2.281 -19.956 1.00 94.50 337 ASP A C 1
ATOM 2626 O O . ASP A 1 337 ? -13.339 -1.750 -19.511 1.00 94.50 337 ASP A O 1
ATOM 2630 N N . GLY A 1 338 ? -11.104 -1.868 -19.587 1.00 95.56 338 GLY A N 1
ATOM 2631 C CA . GLY A 1 338 ? -10.883 -0.728 -18.688 1.00 95.56 338 GLY A CA 1
ATOM 2632 C C . GLY A 1 338 ? -11.140 -1.017 -17.206 1.00 95.56 338 GLY A C 1
ATOM 2633 O O . GLY A 1 338 ? -11.176 -0.088 -16.401 1.00 95.56 338 GLY A O 1
ATOM 2634 N N . LYS A 1 339 ? -11.312 -2.286 -16.822 1.00 97.31 339 LYS A N 1
ATOM 2635 C CA . LYS A 1 339 ? -11.612 -2.688 -15.444 1.00 97.31 339 LYS A CA 1
ATOM 2636 C C . LYS A 1 339 ? -10.629 -3.711 -14.926 1.00 97.31 339 LYS A C 1
ATOM 2638 O O . LYS A 1 339 ? -10.323 -4.685 -15.611 1.00 97.31 339 LYS A O 1
ATOM 2643 N N . TRP A 1 340 ? -10.180 -3.510 -13.693 1.00 98.12 340 TRP A N 1
ATOM 2644 C CA . TRP A 1 340 ? -9.547 -4.566 -12.916 1.00 98.12 340 TRP A CA 1
ATOM 2645 C C . TRP A 1 340 ? -10.609 -5.433 -12.259 1.00 98.12 340 TRP A C 1
ATOM 2647 O O . TRP A 1 340 ? -11.554 -4.914 -11.678 1.00 98.12 340 TRP A O 1
ATOM 2657 N N . VAL A 1 341 ? -10.395 -6.745 -12.295 1.00 98.44 341 VAL A N 1
ATOM 2658 C CA . VAL A 1 341 ? -11.000 -7.720 -11.390 1.00 98.44 341 VAL A CA 1
ATOM 2659 C C . VAL A 1 341 ? -9.860 -8.390 -10.638 1.00 98.44 341 VAL A C 1
ATOM 2661 O O . VAL A 1 341 ? -9.010 -9.033 -11.256 1.00 98.44 341 VAL A O 1
ATOM 2664 N N . VAL A 1 342 ? -9.829 -8.220 -9.318 1.00 98.75 342 VAL A N 1
ATOM 2665 C CA . VAL A 1 342 ? -8.806 -8.790 -8.433 1.00 98.75 342 VAL A CA 1
ATOM 2666 C C . VAL A 1 342 ? -9.484 -9.674 -7.398 1.00 98.75 342 VAL A C 1
ATOM 2668 O O . VAL A 1 342 ? -10.340 -9.213 -6.649 1.00 98.75 342 VAL A O 1
ATOM 2671 N N . GLU A 1 343 ? -9.086 -10.936 -7.347 1.00 98.75 343 GLU A N 1
ATOM 2672 C CA . GLU A 1 343 ? -9.580 -11.946 -6.420 1.00 98.75 343 GLU A CA 1
ATOM 2673 C C . GLU A 1 343 ? -8.444 -12.351 -5.488 1.00 98.75 343 GLU A C 1
ATOM 2675 O O . GLU A 1 343 ? -7.380 -12.755 -5.946 1.00 98.75 343 GLU A O 1
ATOM 2680 N N . MET A 1 344 ? -8.660 -12.234 -4.185 1.00 98.81 344 MET A N 1
ATOM 2681 C CA . MET A 1 344 ? -7.704 -12.576 -3.140 1.00 98.81 344 MET A CA 1
ATOM 2682 C C . MET A 1 344 ? -8.216 -13.769 -2.340 1.00 98.81 344 MET A C 1
ATOM 2684 O O . MET A 1 344 ? -9.414 -13.854 -2.059 1.00 98.81 344 MET A O 1
ATOM 2688 N N . ARG A 1 345 ? -7.306 -14.655 -1.934 1.00 98.62 345 ARG A N 1
ATOM 2689 C CA . ARG A 1 345 ? -7.582 -15.777 -1.037 1.00 98.62 345 ARG A CA 1
ATOM 2690 C C . ARG A 1 345 ? -6.490 -15.888 0.021 1.00 98.62 345 ARG A C 1
ATOM 2692 O O . ARG A 1 345 ? -5.319 -15.976 -0.336 1.00 98.62 345 ARG A O 1
ATOM 2699 N N . ARG A 1 346 ? -6.886 -15.978 1.289 1.00 98.75 346 ARG A N 1
ATOM 2700 C CA . ARG A 1 346 ? -6.012 -16.338 2.418 1.00 98.75 346 ARG A CA 1
ATOM 2701 C C . ARG A 1 346 ? -6.760 -17.286 3.349 1.00 98.75 346 ARG A C 1
ATOM 2703 O O . ARG A 1 346 ? -7.991 -17.255 3.377 1.00 98.75 346 ARG A O 1
ATOM 2710 N N . ALA A 1 347 ? -6.048 -18.132 4.088 1.00 98.75 347 ALA A N 1
ATOM 2711 C CA . ALA A 1 347 ? -6.670 -18.914 5.151 1.00 98.75 347 ALA A CA 1
ATOM 2712 C C . ALA A 1 347 ? -7.350 -17.984 6.178 1.00 98.75 347 ALA A C 1
ATOM 2714 O O . ALA A 1 347 ? -6.881 -16.866 6.432 1.00 98.75 347 ALA A O 1
ATOM 2715 N N . LEU A 1 348 ? -8.463 -18.442 6.753 1.00 98.75 348 LEU A N 1
ATOM 2716 C CA . LEU A 1 348 ? -9.147 -17.761 7.858 1.00 98.75 348 LEU A CA 1
ATOM 2717 C C . LEU A 1 348 ? -8.237 -17.661 9.089 1.00 98.75 348 LEU A C 1
ATOM 2719 O O . LEU A 1 348 ? -8.200 -16.623 9.747 1.00 98.75 348 LEU A O 1
ATOM 2723 N N . ASP A 1 349 ? -7.484 -18.725 9.354 1.00 98.56 349 ASP A N 1
ATOM 2724 C CA . ASP A 1 349 ? -6.435 -18.811 10.365 1.00 98.56 349 ASP A CA 1
ATOM 2725 C C . ASP A 1 349 ? -5.173 -19.372 9.696 1.00 98.56 349 ASP A C 1
ATOM 2727 O O . ASP A 1 349 ? -5.156 -20.526 9.266 1.00 98.56 349 ASP A O 1
ATOM 2731 N N . THR A 1 350 ? -4.141 -18.543 9.549 1.00 98.25 350 THR A N 1
ATOM 2732 C CA . THR A 1 350 ? -2.849 -18.946 8.967 1.00 98.25 350 THR A CA 1
ATOM 2733 C C . THR A 1 350 ? -1.951 -19.639 9.995 1.00 98.25 350 THR A C 1
ATOM 2735 O O . THR A 1 350 ? -0.981 -20.301 9.630 1.00 98.25 350 THR A O 1
ATOM 2738 N N . GLY A 1 351 ? -2.263 -19.508 11.291 1.00 97.88 351 GLY A N 1
ATOM 2739 C CA . GLY A 1 351 ? -1.405 -19.923 12.397 1.00 97.88 351 GLY A CA 1
ATOM 2740 C C . GLY A 1 351 ? -0.196 -19.013 12.647 1.00 97.88 351 GLY A C 1
ATOM 2741 O O . GLY A 1 351 ? 0.579 -19.299 13.565 1.00 97.88 351 GLY A O 1
ATOM 2742 N N . ASN A 1 352 ? -0.022 -17.932 11.879 1.00 98.06 352 ASN A N 1
ATOM 2743 C CA . ASN A 1 352 ? 1.093 -17.001 12.044 1.00 98.06 352 ASN A CA 1
ATOM 2744 C C . ASN A 1 352 ? 0.709 -15.845 12.986 1.00 98.06 352 ASN A C 1
ATOM 2746 O O . ASN A 1 352 ? -0.384 -15.290 12.870 1.00 98.06 352 ASN A O 1
ATOM 2750 N N . PRO A 1 353 ? 1.575 -15.462 13.942 1.00 97.00 353 PRO A N 1
ATOM 2751 C CA . PRO A 1 353 ? 1.251 -14.428 14.928 1.00 97.00 353 PRO A CA 1
ATOM 2752 C C . PRO A 1 353 ? 1.109 -13.011 14.342 1.00 97.00 353 PRO A C 1
ATOM 2754 O O . PRO A 1 353 ? 0.508 -12.151 14.983 1.00 97.00 353 PRO A O 1
ATOM 2757 N N . GLU A 1 354 ? 1.671 -12.758 13.162 1.00 97.00 354 GLU A N 1
ATOM 2758 C CA . GLU A 1 354 ? 1.588 -11.502 12.409 1.00 97.00 354 GLU A CA 1
ATOM 2759 C C . GLU A 1 354 ? 0.290 -11.332 11.603 1.00 97.00 354 GLU A C 1
ATOM 2761 O O . GLU A 1 354 ? 0.030 -10.233 11.115 1.00 97.00 354 GLU A O 1
ATOM 2766 N N . ASP A 1 355 ? -0.555 -12.363 11.546 1.00 98.12 355 ASP A N 1
ATOM 2767 C CA . ASP A 1 355 ? -1.821 -12.363 10.818 1.00 98.12 355 ASP A CA 1
ATOM 2768 C C . ASP A 1 355 ? -3.030 -12.211 11.746 1.00 98.12 355 ASP A C 1
ATOM 2770 O O . ASP A 1 355 ? -3.073 -12.706 12.878 1.00 98.12 355 ASP A O 1
ATOM 2774 N N . LYS A 1 356 ? -4.092 -11.568 11.253 1.00 98.00 356 LYS A N 1
ATOM 2775 C CA . LYS A 1 356 ? -5.388 -11.561 11.946 1.00 98.00 356 LYS A CA 1
ATOM 2776 C C . LYS A 1 356 ? -6.185 -12.812 11.636 1.00 98.00 356 LYS A C 1
ATOM 2778 O O . LYS A 1 356 ? -6.438 -13.122 10.480 1.00 98.00 356 LYS A O 1
ATOM 2783 N N . VAL A 1 357 ? -6.690 -13.469 12.676 1.00 98.25 357 VAL A N 1
ATOM 2784 C CA . VAL A 1 357 ? -7.605 -14.604 12.518 1.00 98.25 357 VAL A CA 1
ATOM 2785 C C . VAL A 1 357 ? -9.026 -14.117 12.227 1.00 98.25 357 VAL A C 1
ATOM 2787 O O . VAL A 1 357 ? -9.633 -13.367 13.004 1.00 98.25 357 VAL A O 1
ATOM 2790 N N . PHE A 1 358 ? -9.595 -14.605 11.129 1.00 98.50 358 PHE A N 1
ATOM 2791 C CA . PHE A 1 358 ? -10.972 -14.364 10.718 1.00 98.50 358 PHE A CA 1
ATOM 2792 C C . PHE A 1 358 ? -11.883 -15.492 11.211 1.00 98.50 358 PHE A C 1
ATOM 2794 O O . PHE A 1 358 ? -11.727 -16.651 10.851 1.00 98.50 358 PHE A O 1
ATOM 2801 N N . THR A 1 359 ? -12.859 -15.169 12.057 1.00 98.12 359 THR A N 1
ATOM 2802 C CA . THR A 1 359 ? -13.780 -16.139 12.661 1.00 98.12 359 THR A CA 1
ATOM 2803 C C . THR A 1 359 ? -15.208 -15.849 12.220 1.00 98.12 359 THR A C 1
ATOM 2805 O O . THR A 1 359 ? -15.670 -14.712 12.330 1.00 98.12 359 THR A O 1
ATOM 2808 N N . ALA A 1 360 ? -15.936 -16.881 11.791 1.00 97.94 360 ALA A 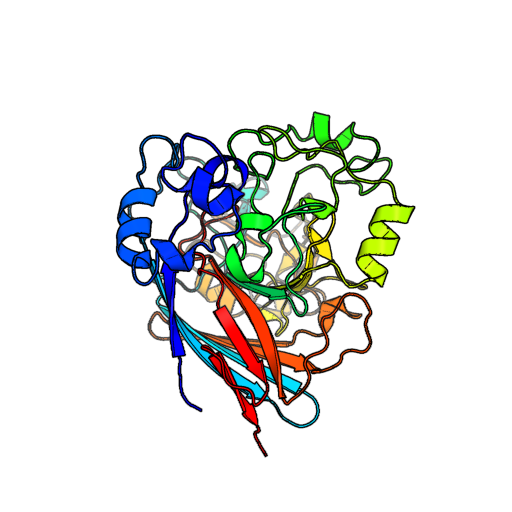N 1
ATOM 2809 C CA . ALA A 1 360 ? -17.365 -16.768 11.518 1.00 97.94 360 ALA A CA 1
ATOM 2810 C C . ALA A 1 360 ? -18.149 -16.263 12.744 1.00 97.94 360 ALA A C 1
ATOM 2812 O O . ALA A 1 360 ? -17.846 -16.599 13.890 1.00 97.94 360 ALA A O 1
ATOM 2813 N N . GLY A 1 361 ? -19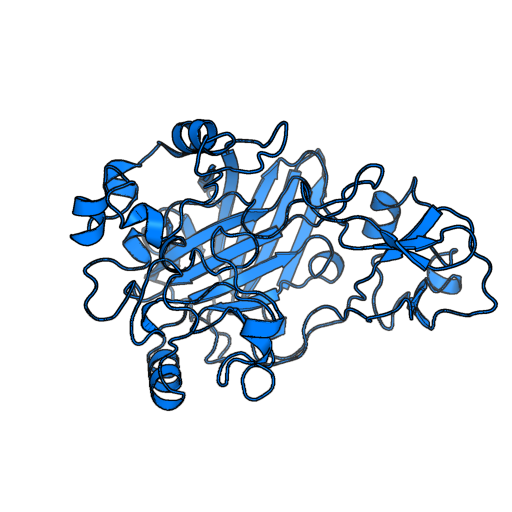.155 -15.429 12.494 1.00 97.69 361 GLY A N 1
ATOM 2814 C CA . GLY A 1 361 ? -19.939 -14.717 13.498 1.00 97.69 361 GLY A CA 1
ATOM 2815 C C . GLY A 1 361 ? -19.281 -13.449 14.059 1.00 97.69 361 GLY A C 1
ATOM 2816 O O . GLY A 1 361 ? -19.888 -12.806 14.915 1.00 97.69 361 GLY A O 1
ATOM 2817 N N . LYS A 1 362 ? -18.074 -13.065 13.612 1.00 98.00 362 LYS A N 1
ATOM 2818 C CA . LYS A 1 362 ? -17.391 -11.839 14.063 1.00 98.00 362 LYS A CA 1
ATOM 2819 C C . LYS A 1 362 ? -17.425 -10.717 13.026 1.00 98.00 362 LYS A C 1
ATOM 2821 O O . LYS A 1 362 ? -17.475 -10.954 11.818 1.00 98.00 362 LYS A O 1
ATOM 2826 N N . THR A 1 363 ? -17.325 -9.492 13.540 1.00 98.25 363 THR A N 1
ATOM 2827 C CA . THR A 1 363 ? -17.174 -8.259 12.762 1.00 98.25 363 THR A CA 1
ATOM 2828 C C . THR A 1 363 ? -15.815 -7.629 13.053 1.00 98.25 363 THR A C 1
ATOM 2830 O O . THR A 1 363 ? -15.366 -7.592 14.195 1.00 98.25 363 THR A O 1
ATOM 2833 N N . TYR A 1 364 ? -15.195 -7.125 11.997 1.00 98.44 364 TYR A N 1
ATOM 2834 C CA . TYR A 1 364 ? -13.891 -6.482 11.935 1.00 98.44 364 TYR A CA 1
ATOM 2835 C C . TYR A 1 364 ? -14.058 -5.070 11.363 1.00 98.44 364 TYR A C 1
ATOM 2837 O O . TYR A 1 364 ? -15.102 -4.743 10.789 1.00 98.44 364 TYR A O 1
ATOM 2845 N N . THR A 1 365 ? -13.019 -4.244 11.456 1.00 98.62 365 THR A N 1
ATOM 2846 C CA . THR A 1 365 ? -12.926 -3.002 10.677 1.00 98.62 365 THR A CA 1
ATOM 2847 C C . THR A 1 365 ? -11.911 -3.183 9.559 1.00 98.62 365 THR A C 1
ATOM 2849 O O . THR A 1 365 ? -10.809 -3.670 9.798 1.00 98.62 365 THR A O 1
ATOM 2852 N N . VAL A 1 366 ? -12.262 -2.752 8.347 1.00 98.75 366 VAL A N 1
ATOM 2853 C CA . VAL A 1 366 ? -11.347 -2.704 7.206 1.00 98.75 366 VAL A CA 1
ATOM 2854 C C . VAL A 1 366 ? -11.218 -1.282 6.660 1.00 98.75 366 VAL A C 1
ATOM 2856 O O . VAL A 1 366 ? -12.204 -0.555 6.518 1.00 98.75 366 VAL A O 1
ATOM 2859 N N . GLY A 1 367 ? -9.988 -0.877 6.350 1.00 98.50 367 GLY A N 1
ATOM 2860 C CA . GLY A 1 367 ? -9.694 0.273 5.497 1.00 98.50 367 GLY A CA 1
ATOM 2861 C C . GLY A 1 367 ? -9.247 -0.196 4.117 1.00 98.50 367 GLY A C 1
ATOM 2862 O O . GLY A 1 367 ? -8.391 -1.073 4.028 1.00 98.50 367 GLY A O 1
ATOM 2863 N N . ILE A 1 368 ? -9.793 0.389 3.051 1.00 98.81 368 ILE A N 1
ATOM 2864 C CA . ILE A 1 368 ? -9.456 0.042 1.664 1.00 98.81 368 ILE A CA 1
ATOM 2865 C C . ILE A 1 368 ? -8.733 1.224 1.021 1.00 98.81 368 ILE A C 1
ATOM 2867 O O . ILE A 1 368 ? -9.139 2.375 1.191 1.00 98.81 368 ILE A O 1
ATOM 2871 N N . ALA A 1 369 ? -7.677 0.942 0.261 1.00 98.69 369 ALA A N 1
ATOM 2872 C CA . ALA A 1 369 ? -7.000 1.931 -0.563 1.00 98.69 369 ALA A CA 1
ATOM 2873 C C . ALA A 1 369 ? -6.777 1.438 -1.995 1.00 98.69 369 ALA A C 1
ATOM 2875 O O . ALA A 1 369 ? -6.324 0.311 -2.203 1.00 98.69 369 ALA A O 1
ATOM 2876 N N . ILE A 1 370 ? -7.018 2.326 -2.964 1.00 98.62 370 ILE A N 1
ATOM 2877 C CA . ILE A 1 370 ? -6.729 2.106 -4.384 1.00 98.62 370 ILE A CA 1
ATOM 2878 C C . ILE A 1 370 ? -5.647 3.075 -4.840 1.00 98.62 370 ILE A C 1
ATOM 2880 O O . ILE A 1 370 ? -5.752 4.298 -4.713 1.00 98.62 370 ILE A O 1
ATOM 2884 N N . PHE A 1 371 ? -4.595 2.505 -5.409 1.00 97.81 371 PHE A N 1
ATOM 2885 C CA . PHE A 1 371 ? -3.552 3.222 -6.114 1.00 97.81 371 PHE A CA 1
ATOM 2886 C C . PHE A 1 371 ? -3.772 2.948 -7.594 1.00 97.81 371 PHE A C 1
ATOM 2888 O O . PHE A 1 371 ? -3.661 1.807 -8.025 1.00 97.81 371 PHE A O 1
ATOM 2895 N N . HIS A 1 372 ? -4.086 3.988 -8.350 1.00 95.19 372 HIS A N 1
ATOM 2896 C CA . HIS A 1 372 ? -4.163 3.952 -9.806 1.00 95.19 372 HIS A CA 1
ATOM 2897 C C . HIS A 1 372 ? -3.623 5.280 -10.350 1.00 95.19 372 HIS A C 1
ATOM 2899 O O . HIS A 1 372 ? -3.225 6.144 -9.561 1.00 95.19 372 HIS A O 1
ATOM 2905 N N . ASP A 1 373 ? -3.590 5.460 -11.671 1.00 94.75 373 ASP A N 1
ATOM 2906 C CA . ASP A 1 373 ? -3.055 6.674 -12.317 1.00 94.75 373 ASP A CA 1
ATOM 2907 C C . ASP A 1 373 ? -1.526 6.846 -12.138 1.00 94.75 373 ASP A C 1
ATOM 2909 O O . ASP A 1 373 ? -0.987 7.950 -12.081 1.00 94.75 373 ASP A O 1
ATOM 2913 N N . MET A 1 374 ? -0.792 5.726 -12.066 1.00 95.44 374 MET A N 1
ATOM 2914 C CA . MET A 1 374 ? 0.675 5.697 -11.939 1.00 95.44 374 MET A CA 1
ATOM 2915 C C . MET A 1 374 ? 1.206 6.507 -10.747 1.00 95.44 374 MET A C 1
ATOM 2917 O O . MET A 1 374 ? 2.187 7.240 -10.862 1.00 95.44 374 MET A O 1
ATOM 2921 N N . VAL A 1 375 ? 0.568 6.391 -9.587 1.00 95.69 375 VAL A N 1
ATOM 2922 C CA . VAL A 1 375 ? 0.933 7.164 -8.394 1.00 95.69 375 VAL A CA 1
ATOM 2923 C C . VAL A 1 375 ? 1.570 6.311 -7.295 1.00 95.69 375 VAL A C 1
ATOM 2925 O O . VAL A 1 375 ? 1.290 5.119 -7.128 1.00 95.69 375 VAL A O 1
ATOM 2928 N N . SER A 1 376 ? 2.403 6.948 -6.474 1.00 94.94 376 SER A N 1
ATOM 2929 C CA . SER A 1 376 ? 3.048 6.329 -5.314 1.00 94.94 376 SER A CA 1
ATOM 2930 C C . SER A 1 376 ? 2.601 6.975 -3.996 1.00 94.94 376 SER A C 1
ATOM 2932 O O . SER A 1 376 ? 1.874 7.966 -3.971 1.00 94.94 376 SER A O 1
ATOM 2934 N N . ASN A 1 377 ? 3.061 6.408 -2.879 1.00 94.19 377 ASN A N 1
ATOM 2935 C CA . ASN A 1 377 ? 3.039 7.061 -1.566 1.00 94.19 377 ASN A CA 1
ATOM 2936 C C . ASN A 1 377 ? 1.638 7.549 -1.159 1.00 94.19 377 ASN A C 1
ATOM 2938 O O . ASN A 1 377 ? 0.681 6.781 -1.222 1.00 94.19 377 ASN A O 1
ATOM 2942 N N . ARG A 1 378 ? 1.504 8.806 -0.733 1.00 94.38 378 ARG A N 1
ATOM 2943 C CA . ARG A 1 378 ? 0.252 9.403 -0.247 1.00 94.38 378 ARG A CA 1
ATOM 2944 C C . ARG A 1 378 ? -0.840 9.592 -1.308 1.00 94.38 378 ARG A C 1
ATOM 2946 O O . ARG A 1 378 ? -1.949 9.976 -0.971 1.00 94.38 378 ARG A O 1
ATOM 2953 N N . ARG A 1 379 ? -0.548 9.358 -2.591 1.00 96.00 379 ARG A N 1
ATOM 2954 C CA . ARG A 1 379 ? -1.386 9.813 -3.713 1.00 96.00 379 ARG A CA 1
ATOM 2955 C C . ARG A 1 379 ? -2.543 8.871 -4.083 1.00 96.00 379 ARG A C 1
ATOM 2957 O O . ARG A 1 379 ? -2.964 8.828 -5.240 1.00 96.00 379 ARG A O 1
ATOM 2964 N N . HIS A 1 380 ? -3.032 8.102 -3.123 1.00 97.25 380 HIS A N 1
ATOM 2965 C CA . HIS A 1 380 ? -4.040 7.063 -3.318 1.00 97.25 380 HIS A CA 1
ATOM 2966 C C . HIS A 1 380 ? -5.403 7.487 -2.802 1.00 97.25 380 HIS A C 1
ATOM 2968 O O . HIS A 1 380 ? -5.514 8.420 -2.012 1.00 97.25 380 HIS A O 1
ATOM 2974 N N . HIS A 1 381 ? -6.434 6.790 -3.253 1.00 98.69 381 HIS A N 1
ATOM 2975 C CA . HIS A 1 381 ? -7.775 6.931 -2.714 1.00 98.69 381 HIS A CA 1
ATOM 2976 C C . HIS A 1 381 ? -7.927 6.022 -1.504 1.00 98.69 381 HIS A C 1
ATOM 2978 O O . HIS A 1 381 ? -7.365 4.928 -1.486 1.00 98.69 381 HIS A O 1
ATOM 2984 N N . VAL A 1 382 ? -8.673 6.476 -0.504 1.00 98.62 382 VAL A N 1
ATOM 2985 C CA . VAL A 1 382 ? -8.927 5.750 0.744 1.00 98.62 382 VAL A CA 1
ATOM 2986 C C . VAL A 1 382 ? -10.417 5.698 1.037 1.00 98.62 382 VAL A C 1
ATOM 2988 O O . VAL A 1 382 ? -11.169 6.597 0.656 1.00 98.62 382 VAL A O 1
ATOM 2991 N N . SER A 1 383 ? -10.846 4.657 1.739 1.00 98.69 383 SER A N 1
ATOM 2992 C CA . SER A 1 383 ? -12.167 4.610 2.351 1.00 98.69 383 SER A CA 1
ATOM 2993 C C . SER A 1 383 ? -12.149 5.262 3.738 1.00 98.69 383 SER A C 1
ATOM 2995 O O . SER A 1 383 ? -11.125 5.295 4.426 1.00 98.69 383 SER A O 1
ATOM 2997 N N . PHE A 1 384 ? -13.315 5.704 4.204 1.00 98.31 384 PHE A N 1
ATOM 2998 C CA . PHE A 1 384 ? -13.579 5.750 5.646 1.00 98.31 384 PHE A CA 1
ATOM 2999 C C . PHE A 1 384 ? -13.575 4.323 6.242 1.00 98.31 384 PHE A C 1
ATOM 3001 O O . PHE A 1 384 ? -13.575 3.361 5.468 1.00 98.31 384 PHE A O 1
ATOM 3008 N N . PRO A 1 385 ? -13.515 4.134 7.578 1.00 97.31 385 PRO A N 1
ATOM 3009 C CA . PRO A 1 385 ? -13.569 2.790 8.163 1.00 97.31 385 PRO A CA 1
ATOM 3010 C C . PRO A 1 385 ? -14.867 2.064 7.783 1.00 97.31 385 PRO A C 1
ATOM 3012 O O . PRO A 1 385 ? -15.950 2.650 7.827 1.00 97.31 385 PRO A O 1
ATOM 3015 N N . ILE A 1 386 ? -14.752 0.789 7.405 1.00 98.31 386 ILE A N 1
ATOM 3016 C CA . ILE A 1 386 ? -15.869 -0.052 6.960 1.00 98.31 386 ILE A CA 1
ATOM 3017 C C . ILE A 1 386 ? -15.980 -1.255 7.892 1.00 98.31 386 ILE A C 1
ATOM 3019 O O . ILE A 1 386 ? -14.982 -1.915 8.173 1.00 98.31 386 ILE A O 1
ATOM 3023 N N . THR A 1 387 ? -17.194 -1.581 8.335 1.00 98.38 387 THR A N 1
ATOM 3024 C CA . THR A 1 387 ? -17.434 -2.835 9.054 1.00 98.38 387 THR A CA 1
ATOM 3025 C C . THR A 1 387 ? -17.405 -4.014 8.083 1.00 98.38 387 THR A C 1
ATOM 3027 O O . THR A 1 387 ? -18.057 -3.995 7.034 1.00 98.38 387 THR A O 1
ATOM 3030 N N . PHE A 1 388 ? -16.653 -5.049 8.444 1.00 98.56 388 PHE A N 1
ATOM 3031 C CA . PHE A 1 388 ? -16.449 -6.263 7.663 1.00 98.56 388 PHE A CA 1
ATOM 3032 C C . PHE A 1 388 ? -16.834 -7.491 8.490 1.00 98.56 388 PHE A C 1
ATOM 3034 O O . PHE A 1 388 ? -16.211 -7.769 9.508 1.00 98.56 388 PHE A O 1
ATOM 3041 N N . GLY A 1 389 ? -17.878 -8.210 8.088 1.00 98.19 389 GLY A N 1
ATOM 3042 C CA . GLY A 1 389 ? -18.424 -9.334 8.850 1.00 98.19 389 GLY A CA 1
ATOM 3043 C C . GLY A 1 389 ? -18.157 -10.673 8.176 1.00 98.19 389 GLY A C 1
ATOM 3044 O O . GLY A 1 389 ? -18.451 -10.820 6.990 1.00 98.19 389 GLY A O 1
ATOM 3045 N N . ILE A 1 390 ? -17.685 -11.667 8.929 1.00 98.19 390 ILE A N 1
ATOM 3046 C CA . ILE A 1 390 ? -17.651 -13.068 8.482 1.00 98.19 390 ILE A CA 1
ATOM 3047 C C . ILE A 1 390 ? -18.916 -13.738 9.004 1.00 98.19 390 ILE A C 1
ATOM 3049 O O . ILE A 1 390 ? -19.024 -13.979 10.199 1.00 98.19 390 ILE A O 1
ATOM 3053 N N . ASP A 1 391 ? -19.909 -13.970 8.145 1.00 96.50 391 ASP A N 1
ATOM 3054 C CA . ASP A 1 391 ? -21.255 -14.401 8.566 1.00 96.50 391 ASP A CA 1
ATOM 3055 C C . ASP A 1 391 ? -21.870 -13.551 9.702 1.00 96.50 391 ASP A C 1
ATOM 3057 O O . ASP A 1 391 ? -22.618 -14.029 10.551 1.00 96.50 391 ASP A O 1
ATOM 3061 N N . ALA A 1 392 ? -21.551 -12.257 9.714 1.00 96.88 392 ALA A N 1
ATOM 3062 C CA . ALA A 1 392 ? -22.042 -11.279 10.679 1.00 96.88 392 ALA A CA 1
ATOM 3063 C C . ALA A 1 392 ? -22.672 -10.080 9.956 1.00 96.88 392 ALA A C 1
ATOM 3065 O O . ALA A 1 392 ? -22.475 -9.901 8.750 1.00 96.88 392 ALA A O 1
ATOM 3066 N N . ASP A 1 393 ? -23.462 -9.278 10.675 1.00 95.38 393 ASP A N 1
ATOM 3067 C CA . ASP A 1 393 ? -24.009 -8.034 10.128 1.00 95.38 393 ASP A CA 1
ATOM 3068 C C . ASP A 1 393 ? -22.913 -6.964 10.032 1.00 95.38 393 ASP A C 1
ATOM 3070 O O . ASP A 1 393 ? -22.174 -6.715 10.990 1.00 95.38 393 ASP A O 1
ATOM 3074 N N . ALA A 1 394 ? -22.773 -6.384 8.842 1.00 97.38 394 ALA A N 1
ATOM 3075 C CA . ALA A 1 394 ? -21.685 -5.488 8.478 1.00 97.38 394 ALA A CA 1
ATOM 3076 C C . ALA A 1 394 ? -21.965 -4.810 7.128 1.00 97.38 394 ALA A C 1
ATOM 3078 O O . ALA A 1 394 ? -22.779 -5.279 6.331 1.00 97.38 394 ALA A O 1
ATOM 3079 N N . ALA A 1 395 ? -21.250 -3.722 6.835 1.00 97.00 395 ALA A N 1
ATOM 3080 C CA . ALA A 1 395 ? -21.351 -3.023 5.557 1.00 97.00 395 ALA A CA 1
ATOM 3081 C C . ALA A 1 395 ? -20.849 -3.879 4.381 1.00 97.00 395 ALA A C 1
ATOM 3083 O O . ALA A 1 395 ? -21.450 -3.846 3.305 1.00 97.00 395 ALA A O 1
ATOM 3084 N N . ILE A 1 396 ? -19.776 -4.647 4.593 1.00 98.19 396 ILE A N 1
ATOM 3085 C CA . ILE A 1 396 ? -19.321 -5.717 3.700 1.00 98.19 396 ILE A CA 1
ATOM 3086 C C . ILE A 1 396 ? -19.477 -7.036 4.455 1.00 98.19 396 ILE A C 1
ATOM 3088 O O . ILE A 1 396 ? -18.918 -7.207 5.537 1.00 98.19 396 ILE A O 1
ATOM 3092 N N . LYS A 1 397 ? -20.223 -7.976 3.873 1.00 97.88 397 LYS A N 1
ATOM 3093 C CA . LYS A 1 397 ? -20.489 -9.283 4.477 1.00 97.88 397 LYS A CA 1
ATOM 3094 C C . LYS A 1 397 ? -19.862 -10.396 3.647 1.00 97.88 397 LYS A C 1
ATOM 3096 O O . LYS A 1 397 ? -20.250 -10.592 2.496 1.00 97.88 397 LYS A O 1
ATOM 3101 N N . ALA A 1 398 ? -18.949 -11.153 4.250 1.00 98.06 398 ALA A N 1
ATOM 3102 C CA . ALA A 1 398 ? -18.498 -12.422 3.705 1.00 98.06 398 ALA A CA 1
ATOM 3103 C C . ALA A 1 398 ? -19.576 -13.485 3.943 1.00 98.06 398 ALA A C 1
ATOM 3105 O O . ALA A 1 398 ? -19.991 -13.731 5.080 1.00 98.06 398 ALA A O 1
ATOM 3106 N N . VAL A 1 399 ? -20.058 -14.090 2.858 1.00 96.38 399 VAL A N 1
ATOM 3107 C CA . VAL A 1 399 ? -21.083 -15.143 2.901 1.00 96.38 399 VAL A CA 1
ATOM 3108 C C . VAL A 1 399 ? -20.448 -16.524 2.822 1.00 96.38 399 VAL A C 1
ATOM 3110 O O . VAL A 1 399 ? -19.500 -16.722 2.063 1.00 96.38 399 VAL A O 1
ATOM 3113 N N . LYS A 1 400 ? -20.983 -17.487 3.578 1.00 97.25 400 LYS A N 1
ATOM 3114 C CA . LYS A 1 400 ? -20.485 -18.860 3.522 1.00 97.25 400 LYS A CA 1
ATOM 3115 C C . LYS A 1 400 ? -20.778 -19.475 2.150 1.00 97.25 400 LYS A C 1
ATOM 3117 O O . LYS A 1 400 ? -21.913 -19.378 1.673 1.00 97.25 400 LYS A O 1
ATOM 3122 N N . ILE A 1 401 ? -19.778 -20.088 1.527 1.00 96.44 401 ILE A N 1
ATOM 3123 C CA . ILE A 1 401 ? -19.916 -20.871 0.292 1.00 96.44 401 ILE A CA 1
ATOM 3124 C C . ILE A 1 401 ? -19.742 -22.374 0.581 1.00 96.44 401 ILE A C 1
ATOM 3126 O O . ILE A 1 401 ? -19.215 -22.711 1.643 1.00 96.44 401 ILE A O 1
ATOM 3130 N N . PRO A 1 402 ? -20.283 -23.256 -0.286 1.00 89.00 402 PRO A N 1
ATOM 3131 C CA . PRO A 1 402 ? -20.266 -24.705 -0.074 1.00 89.00 402 PRO A CA 1
ATOM 3132 C C . PRO A 1 402 ? -18.880 -25.335 -0.064 1.00 89.00 402 PRO A C 1
ATOM 3134 O O . PRO A 1 402 ? -18.005 -24.818 -0.796 1.00 89.00 402 PRO A O 1
#

Secondary structure (DSSP, 8-state):
---EEEEEE--TT--HHHHTSTTSTTHHHHHTT--HHHHHTT-HHHHHHHHTT-TTT-SSPPTT--SEEEEEEEEEE-SSEEEEEEEEE-SS-----SEEEE-SSSEEEE---BTTSPTTSPP----EEEEEEESS--BSSTT-S-BHHHHGGGGG--TTSTTSTTPPPHHHHHHSTTTSTTTT--SS-----GGGBS---TT-STT-BPPHHHHHHHHHTT-SEEEEEEETTTTGGGTB-EEEEESSSEEEPSS--SEE--SS--EEE-HHHHS-SSEEGGGHHHHHHH---BTTTTEEE--TT----TTEEEES-EE----SGGG--EEEEEEETTEEEEEEEEES--S-TTSPPP-TTEEEEEEEEEE-SSB-TT-SEEPPPEEEEESSSSSEEEEE--

Radius of gyration: 21.28 Å; chains: 1; bounding box: 52×50×56 Å

pLDDT: mean 96.53, std 2.66, range [66.19, 98.81]